Protein AF-A0A4Q2Y1B8-F1 (afdb_monomer_lite)

pLDDT: mean 86.44, std 14.99, range [20.39, 98.75]

Secondary structure (DSSP, 8-state):
---------S-----EEEEETHHHHHHHHHHHHHHTTS--PPEEEE-TTS-EEEEEEEE-TTSSEEEEEEEESS-EEEEEEE-TTT--EEEEEEEETTSS-EEEEEE-GGG-EEEEE--GGGTBSS-TTS--SPPPTT-----PPPPS----TTS---GGGTTPPP-BSSTT-SEEEEEE-S-BPSPBTTTBS-PBPP----HHHHHHHHHHHHHHTTTBSEEEE--HHHHHH-SEEEEEEEES--TTTTTSSEE-BTTGGGGTTSS-EEEE---HHHHHHHHHHHHHHHTTPPP--BTTBSS---B--GGG-EEETTTT-TT-SEEE---S-STTBS----HHHHHHTSTT--BPP--S-SSGGGPEEP-B-TTSEEEEEEEE-STT-EEEEEEEEEEEEEEEEEEE-TTT----EEEEEE-TT--EEEEE--TT-SSEEEEEEEEEEEEEEEEEE--B-STT-B-GGG--EEEEEEEEETTB---------TTPPTT-----PPPP-------

Structure (mmCIF, N/CA/C/O backbone):
data_AF-A0A4Q2Y1B8-F1
#
_entry.id   AF-A0A4Q2Y1B8-F1
#
loop_
_atom_site.group_PDB
_atom_site.id
_atom_site.type_symbol
_atom_site.label_atom_id
_atom_site.label_alt_id
_atom_site.label_comp_id
_atom_site.label_asym_id
_atom_site.label_entity_id
_atom_site.label_seq_id
_atom_site.pdbx_PDB_ins_code
_atom_site.Cartn_x
_atom_site.Cartn_y
_atom_site.Cartn_z
_atom_site.occupancy
_atom_site.B_iso_or_equiv
_atom_site.auth_seq_id
_atom_site.auth_comp_id
_atom_site.auth_asym_id
_atom_site.auth_atom_id
_atom_site.pdbx_PDB_model_num
ATOM 1 N N . MET A 1 1 ? -6.929 -30.517 -1.060 1.00 36.41 1 MET A N 1
ATOM 2 C CA . MET A 1 1 ? -6.139 -29.775 -2.056 1.00 36.41 1 MET A CA 1
ATOM 3 C C . MET A 1 1 ? -6.739 -30.016 -3.429 1.00 36.41 1 MET A C 1
ATOM 5 O O . MET A 1 1 ? -6.626 -31.133 -3.927 1.00 36.41 1 MET A O 1
ATOM 9 N N . PRO A 1 2 ? -7.427 -29.035 -4.017 1.00 20.39 2 PRO A N 1
ATOM 10 C CA . PRO A 1 2 ? -7.465 -28.867 -5.457 1.00 20.39 2 PRO A CA 1
ATOM 11 C C . PRO A 1 2 ? -6.342 -27.899 -5.902 1.00 20.39 2 PRO A C 1
ATOM 13 O O . PRO A 1 2 ? -5.746 -27.242 -5.049 1.00 20.39 2 PRO A O 1
ATOM 16 N N . PRO A 1 3 ? -5.999 -27.872 -7.199 1.00 22.11 3 PRO A N 1
ATOM 17 C CA . PRO A 1 3 ? -4.798 -27.231 -7.737 1.00 22.11 3 PRO A CA 1
ATOM 18 C C . PRO A 1 3 ? -4.843 -25.702 -7.631 1.00 22.11 3 PRO A C 1
ATOM 20 O O . PRO A 1 3 ? -5.920 -25.110 -7.598 1.00 22.11 3 PRO A O 1
ATOM 23 N N . SER A 1 4 ? -3.658 -25.087 -7.606 1.00 29.66 4 SER A N 1
ATOM 24 C CA . SER A 1 4 ? -3.417 -23.642 -7.626 1.00 29.66 4 SER A CA 1
ATOM 25 C C . SER A 1 4 ? -4.146 -22.961 -8.788 1.00 29.66 4 SER A C 1
ATOM 27 O O . SER A 1 4 ? -3.746 -23.097 -9.942 1.00 29.66 4 SER A O 1
ATOM 29 N N . ALA A 1 5 ? -5.195 -22.203 -8.480 1.00 24.95 5 ALA A N 1
ATOM 30 C CA . ALA A 1 5 ? -5.928 -21.377 -9.437 1.00 24.95 5 ALA A CA 1
ATOM 31 C C . ALA A 1 5 ? -5.242 -20.013 -9.659 1.00 24.95 5 ALA A C 1
ATOM 33 O O . ALA A 1 5 ? -5.888 -18.971 -9.627 1.00 24.95 5 ALA A O 1
ATOM 34 N N . ALA A 1 6 ? -3.925 -20.023 -9.877 1.00 30.98 6 ALA A N 1
ATOM 35 C CA . ALA A 1 6 ? -3.229 -18.907 -10.502 1.00 30.98 6 ALA A CA 1
ATOM 36 C C . ALA A 1 6 ? -3.147 -19.216 -12.003 1.00 30.98 6 ALA A C 1
ATOM 38 O O . ALA A 1 6 ? -2.579 -20.233 -12.395 1.00 30.98 6 ALA A O 1
ATOM 39 N N . SER A 1 7 ? -3.722 -18.336 -12.823 1.00 33.94 7 SER A N 1
ATOM 40 C CA . SER A 1 7 ? -3.851 -18.410 -14.289 1.00 33.94 7 SER A CA 1
ATOM 41 C C . SER A 1 7 ? -5.067 -19.174 -14.841 1.00 33.94 7 SER A C 1
ATOM 43 O O . SER A 1 7 ? -4.956 -20.267 -15.380 1.00 33.94 7 SER A O 1
ATOM 45 N N . GLU A 1 8 ? -6.242 -18.538 -14.839 1.00 30.58 8 GLU A N 1
ATOM 46 C CA . GLU A 1 8 ? -7.254 -18.811 -15.872 1.00 30.58 8 GLU A CA 1
ATOM 47 C C . GLU A 1 8 ? -7.846 -17.501 -16.436 1.00 30.58 8 GLU A C 1
ATOM 49 O O . GLU A 1 8 ? -8.671 -16.843 -15.819 1.00 30.58 8 GLU A O 1
ATOM 54 N N . PHE A 1 9 ? -7.392 -17.182 -17.657 1.00 29.89 9 PHE A N 1
ATOM 55 C CA . PHE A 1 9 ? -8.009 -16.383 -18.730 1.00 29.89 9 PHE A CA 1
ATOM 56 C C . PHE A 1 9 ? -8.285 -14.869 -18.569 1.00 29.89 9 PHE A C 1
ATOM 58 O O . PHE A 1 9 ? -9.403 -14.440 -18.314 1.00 29.89 9 PHE A O 1
ATOM 65 N N . VAL A 1 10 ? -7.348 -14.072 -19.098 1.00 34.41 10 VAL A N 1
ATOM 66 C CA . VAL A 1 10 ? -7.606 -13.309 -20.341 1.00 34.41 10 VAL A CA 1
ATOM 67 C C . VAL A 1 10 ? -6.996 -14.137 -21.479 1.00 34.41 10 VAL A C 1
ATOM 69 O O . VAL A 1 10 ? -6.061 -14.901 -21.239 1.00 34.41 10 VAL A O 1
ATOM 72 N N . LYS A 1 11 ? -7.498 -14.053 -22.717 1.00 34.28 11 LYS A N 1
ATOM 73 C CA . LYS A 1 11 ? -6.830 -14.649 -23.889 1.00 34.28 11 LYS A CA 1
ATOM 74 C C . LYS A 1 11 ? -5.540 -13.856 -24.168 1.00 34.28 11 LYS A C 1
ATOM 76 O O . LYS A 1 11 ? -5.486 -13.081 -25.113 1.00 34.28 11 LYS A O 1
ATOM 81 N N . ALA A 1 12 ? -4.565 -13.985 -23.273 1.00 42.00 12 ALA A N 1
ATOM 82 C CA . ALA A 1 12 ? -3.311 -13.262 -23.286 1.00 42.00 12 ALA A CA 1
ATOM 83 C C . ALA A 1 12 ? -2.505 -13.722 -24.497 1.00 42.00 12 ALA A C 1
ATOM 85 O O . ALA A 1 12 ? -2.389 -14.931 -24.741 1.00 42.00 12 ALA A O 1
ATOM 86 N N . GLU A 1 13 ? -1.953 -12.768 -25.245 1.00 51.16 13 GLU A N 1
ATOM 87 C CA . GLU A 1 13 ? -0.741 -13.034 -26.011 1.00 51.16 13 GLU A CA 1
ATOM 88 C C . GLU A 1 13 ? 0.208 -13.798 -25.090 1.00 51.16 13 GLU A C 1
ATOM 90 O O . GLU A 1 13 ? 0.523 -13.351 -23.989 1.00 51.16 13 GLU A O 1
ATOM 95 N N . GLN A 1 14 ? 0.536 -15.030 -25.472 1.00 57.66 14 GLN A N 1
ATOM 96 C CA . GLN A 1 14 ? 1.429 -15.838 -24.661 1.00 57.66 14 GLN A CA 1
ATOM 97 C C . GLN A 1 14 ? 2.825 -15.236 -24.820 1.00 57.66 14 GLN A C 1
ATOM 99 O O . GLN A 1 14 ? 3.281 -15.122 -25.964 1.00 57.66 14 GLN A O 1
ATOM 104 N N . PRO A 1 15 ? 3.486 -14.842 -23.721 1.00 66.38 15 PRO A N 1
ATOM 105 C CA . PRO A 1 15 ? 4.816 -14.268 -23.793 1.00 66.38 15 PRO A CA 1
ATOM 106 C C . PRO A 1 15 ? 5.765 -15.221 -24.528 1.00 66.38 15 PRO A C 1
ATOM 108 O O . PRO A 1 15 ? 5.704 -16.444 -24.357 1.00 66.38 15 PRO A O 1
ATOM 111 N N . THR A 1 16 ? 6.644 -14.673 -25.367 1.00 80.19 16 THR A N 1
ATOM 112 C CA . THR A 1 16 ? 7.624 -15.495 -26.091 1.00 80.19 16 THR A CA 1
ATOM 113 C C . THR A 1 16 ? 8.839 -15.707 -25.200 1.00 80.19 16 THR A C 1
ATOM 115 O O . THR A 1 16 ? 9.534 -14.752 -24.865 1.00 80.19 16 THR A O 1
ATOM 118 N N . LEU A 1 17 ? 9.090 -16.957 -24.803 1.00 79.31 17 LEU A N 1
ATOM 119 C CA . LEU A 1 17 ? 10.252 -17.323 -23.993 1.00 79.31 17 LEU A CA 1
ATOM 120 C C . LEU A 1 17 ? 11.552 -17.108 -24.779 1.00 79.31 17 LEU A C 1
ATOM 122 O O . LEU A 1 17 ? 11.705 -17.639 -25.879 1.00 79.31 17 LEU A O 1
ATOM 126 N N . VAL A 1 18 ? 12.490 -16.374 -24.182 1.00 85.25 18 VAL A N 1
ATOM 127 C CA . VAL A 1 18 ? 13.777 -16.021 -24.792 1.00 85.25 18 VAL A CA 1
ATOM 128 C C . VAL A 1 18 ? 14.923 -16.778 -24.124 1.00 85.25 18 VAL A C 1
ATOM 130 O O . VAL A 1 18 ? 15.617 -17.532 -24.795 1.00 85.25 18 VAL A O 1
ATOM 133 N N . PHE A 1 19 ? 15.088 -16.629 -22.806 1.00 85.56 19 PHE A N 1
ATOM 134 C CA . PHE A 1 19 ? 16.089 -17.342 -21.996 1.00 85.56 19 PHE A CA 1
ATOM 135 C C . PHE A 1 19 ? 15.434 -17.984 -20.770 1.00 85.56 19 PHE A C 1
ATOM 137 O O . PHE A 1 19 ? 14.398 -17.499 -20.317 1.00 85.56 19 PHE A O 1
ATOM 144 N N . GLN A 1 20 ? 16.055 -19.017 -20.186 1.00 85.50 20 GLN A N 1
ATOM 145 C CA . GLN A 1 20 ? 15.570 -19.649 -18.952 1.00 85.50 20 GLN A CA 1
ATOM 146 C C . GLN A 1 20 ? 16.710 -20.128 -18.036 1.00 85.50 20 GLN A C 1
ATOM 148 O O . GLN A 1 20 ? 17.601 -20.855 -18.475 1.00 85.50 20 GLN A O 1
ATOM 153 N N . GLY A 1 21 ? 16.623 -19.807 -16.739 1.00 85.12 21 GLY A N 1
ATOM 154 C CA . GLY A 1 21 ? 17.524 -20.316 -15.697 1.00 85.12 21 GLY A CA 1
ATOM 155 C C . GLY A 1 21 ? 18.998 -20.028 -15.995 1.00 85.12 21 GLY A C 1
ATOM 156 O O . GLY A 1 21 ? 19.343 -18.914 -16.377 1.00 85.12 21 GLY A O 1
ATOM 157 N N . GLU A 1 22 ? 19.847 -21.057 -15.897 1.00 84.62 22 GLU A N 1
ATOM 158 C CA . GLU A 1 22 ? 21.305 -20.944 -16.083 1.00 84.62 22 GLU A CA 1
ATOM 159 C C . GLU A 1 22 ? 21.722 -20.319 -17.429 1.00 84.62 22 GLU A C 1
ATOM 161 O O . GLU A 1 22 ? 22.806 -19.744 -17.522 1.00 84.62 22 GLU A O 1
ATOM 166 N N . ASP A 1 23 ? 20.890 -20.419 -18.474 1.00 88.00 23 ASP A N 1
ATOM 167 C CA . ASP A 1 23 ? 21.152 -19.786 -19.774 1.00 88.00 23 ASP A CA 1
ATOM 168 C C . ASP A 1 23 ? 21.064 -18.256 -19.680 1.00 88.00 23 ASP A C 1
ATOM 170 O O . ASP A 1 23 ? 21.952 -17.544 -20.153 1.00 88.00 23 ASP A O 1
ATOM 174 N N . LEU A 1 24 ? 20.046 -17.744 -18.977 1.00 90.81 24 LEU A N 1
ATOM 175 C CA . LEU A 1 24 ? 19.914 -16.312 -18.717 1.00 90.81 24 LEU A CA 1
ATOM 176 C C . LEU A 1 24 ? 21.062 -15.816 -17.832 1.00 90.81 24 LEU A C 1
ATOM 178 O O . LEU A 1 24 ? 21.706 -14.822 -18.167 1.00 90.81 24 LEU A O 1
ATOM 182 N N . ASP A 1 25 ? 21.370 -16.545 -16.757 1.00 91.00 25 ASP A N 1
ATOM 183 C CA . ASP A 1 25 ? 22.469 -16.203 -15.848 1.00 91.00 25 ASP A CA 1
ATOM 184 C C . ASP A 1 25 ? 23.809 -16.152 -16.596 1.00 91.00 25 ASP A C 1
ATOM 186 O O . ASP A 1 25 ? 24.576 -15.194 -16.485 1.00 91.00 25 ASP A O 1
ATOM 190 N N . SER A 1 26 ? 24.085 -17.162 -17.426 1.00 90.50 26 SER A N 1
ATOM 191 C CA . SER A 1 26 ? 25.302 -17.230 -18.241 1.00 90.50 26 SER A CA 1
ATOM 192 C C . SER A 1 26 ? 25.368 -16.102 -19.267 1.00 90.50 26 SER A C 1
ATOM 194 O O . SER A 1 26 ? 26.444 -15.542 -19.504 1.00 90.50 26 SER A O 1
ATOM 196 N N . TRP A 1 27 ? 24.235 -15.745 -19.875 1.00 90.75 27 TRP A N 1
ATOM 197 C CA . TRP A 1 27 ? 24.156 -14.644 -20.829 1.00 90.75 27 TRP A CA 1
ATOM 198 C C . TRP A 1 27 ? 24.446 -13.292 -20.163 1.00 90.75 27 TRP A C 1
ATOM 200 O O . TRP A 1 27 ? 25.281 -12.536 -20.677 1.00 90.75 27 TRP A O 1
ATOM 210 N N . VAL A 1 28 ? 23.843 -13.018 -18.999 1.00 90.88 28 VAL A N 1
ATOM 211 C CA . VAL A 1 28 ? 24.066 -11.787 -18.220 1.00 90.88 28 VAL A CA 1
ATOM 212 C C . VAL A 1 28 ? 25.516 -11.697 -17.742 1.00 90.88 28 VAL A C 1
ATOM 214 O O . VAL A 1 28 ? 26.189 -10.699 -18.014 1.00 90.88 28 VAL A O 1
ATOM 217 N N . HIS A 1 29 ? 26.054 -12.756 -17.129 1.00 89.31 29 HIS A N 1
ATOM 218 C CA . HIS A 1 29 ? 27.457 -12.797 -16.700 1.00 89.31 29 HIS A CA 1
ATOM 219 C C . HIS A 1 29 ? 28.431 -12.627 -17.869 1.00 89.31 29 HIS A C 1
ATOM 221 O O . HIS A 1 29 ? 29.425 -11.900 -17.773 1.00 89.31 29 HIS A O 1
ATOM 227 N N . GLY A 1 30 ? 28.136 -13.259 -19.007 1.00 88.69 30 GLY A N 1
ATOM 228 C CA . GLY A 1 30 ? 28.921 -13.114 -20.224 1.00 88.69 30 GLY A CA 1
ATOM 229 C C . GLY A 1 30 ? 28.906 -11.685 -20.769 1.00 88.69 30 GLY A C 1
ATOM 230 O O . GLY A 1 30 ? 29.915 -11.234 -21.312 1.00 88.69 30 GLY A O 1
ATOM 231 N N . LEU A 1 31 ? 27.788 -10.963 -20.636 1.00 87.38 31 LEU A N 1
ATOM 232 C CA . LEU A 1 31 ? 27.677 -9.558 -21.026 1.00 87.38 31 LEU A CA 1
ATOM 233 C C . LEU A 1 31 ? 28.466 -8.647 -20.073 1.00 87.38 31 LEU A C 1
ATOM 235 O O . LEU A 1 31 ? 29.212 -7.796 -20.555 1.00 87.38 31 LEU A O 1
ATOM 239 N N . ALA A 1 32 ? 28.396 -8.891 -18.762 1.00 84.69 32 ALA A N 1
ATOM 240 C CA . ALA A 1 32 ? 29.168 -8.169 -17.748 1.00 84.69 32 ALA A CA 1
ATOM 241 C C . ALA A 1 32 ? 30.690 -8.339 -17.922 1.00 84.69 32 ALA A C 1
ATOM 243 O O . ALA A 1 32 ? 31.449 -7.375 -17.857 1.00 84.69 32 ALA A O 1
ATOM 244 N N . ALA A 1 33 ? 31.168 -9.553 -18.214 1.00 83.06 33 ALA A N 1
ATOM 245 C CA . ALA A 1 33 ? 32.599 -9.811 -18.406 1.00 83.06 33 ALA A CA 1
ATOM 246 C C . ALA A 1 33 ? 33.195 -9.061 -19.613 1.00 83.06 33 ALA A C 1
ATOM 248 O O . ALA A 1 33 ? 34.376 -8.712 -19.611 1.00 83.06 33 ALA A O 1
ATOM 249 N N . ARG A 1 34 ? 32.388 -8.784 -20.649 1.00 76.25 34 ARG A N 1
ATOM 250 C CA . ARG A 1 34 ? 32.833 -8.042 -21.842 1.00 76.25 34 ARG A CA 1
ATOM 251 C C . ARG A 1 34 ? 33.082 -6.557 -21.568 1.00 76.25 34 ARG A C 1
ATOM 253 O O . ARG A 1 34 ? 33.793 -5.931 -22.350 1.00 76.25 34 ARG A O 1
ATOM 260 N N . THR A 1 35 ? 32.534 -6.001 -20.487 1.00 67.50 35 THR A N 1
ATOM 261 C CA . THR A 1 35 ? 32.578 -4.559 -20.195 1.00 67.50 35 THR A CA 1
ATOM 262 C C . THR A 1 35 ? 33.583 -4.159 -19.113 1.00 67.50 35 THR A C 1
ATOM 264 O O . THR A 1 35 ? 33.938 -2.985 -19.026 1.00 67.50 35 THR A O 1
ATOM 267 N N . GLN A 1 36 ? 34.160 -5.113 -18.368 1.00 58.72 36 GLN A N 1
ATOM 268 C CA . GLN A 1 36 ? 35.167 -4.863 -17.315 1.00 58.72 36 GLN A CA 1
ATOM 269 C C . GLN A 1 36 ? 36.506 -4.257 -17.815 1.00 58.72 36 GLN A C 1
ATOM 271 O O . GLN A 1 36 ? 37.400 -3.987 -17.016 1.00 58.72 36 GLN A O 1
ATOM 276 N N . GLY A 1 37 ? 36.660 -4.011 -19.123 1.00 52.19 37 GLY A N 1
ATOM 277 C CA . GLY A 1 37 ? 37.841 -3.393 -19.745 1.00 52.19 37 GLY A CA 1
ATOM 278 C C . GLY A 1 37 ? 37.814 -1.862 -19.879 1.00 52.19 37 GLY A C 1
ATOM 279 O O . GLY A 1 37 ? 38.758 -1.305 -20.434 1.00 52.19 37 GLY A O 1
ATOM 280 N N . GLY A 1 38 ? 36.767 -1.179 -19.395 1.00 53.03 38 GLY A N 1
ATOM 281 C CA . GLY A 1 38 ? 36.737 0.287 -19.302 1.00 53.03 38 GLY A CA 1
ATOM 282 C C . GLY A 1 38 ? 36.435 1.042 -20.600 1.00 53.03 38 GLY A C 1
ATOM 283 O O . GLY A 1 38 ? 37.014 2.101 -20.827 1.00 53.03 38 GLY A O 1
ATOM 284 N N . ALA A 1 39 ? 35.535 0.553 -21.453 1.00 48.12 39 ALA A N 1
ATOM 285 C CA . ALA A 1 39 ? 35.045 1.364 -22.565 1.00 48.12 39 ALA A CA 1
ATOM 286 C C . ALA A 1 39 ? 33.531 1.257 -22.719 1.00 48.12 39 ALA A C 1
ATOM 288 O O . ALA A 1 39 ? 32.997 0.155 -22.828 1.00 48.12 39 ALA A O 1
ATOM 289 N N . ASP A 1 40 ? 32.903 2.423 -22.872 1.00 55.53 40 ASP A N 1
ATOM 290 C CA . ASP A 1 40 ? 31.562 2.697 -23.407 1.00 55.53 40 ASP A CA 1
ATOM 291 C C . ASP A 1 40 ? 31.332 2.133 -24.831 1.00 55.53 40 ASP A C 1
ATOM 293 O O . ASP A 1 40 ? 30.526 2.654 -25.602 1.00 55.53 40 ASP A O 1
ATOM 297 N N . ALA A 1 41 ? 32.083 1.110 -25.251 1.00 70.12 41 ALA A N 1
ATOM 298 C CA . ALA A 1 41 ? 31.972 0.512 -26.567 1.00 70.12 41 ALA A CA 1
ATOM 299 C C . ALA A 1 41 ? 30.694 -0.337 -26.616 1.00 70.12 41 ALA A C 1
ATOM 301 O O . ALA A 1 41 ? 30.599 -1.334 -25.896 1.00 70.12 41 ALA A O 1
ATOM 302 N N . PRO A 1 42 ? 29.715 0.016 -27.468 1.00 86.00 42 PRO A N 1
ATOM 303 C CA . PRO A 1 42 ? 28.470 -0.726 -27.517 1.00 86.00 42 PRO A CA 1
ATOM 304 C C . PRO A 1 42 ? 28.694 -2.174 -27.952 1.00 86.00 42 PRO A C 1
ATOM 306 O O . PRO A 1 42 ? 29.467 -2.442 -28.877 1.00 86.00 42 PRO A O 1
ATOM 309 N N . VAL A 1 43 ? 27.985 -3.097 -27.310 1.00 89.19 43 VAL A N 1
ATOM 310 C CA . VAL A 1 43 ? 28.039 -4.533 -27.577 1.00 89.19 43 VAL A CA 1
ATOM 311 C C . VAL A 1 43 ? 26.861 -4.920 -28.460 1.00 89.19 43 VAL A C 1
ATOM 313 O O . VAL A 1 43 ? 25.709 -4.685 -28.103 1.00 89.19 43 VAL A O 1
ATOM 316 N N . ASP A 1 44 ? 27.141 -5.546 -29.599 1.00 90.62 44 ASP A N 1
ATOM 317 C CA . ASP A 1 44 ? 26.102 -6.160 -30.421 1.00 90.62 44 ASP A CA 1
ATOM 318 C C . ASP A 1 44 ? 25.753 -7.545 -29.842 1.00 90.62 44 ASP A C 1
ATOM 320 O O . ASP A 1 44 ? 26.620 -8.411 -29.697 1.00 90.62 44 ASP A O 1
ATOM 324 N N . VAL A 1 45 ? 24.481 -7.763 -29.506 1.00 90.19 45 VAL A N 1
ATOM 325 C CA . VAL A 1 45 ? 23.945 -9.036 -29.007 1.00 90.19 45 VAL A CA 1
ATOM 326 C C . VAL A 1 45 ? 22.851 -9.545 -29.936 1.00 90.19 45 VAL A C 1
ATOM 328 O O . VAL A 1 45 ? 22.109 -8.773 -30.538 1.00 90.19 45 VAL A O 1
ATOM 331 N N . THR A 1 46 ? 22.760 -10.864 -30.078 1.00 88.69 46 THR A N 1
ATOM 332 C CA . THR A 1 46 ? 21.629 -11.527 -30.735 1.00 88.69 46 THR A CA 1
ATOM 333 C C . THR A 1 46 ? 20.920 -12.365 -29.686 1.00 88.69 46 THR A C 1
ATOM 335 O O . THR A 1 46 ? 21.559 -13.205 -29.053 1.00 88.69 46 THR A O 1
ATOM 338 N N . MET A 1 47 ? 19.636 -12.098 -29.481 1.00 87.69 47 MET A N 1
ATOM 339 C CA . MET A 1 47 ? 18.786 -12.864 -28.580 1.00 87.69 47 MET A CA 1
ATOM 340 C C . MET A 1 47 ? 18.392 -14.205 -29.235 1.00 87.69 47 MET A C 1
ATOM 342 O O . MET A 1 47 ? 18.412 -14.316 -30.465 1.00 87.69 47 MET A O 1
ATOM 346 N N . PRO A 1 48 ? 18.031 -15.232 -28.448 1.00 83.56 48 PRO A N 1
ATOM 347 C CA . PRO A 1 48 ? 17.538 -16.524 -28.932 1.00 83.56 48 PRO A CA 1
ATOM 348 C C . PRO A 1 48 ? 16.340 -16.450 -29.889 1.00 83.56 48 PRO A C 1
ATOM 350 O O . PRO A 1 48 ? 16.218 -17.294 -30.774 1.00 83.56 48 PRO A O 1
ATOM 353 N N . ASP A 1 49 ? 15.503 -15.417 -29.772 1.00 81.69 49 ASP A N 1
ATOM 354 C CA . ASP A 1 49 ? 14.398 -15.118 -30.698 1.00 81.69 49 ASP A CA 1
ATOM 355 C C . ASP A 1 49 ? 14.876 -14.597 -32.081 1.00 81.69 49 ASP A C 1
ATOM 357 O O . ASP A 1 49 ? 14.079 -14.393 -32.998 1.00 81.69 49 ASP A O 1
ATOM 361 N N . GLY A 1 50 ? 16.187 -14.396 -32.254 1.00 85.62 50 GLY A N 1
ATOM 362 C CA . GLY A 1 50 ? 16.830 -13.897 -33.467 1.00 85.62 50 GLY A CA 1
ATOM 363 C C . GLY A 1 50 ? 16.937 -12.372 -33.554 1.00 85.62 50 GLY A C 1
ATOM 364 O O . GLY A 1 50 ? 17.560 -11.868 -34.500 1.00 85.62 50 GLY A O 1
ATOM 365 N N . LYS A 1 51 ? 16.378 -11.621 -32.596 1.00 89.50 51 LYS A N 1
ATOM 366 C CA . LYS A 1 51 ? 16.473 -10.159 -32.580 1.00 89.50 51 LYS A CA 1
ATOM 367 C C . LYS A 1 51 ? 17.863 -9.699 -32.184 1.00 89.50 51 LYS A C 1
ATOM 369 O O . LYS A 1 51 ? 18.576 -10.335 -31.412 1.00 89.50 51 LYS A O 1
ATOM 374 N N . LYS A 1 52 ? 18.264 -8.568 -32.755 1.00 93.19 52 LYS A N 1
ATOM 375 C CA . LYS A 1 52 ? 19.601 -8.004 -32.591 1.00 93.19 52 LYS A CA 1
ATOM 376 C C . LYS A 1 52 ? 19.507 -6.681 -31.871 1.00 93.19 52 LYS A C 1
ATOM 378 O O . LYS A 1 52 ? 18.751 -5.818 -32.307 1.00 93.19 52 LYS A O 1
ATOM 383 N N . PHE A 1 53 ? 20.324 -6.524 -30.843 1.00 94.19 53 PHE A N 1
ATOM 384 C CA . PHE A 1 53 ? 20.411 -5.299 -30.070 1.00 94.19 53 PHE A CA 1
ATOM 385 C C . PHE A 1 53 ? 21.841 -4.796 -30.049 1.00 94.19 53 PHE A C 1
ATOM 387 O O . PHE A 1 53 ? 22.785 -5.585 -30.016 1.00 94.19 53 PHE A O 1
ATOM 394 N N . ARG A 1 54 ? 21.993 -3.477 -30.027 1.00 93.56 54 ARG A N 1
ATOM 395 C CA . ARG A 1 54 ? 23.264 -2.822 -29.735 1.00 93.56 54 ARG A CA 1
ATOM 396 C C . ARG A 1 54 ? 23.143 -2.148 -28.378 1.00 93.56 54 ARG A C 1
ATOM 398 O O . ARG A 1 54 ? 22.350 -1.225 -28.239 1.00 93.56 54 ARG A O 1
ATOM 405 N N . LEU A 1 55 ? 23.899 -2.617 -27.392 1.00 92.44 55 LEU A N 1
ATOM 406 C CA . LEU A 1 55 ? 23.747 -2.227 -25.990 1.00 92.44 55 LEU A CA 1
ATOM 407 C C . LEU A 1 55 ? 24.953 -1.425 -25.504 1.00 92.44 55 LEU A C 1
ATOM 409 O O . LEU A 1 55 ? 26.090 -1.874 -25.648 1.00 92.44 55 LEU A O 1
ATOM 413 N N . ALA A 1 56 ? 24.715 -0.271 -24.889 1.00 90.94 56 ALA A N 1
ATOM 414 C CA . ALA A 1 56 ? 25.711 0.430 -24.088 1.00 90.94 56 ALA A CA 1
ATOM 415 C C . ALA A 1 56 ? 25.611 -0.085 -22.646 1.00 90.94 56 ALA A C 1
ATOM 417 O O . ALA A 1 56 ? 24.750 0.355 -21.892 1.00 90.94 56 ALA A O 1
ATOM 418 N N . VAL A 1 57 ? 26.444 -1.068 -22.294 1.00 88.81 57 VAL A N 1
ATOM 419 C CA . VAL A 1 57 ? 26.342 -1.805 -21.025 1.00 88.81 57 VAL A CA 1
ATOM 420 C C . VAL A 1 57 ? 27.298 -1.248 -19.980 1.00 88.81 57 VAL A C 1
ATOM 422 O O . VAL A 1 57 ? 28.485 -1.068 -20.253 1.00 88.81 57 VAL A O 1
ATOM 425 N N . LYS A 1 58 ? 26.797 -1.072 -18.761 1.00 86.50 58 LYS A N 1
ATOM 426 C CA . LYS A 1 58 ? 27.561 -0.701 -17.571 1.00 86.50 58 LYS A CA 1
ATOM 427 C C . LYS A 1 58 ? 27.233 -1.674 -16.424 1.00 86.50 58 LYS A C 1
ATOM 429 O O . LYS A 1 58 ? 26.128 -2.223 -16.401 1.00 86.50 58 LYS A O 1
ATOM 434 N N . PRO A 1 59 ? 28.164 -1.925 -15.489 1.00 86.00 59 PRO A N 1
ATOM 435 C CA . PRO A 1 59 ? 27.812 -2.524 -14.202 1.00 86.00 59 PRO A CA 1
ATOM 436 C C . PRO A 1 59 ? 26.780 -1.650 -13.483 1.00 86.00 59 PRO A C 1
ATOM 438 O O . PRO A 1 59 ? 26.810 -0.427 -13.644 1.00 86.00 59 PRO A O 1
ATOM 441 N N . ASP A 1 60 ? 25.888 -2.254 -12.699 1.00 82.56 60 ASP A N 1
ATOM 442 C CA . ASP A 1 60 ? 25.070 -1.463 -11.775 1.00 82.56 60 ASP A CA 1
ATOM 443 C C . ASP A 1 60 ? 25.917 -0.869 -10.632 1.00 82.56 60 ASP A C 1
ATOM 445 O O . ASP A 1 60 ? 27.058 -1.284 -10.397 1.00 82.56 60 ASP A O 1
ATOM 449 N N . ALA A 1 61 ? 25.363 0.115 -9.920 1.00 78.44 61 ALA A N 1
ATOM 450 C CA . ALA A 1 61 ? 26.073 0.830 -8.857 1.00 78.44 61 ALA A CA 1
ATOM 451 C C . ALA A 1 61 ? 26.474 -0.070 -7.672 1.00 78.44 61 ALA A C 1
ATOM 453 O O . ALA A 1 61 ? 27.456 0.209 -6.985 1.00 78.44 61 ALA A O 1
ATOM 454 N N . SER A 1 62 ? 25.740 -1.162 -7.448 1.00 79.19 62 SER A N 1
ATOM 455 C CA . SER A 1 62 ? 26.001 -2.115 -6.363 1.00 79.19 62 SER A CA 1
ATOM 456 C C . SER A 1 62 ? 27.001 -3.210 -6.753 1.00 79.19 62 SER A C 1
ATOM 458 O O . SER A 1 62 ? 27.431 -3.981 -5.897 1.00 79.19 62 SER A O 1
ATOM 460 N N . GLY A 1 63 ? 27.369 -3.301 -8.034 1.00 81.81 63 GLY A N 1
ATOM 461 C CA . GLY A 1 63 ? 28.148 -4.399 -8.600 1.00 81.81 63 GLY A CA 1
ATOM 462 C C . GLY A 1 63 ? 27.383 -5.724 -8.705 1.00 81.81 63 GLY A C 1
ATOM 463 O O . GLY A 1 63 ? 28.005 -6.745 -8.991 1.00 81.81 63 GLY A O 1
ATOM 464 N N . ASN A 1 64 ? 26.063 -5.718 -8.496 1.00 86.19 64 ASN A N 1
ATOM 465 C CA . ASN A 1 64 ? 25.211 -6.908 -8.411 1.00 86.19 64 ASN A CA 1
ATOM 466 C C . ASN A 1 64 ? 24.304 -7.038 -9.638 1.00 86.19 64 ASN A C 1
ATOM 468 O O . ASN A 1 64 ? 23.150 -7.451 -9.535 1.00 86.19 64 ASN A O 1
ATOM 472 N N . GLY A 1 65 ? 24.831 -6.714 -10.815 1.00 90.38 65 GLY A N 1
ATOM 473 C CA . GLY A 1 65 ? 24.054 -6.717 -12.042 1.00 90.38 65 GLY A CA 1
ATOM 474 C C . GLY A 1 65 ? 24.634 -5.812 -13.115 1.00 90.38 65 GLY A C 1
ATOM 475 O O . GLY A 1 65 ? 25.759 -5.307 -13.026 1.00 90.38 65 GLY A O 1
ATOM 476 N N . ILE A 1 66 ? 23.845 -5.627 -14.165 1.00 91.69 66 ILE A N 1
ATOM 477 C CA . ILE A 1 66 ? 24.162 -4.756 -15.295 1.00 91.69 66 ILE A CA 1
ATOM 478 C C . ILE A 1 66 ? 22.982 -3.856 -15.628 1.00 91.69 66 ILE A C 1
ATOM 480 O O . ILE A 1 66 ? 21.818 -4.188 -15.403 1.00 91.69 66 ILE A O 1
ATOM 484 N N . MET A 1 67 ? 23.282 -2.721 -16.238 1.00 92.38 67 MET A N 1
ATOM 485 C CA . MET A 1 67 ? 22.289 -1.796 -16.758 1.00 92.38 67 MET A CA 1
ATOM 486 C C . MET A 1 67 ? 22.824 -1.045 -17.972 1.00 92.38 67 MET A C 1
ATOM 488 O O . MET A 1 67 ? 24.012 -1.120 -18.296 1.00 92.38 67 MET A O 1
ATOM 492 N N . GLY A 1 68 ? 21.954 -0.294 -18.635 1.00 91.06 68 GLY A N 1
ATOM 493 C CA . GLY A 1 68 ? 22.380 0.690 -19.615 1.00 91.06 68 GLY A CA 1
ATOM 494 C C . GLY A 1 68 ? 21.335 0.991 -20.672 1.00 91.06 68 GLY A C 1
ATOM 495 O O . GLY A 1 68 ? 20.139 0.772 -20.477 1.00 91.06 68 GLY A O 1
ATOM 496 N N . GLU A 1 69 ? 21.813 1.501 -21.803 1.00 91.81 69 GLU A N 1
ATOM 497 C CA . GLU A 1 69 ? 20.967 1.946 -22.907 1.00 91.81 69 GLU A CA 1
ATOM 498 C C . GLU A 1 69 ? 20.955 0.930 -24.048 1.00 91.81 69 GLU A C 1
ATOM 500 O O . GLU A 1 69 ? 21.967 0.307 -24.392 1.00 91.81 69 GLU A O 1
ATOM 505 N N . VAL A 1 70 ? 19.803 0.816 -24.695 1.00 92.94 70 VAL A N 1
ATOM 506 C CA . VAL A 1 70 ? 19.667 0.168 -25.995 1.00 92.94 70 VAL A CA 1
ATOM 507 C C . VAL A 1 70 ? 19.826 1.240 -27.070 1.00 92.94 70 VAL A C 1
ATOM 509 O O . VAL A 1 70 ? 19.099 2.229 -27.073 1.00 92.94 70 VAL A O 1
ATOM 512 N N . LEU A 1 71 ? 20.778 1.054 -27.985 1.00 93.06 71 LEU A N 1
ATOM 513 C CA . LEU A 1 71 ? 21.070 1.984 -29.083 1.00 93.06 71 LEU A CA 1
ATOM 514 C C . LEU A 1 71 ? 20.356 1.603 -30.388 1.00 93.06 71 LEU A C 1
ATOM 516 O O . LEU A 1 71 ? 20.108 2.458 -31.235 1.00 93.06 71 LEU A O 1
ATOM 520 N N . SER A 1 72 ? 20.073 0.314 -30.581 1.00 92.44 72 SER A N 1
ATOM 521 C CA . SER A 1 72 ? 19.294 -0.220 -31.703 1.00 92.44 72 SER A CA 1
ATOM 522 C C . SER A 1 72 ? 18.637 -1.551 -31.297 1.00 92.44 72 SER A C 1
ATOM 524 O O . SER A 1 72 ? 19.197 -2.240 -30.438 1.00 92.44 72 SER A O 1
ATOM 526 N N . PRO A 1 73 ? 17.477 -1.937 -31.874 1.00 92.81 73 PRO A N 1
ATOM 527 C CA . PRO A 1 73 ? 16.824 -1.367 -33.063 1.00 92.81 73 PRO A CA 1
ATOM 528 C C . PRO A 1 73 ? 16.086 -0.042 -32.821 1.00 92.81 73 PRO A C 1
ATOM 530 O O . PRO A 1 73 ? 16.057 0.783 -33.730 1.00 92.81 73 PRO A O 1
ATOM 533 N N . SER A 1 74 ? 15.598 0.186 -31.602 1.00 92.06 74 SER A N 1
ATOM 534 C CA . SER A 1 74 ? 15.036 1.459 -31.134 1.00 92.06 74 SER A CA 1
ATOM 535 C C . SER A 1 74 ? 15.708 1.867 -29.818 1.00 92.06 74 SER A C 1
ATOM 537 O O . SER A 1 74 ? 16.169 0.987 -29.090 1.00 92.06 74 SER A O 1
ATOM 539 N N . PRO A 1 75 ? 15.800 3.172 -29.501 1.00 91.56 75 PRO A N 1
ATOM 540 C CA . PRO A 1 75 ? 16.338 3.631 -28.227 1.00 91.56 75 PRO A CA 1
ATOM 541 C C . PRO A 1 75 ? 15.527 3.129 -27.031 1.00 91.56 75 PRO A C 1
ATOM 543 O O . PRO A 1 75 ? 14.297 3.195 -27.026 1.00 91.56 75 PRO A O 1
ATOM 546 N N . GLY A 1 76 ? 16.219 2.696 -25.984 1.00 91.38 76 GLY A N 1
ATOM 547 C CA . GLY A 1 76 ? 15.595 2.105 -24.806 1.00 91.38 76 GLY A CA 1
ATOM 548 C C . GLY A 1 76 ? 16.537 2.012 -23.620 1.00 91.38 76 GLY A C 1
ATOM 549 O O . GLY A 1 76 ? 17.692 2.425 -23.709 1.00 91.38 76 GLY A O 1
ATOM 550 N N . ASN A 1 77 ? 16.048 1.429 -22.534 1.00 92.38 77 ASN A N 1
ATOM 551 C CA . ASN A 1 77 ? 16.836 1.132 -21.345 1.00 92.38 77 ASN A CA 1
ATOM 552 C C . ASN A 1 77 ? 16.746 -0.361 -21.030 1.00 92.38 77 ASN A C 1
ATOM 554 O O . ASN A 1 77 ? 15.788 -1.040 -21.410 1.00 92.38 77 ASN A O 1
ATOM 558 N N . PHE A 1 78 ? 17.745 -0.874 -20.323 1.00 93.69 78 PHE A N 1
ATOM 559 C CA . PHE A 1 78 ? 17.698 -2.221 -19.778 1.00 93.69 78 PHE A CA 1
ATOM 560 C C . PHE A 1 78 ? 18.398 -2.291 -18.421 1.00 93.69 78 PHE A C 1
ATOM 562 O O . PHE A 1 78 ? 19.275 -1.482 -18.098 1.00 93.69 78 PHE A O 1
ATOM 569 N N . THR A 1 79 ? 18.027 -3.291 -17.635 1.00 95.00 79 THR A N 1
ATOM 570 C CA . THR A 1 79 ? 18.765 -3.710 -16.444 1.00 95.00 79 THR A CA 1
ATOM 571 C C . THR A 1 79 ? 18.548 -5.193 -16.193 1.00 95.00 79 THR A C 1
ATOM 573 O O . THR A 1 79 ? 17.504 -5.728 -16.548 1.00 95.00 79 THR A O 1
ATOM 576 N N . PHE A 1 80 ? 19.545 -5.850 -15.613 1.00 94.38 80 PHE A N 1
ATOM 577 C CA . PHE A 1 80 ? 19.458 -7.196 -15.065 1.00 94.38 80 PHE A CA 1
ATOM 578 C C . PHE A 1 80 ? 20.139 -7.175 -13.699 1.00 94.38 80 PHE A C 1
ATOM 580 O O . PHE A 1 80 ? 21.365 -7.076 -13.625 1.00 94.38 80 PHE A O 1
ATOM 587 N N . ALA A 1 81 ? 19.338 -7.230 -12.640 1.00 92.81 81 ALA A N 1
ATOM 588 C CA . ALA A 1 81 ? 19.794 -7.370 -11.268 1.00 92.81 81 ALA A CA 1
ATOM 589 C C . ALA A 1 81 ? 20.014 -8.853 -10.945 1.00 92.81 81 ALA A C 1
ATOM 591 O O . ALA A 1 81 ? 19.263 -9.729 -11.385 1.00 92.81 81 ALA A O 1
ATOM 592 N N . THR A 1 82 ? 21.052 -9.124 -10.168 1.00 91.00 82 THR A N 1
ATOM 593 C CA . THR A 1 82 ? 21.439 -10.461 -9.717 1.00 91.00 82 THR A CA 1
ATOM 594 C C . THR A 1 82 ? 21.462 -10.514 -8.199 1.00 91.00 82 THR A C 1
ATOM 596 O O . THR A 1 82 ? 21.774 -9.524 -7.532 1.00 91.00 82 THR A O 1
ATOM 599 N N . ARG A 1 83 ? 21.144 -11.676 -7.627 1.00 87.75 83 ARG A N 1
ATOM 600 C CA . ARG A 1 83 ? 21.215 -11.852 -6.177 1.00 87.75 83 ARG A CA 1
ATOM 601 C C . ARG A 1 83 ? 22.686 -11.905 -5.737 1.00 87.75 83 ARG A C 1
ATOM 603 O O . ARG A 1 83 ? 23.436 -12.710 -6.293 1.00 87.75 83 ARG A O 1
ATOM 610 N N . PRO A 1 84 ? 23.113 -11.133 -4.723 1.00 84.69 84 PRO A N 1
ATOM 611 C CA . PRO A 1 84 ? 24.519 -11.093 -4.305 1.00 84.69 84 PRO A CA 1
ATOM 612 C C . PRO A 1 84 ? 25.086 -12.439 -3.821 1.00 84.69 84 PRO A C 1
ATOM 614 O O . PRO A 1 84 ? 26.289 -12.676 -3.892 1.00 84.69 84 PRO A O 1
ATOM 617 N N . ASP A 1 85 ? 24.233 -13.317 -3.295 1.00 84.38 85 ASP A N 1
ATOM 618 C CA . ASP A 1 85 ? 24.601 -14.601 -2.692 1.00 84.38 85 ASP A CA 1
ATOM 619 C C . ASP A 1 85 ? 24.790 -15.731 -3.717 1.00 84.38 85 ASP A C 1
ATOM 621 O O . ASP A 1 85 ? 25.628 -16.613 -3.521 1.00 84.38 85 ASP A O 1
ATOM 625 N N . THR A 1 86 ? 24.027 -15.705 -4.810 1.00 86.81 86 THR A N 1
ATOM 626 C CA . THR A 1 86 ? 24.010 -16.766 -5.831 1.00 86.81 86 THR A CA 1
ATOM 627 C C . THR A 1 86 ? 24.542 -16.314 -7.188 1.00 86.81 86 THR A C 1
ATOM 629 O O . THR A 1 86 ? 24.962 -17.155 -7.981 1.00 86.81 86 THR A O 1
ATOM 632 N N . GLY A 1 87 ? 24.524 -15.010 -7.475 1.00 86.75 87 GLY A N 1
ATOM 633 C CA . GLY A 1 87 ? 24.772 -14.451 -8.806 1.00 86.75 87 GLY A CA 1
ATOM 634 C C . GLY A 1 87 ? 23.654 -14.738 -9.816 1.00 86.75 87 GLY A C 1
ATOM 635 O O . GLY A 1 87 ? 23.780 -14.368 -10.978 1.00 86.75 87 GLY A O 1
ATOM 636 N N . ALA A 1 88 ? 22.565 -15.397 -9.410 1.00 90.19 88 ALA A N 1
ATOM 637 C CA . ALA A 1 88 ? 21.436 -15.665 -10.293 1.00 90.19 88 ALA A CA 1
ATOM 638 C C . ALA A 1 88 ? 20.670 -14.370 -10.586 1.00 90.19 88 ALA A C 1
ATOM 640 O O . ALA A 1 88 ? 20.511 -13.528 -9.695 1.00 90.19 88 ALA A O 1
ATOM 641 N N . VAL A 1 89 ? 20.173 -14.215 -11.812 1.00 91.81 89 VAL A N 1
ATOM 642 C CA . VAL A 1 89 ? 19.314 -13.085 -12.180 1.00 91.81 89 VAL A CA 1
ATOM 643 C C . VAL A 1 89 ? 18.034 -13.154 -11.350 1.00 91.81 89 VAL A C 1
ATOM 645 O O . VAL A 1 89 ? 17.365 -14.183 -11.312 1.00 91.81 89 VAL A O 1
ATOM 648 N N . SER A 1 90 ? 17.688 -12.066 -10.667 1.00 90.06 90 SER A N 1
ATOM 649 C CA . SER A 1 90 ? 16.442 -11.967 -9.896 1.00 90.06 90 SER A CA 1
ATOM 650 C C . SER A 1 90 ? 15.404 -11.106 -10.593 1.00 90.06 90 SER A C 1
ATOM 652 O O . SER A 1 90 ? 14.217 -11.399 -10.524 1.00 90.06 90 SER A O 1
ATOM 654 N N . PHE A 1 91 ? 15.857 -10.077 -11.302 1.00 93.00 91 PHE A N 1
ATOM 655 C CA . PHE A 1 91 ? 15.005 -9.149 -12.021 1.00 93.00 91 PHE A CA 1
ATOM 656 C C . PHE A 1 91 ? 15.715 -8.674 -13.282 1.00 93.00 91 PHE A C 1
ATOM 658 O O . PHE A 1 91 ? 16.921 -8.433 -13.272 1.00 93.00 91 PHE A O 1
ATOM 665 N N . GLY A 1 92 ? 14.977 -8.482 -14.367 1.00 93.88 92 GLY A N 1
ATOM 666 C CA . GLY A 1 92 ? 15.519 -7.844 -15.548 1.00 93.88 92 GLY A CA 1
ATOM 667 C C . GLY A 1 92 ? 14.458 -7.351 -16.508 1.00 93.88 92 GLY A C 1
ATOM 668 O O . GLY A 1 92 ? 13.404 -7.960 -16.666 1.00 93.88 92 GLY A O 1
ATOM 669 N N . VAL A 1 93 ? 14.770 -6.245 -17.170 1.00 94.81 93 VAL A N 1
ATOM 670 C CA . VAL A 1 93 ? 13.928 -5.606 -18.177 1.00 94.81 93 VAL A CA 1
ATOM 671 C C . VAL A 1 93 ? 14.783 -5.113 -19.332 1.00 94.81 93 VAL A C 1
ATOM 673 O O . VAL A 1 93 ? 15.933 -4.712 -19.145 1.00 94.81 93 VAL A O 1
ATOM 676 N N . LEU A 1 94 ? 14.215 -5.123 -20.533 1.00 94.19 94 LEU A N 1
ATOM 677 C CA . LEU A 1 94 ? 14.787 -4.497 -21.723 1.00 94.19 94 LEU A CA 1
ATOM 678 C C . LEU A 1 94 ? 13.631 -3.893 -22.519 1.00 94.19 94 LEU A C 1
ATOM 680 O O . LEU A 1 94 ? 12.804 -4.618 -23.068 1.00 94.19 94 LEU A O 1
ATOM 684 N N . VAL A 1 95 ? 13.537 -2.564 -22.537 1.00 91.81 95 VAL A N 1
ATOM 685 C CA . VAL A 1 95 ? 12.328 -1.858 -22.990 1.00 91.81 95 VAL A CA 1
ATOM 686 C C . VAL A 1 95 ? 12.683 -0.704 -23.913 1.00 91.81 95 VAL A C 1
ATOM 688 O O . VAL A 1 95 ? 13.639 0.036 -23.670 1.00 91.81 95 VAL A O 1
ATOM 691 N N . ALA A 1 96 ? 11.922 -0.564 -24.995 1.00 89.25 96 ALA A N 1
ATOM 692 C CA . ALA A 1 96 ? 12.038 0.544 -25.930 1.00 89.25 96 ALA A CA 1
ATOM 693 C C . ALA A 1 96 ? 11.231 1.750 -25.444 1.00 89.25 96 ALA A C 1
ATOM 695 O O . ALA A 1 96 ? 10.095 1.599 -25.000 1.00 89.25 96 ALA A O 1
ATOM 696 N N . LYS A 1 97 ? 11.763 2.964 -25.618 1.00 80.75 97 LYS A N 1
ATOM 697 C CA . LYS A 1 97 ? 11.030 4.203 -25.290 1.00 80.75 97 LYS A CA 1
ATOM 698 C C . LYS A 1 97 ? 9.788 4.409 -26.166 1.00 80.75 97 LYS A C 1
ATOM 700 O O . LYS A 1 97 ? 8.883 5.130 -25.773 1.00 80.75 97 LYS A O 1
ATOM 705 N N . ASP A 1 98 ? 9.769 3.810 -27.355 1.00 80.88 98 ASP A N 1
ATOM 706 C CA . ASP A 1 98 ? 8.667 3.871 -28.320 1.00 80.88 98 ASP A CA 1
ATOM 707 C C . ASP A 1 98 ? 7.715 2.661 -28.238 1.00 80.88 98 ASP A C 1
ATOM 709 O O . ASP A 1 98 ? 6.841 2.523 -29.090 1.00 80.88 98 ASP A O 1
ATOM 713 N N . GLY A 1 99 ? 7.909 1.759 -27.266 1.00 81.94 99 GLY A N 1
ATOM 714 C CA . GLY A 1 99 ? 7.111 0.538 -27.114 1.00 81.94 99 GLY A CA 1
ATOM 715 C C . GLY A 1 99 ? 7.352 -0.538 -28.182 1.00 81.94 99 GLY A C 1
ATOM 716 O O . GLY A 1 99 ? 6.677 -1.562 -28.171 1.00 81.94 99 GLY A O 1
ATOM 717 N N . SER A 1 100 ? 8.316 -0.361 -29.095 1.00 85.25 100 SER A N 1
ATOM 718 C CA . SER A 1 100 ? 8.577 -1.314 -30.192 1.00 85.25 100 SER A CA 1
ATOM 719 C C . SER A 1 100 ? 9.067 -2.694 -29.739 1.00 85.25 100 SER A C 1
ATOM 721 O O . SER A 1 100 ? 8.989 -3.660 -30.502 1.00 85.25 100 SER A O 1
ATOM 723 N N . TYR A 1 101 ? 9.586 -2.794 -28.516 1.00 88.31 101 TYR A N 1
ATOM 724 C CA . TYR A 1 101 ? 9.885 -4.049 -27.843 1.00 88.31 101 TYR A CA 1
ATOM 725 C C . TYR A 1 101 ? 9.791 -3.869 -26.324 1.00 88.31 101 TYR A C 1
ATOM 727 O O . TYR A 1 101 ? 10.155 -2.817 -25.787 1.00 88.31 101 TYR A O 1
ATOM 735 N N . ALA A 1 102 ? 9.359 -4.919 -25.630 1.00 91.31 102 ALA A N 1
ATOM 736 C CA . ALA A 1 102 ? 9.354 -4.975 -24.178 1.00 91.31 102 ALA A CA 1
ATOM 737 C C . ALA A 1 102 ? 9.659 -6.403 -23.716 1.00 91.31 102 ALA A C 1
ATOM 739 O O . ALA A 1 102 ? 8.988 -7.363 -24.100 1.00 91.31 102 ALA A O 1
ATOM 740 N N . TYR A 1 103 ? 10.700 -6.535 -22.901 1.00 92.94 103 TYR A N 1
ATOM 741 C CA . TYR A 1 103 ? 11.094 -7.789 -22.281 1.00 92.94 103 TYR A CA 1
ATOM 742 C C . TYR A 1 103 ? 11.133 -7.626 -20.772 1.00 92.94 103 TYR A C 1
ATOM 744 O O . TYR A 1 103 ? 11.584 -6.589 -20.280 1.00 92.94 103 TYR A O 1
ATOM 752 N N . HIS A 1 104 ? 10.732 -8.670 -20.055 1.00 92.38 104 HIS A N 1
ATOM 753 C CA . HIS A 1 104 ? 10.871 -8.732 -18.606 1.00 92.38 104 HIS A CA 1
ATOM 754 C C . HIS A 1 104 ? 11.185 -10.147 -18.130 1.00 92.38 104 HIS A C 1
ATOM 756 O O . HIS A 1 104 ? 10.977 -11.129 -18.849 1.00 92.38 104 HIS A O 1
ATOM 762 N N . THR A 1 105 ? 11.717 -10.249 -16.918 1.00 91.38 105 THR A N 1
ATOM 763 C CA . THR A 1 105 ? 11.906 -11.526 -16.242 1.00 91.38 105 THR A CA 1
ATOM 764 C C . THR A 1 105 ? 10.611 -12.001 -15.596 1.00 91.38 105 THR A C 1
ATOM 766 O O . THR A 1 105 ? 10.025 -11.284 -14.790 1.00 91.38 105 THR A O 1
ATOM 769 N N . GLU A 1 106 ? 10.221 -13.239 -15.873 1.00 87.31 106 GLU A N 1
ATOM 770 C CA . GLU A 1 106 ? 9.152 -13.948 -15.170 1.00 87.31 106 GLU A CA 1
ATOM 771 C C . GLU A 1 106 ? 9.742 -15.045 -14.289 1.00 87.31 106 GLU A C 1
ATOM 773 O O . GLU A 1 106 ? 10.583 -15.836 -14.736 1.00 87.31 106 GLU A O 1
ATOM 778 N N . ARG A 1 107 ? 9.258 -15.141 -13.049 1.00 80.75 107 ARG A N 1
ATOM 779 C CA . ARG A 1 107 ? 9.607 -16.248 -12.158 1.00 80.75 107 ARG A CA 1
ATOM 780 C C . ARG A 1 107 ? 9.050 -17.564 -12.707 1.00 80.75 107 ARG A C 1
ATOM 782 O O . ARG A 1 107 ? 7.903 -17.647 -13.141 1.00 80.75 107 ARG A O 1
ATOM 789 N N . ARG A 1 108 ? 9.881 -18.601 -12.686 1.00 79.69 108 ARG A N 1
ATOM 790 C CA . ARG A 1 108 ? 9.560 -19.989 -13.037 1.00 79.69 108 ARG A CA 1
ATOM 791 C C . ARG A 1 108 ? 9.844 -20.889 -11.829 1.00 79.69 108 ARG A C 1
ATOM 793 O O . ARG A 1 108 ? 10.281 -20.417 -10.780 1.00 79.69 108 ARG A O 1
ATOM 800 N N . ASP A 1 109 ? 9.568 -22.180 -11.975 1.00 69.81 109 ASP A N 1
ATOM 801 C CA . ASP A 1 109 ? 9.807 -23.169 -10.922 1.00 69.81 109 ASP A CA 1
ATOM 802 C C . ASP A 1 109 ? 11.279 -23.180 -10.458 1.00 69.81 109 ASP A C 1
ATOM 804 O O . ASP A 1 109 ? 12.197 -22.881 -11.230 1.00 69.81 109 ASP A O 1
ATOM 808 N N . ASP A 1 110 ? 11.496 -23.567 -9.197 1.00 62.34 110 ASP A N 1
ATOM 809 C CA . ASP A 1 110 ? 12.817 -23.745 -8.576 1.00 62.34 110 ASP A CA 1
ATOM 810 C C . ASP A 1 110 ? 13.721 -22.497 -8.616 1.00 62.34 110 ASP A C 1
ATOM 812 O O . ASP A 1 110 ? 14.918 -22.597 -8.890 1.00 62.34 110 ASP A O 1
ATOM 816 N N . ASP A 1 111 ? 13.153 -21.316 -8.339 1.00 63.19 111 ASP A N 1
ATOM 817 C CA . ASP A 1 111 ? 13.873 -20.030 -8.240 1.00 63.19 111 ASP A CA 1
ATOM 818 C C . ASP A 1 111 ? 14.529 -19.553 -9.553 1.00 63.19 111 ASP A C 1
ATOM 820 O O . ASP A 1 111 ? 15.270 -18.570 -9.574 1.00 63.19 111 ASP A O 1
ATOM 824 N N . LYS A 1 112 ? 14.231 -20.219 -10.675 1.00 74.69 112 LYS A N 1
ATOM 825 C CA . LYS A 1 112 ? 14.708 -19.827 -12.002 1.00 74.69 112 LYS A CA 1
ATOM 826 C C . LYS A 1 112 ? 13.858 -18.697 -12.554 1.00 74.69 112 LYS A C 1
ATOM 828 O O . LYS A 1 112 ? 12.636 -18.708 -12.433 1.00 74.69 112 LYS A O 1
ATOM 833 N N . VAL A 1 113 ? 14.492 -17.777 -13.265 1.00 84.38 113 VAL A N 1
ATOM 834 C CA . VAL A 1 113 ? 13.800 -16.740 -14.033 1.00 84.38 113 VAL A CA 1
ATOM 835 C C . VAL A 1 113 ? 13.918 -17.003 -15.528 1.00 84.38 113 VAL A C 1
ATOM 837 O O . VAL A 1 113 ? 14.883 -17.598 -16.018 1.00 84.38 113 VAL A O 1
ATOM 840 N N . ALA A 1 114 ? 12.895 -16.584 -16.256 1.00 88.00 114 ALA A N 1
ATOM 841 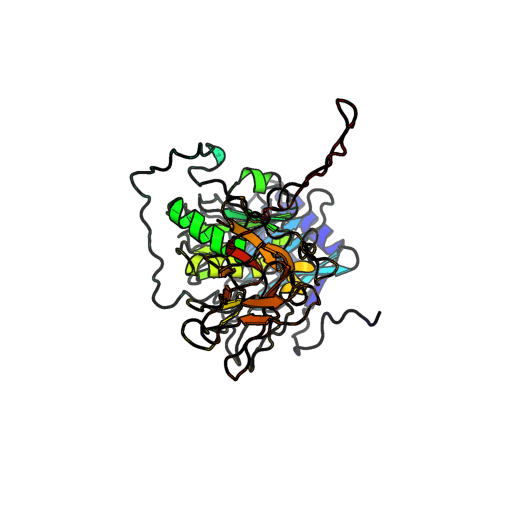C CA . ALA A 1 114 ? 12.851 -16.599 -17.704 1.00 88.00 114 ALA A CA 1
ATOM 842 C C . ALA A 1 114 ? 12.803 -15.169 -18.226 1.00 88.00 114 ALA A C 1
ATOM 844 O O . ALA A 1 114 ? 12.015 -14.383 -17.718 1.00 88.00 114 ALA A O 1
ATOM 845 N N . LEU A 1 115 ? 13.577 -14.842 -19.260 1.00 90.94 115 LEU A N 1
ATOM 846 C CA . LEU A 1 115 ? 13.363 -13.597 -19.999 1.00 90.94 115 LEU A CA 1
ATOM 847 C C . LEU A 1 115 ? 12.285 -13.851 -21.045 1.00 90.94 115 LEU A C 1
ATOM 849 O O . LEU A 1 115 ? 12.425 -14.777 -21.850 1.00 90.94 115 LEU A O 1
ATOM 853 N N . VAL A 1 116 ? 11.242 -13.031 -21.049 1.00 90.44 116 VAL A N 1
ATOM 854 C CA . VAL A 1 116 ? 10.138 -13.150 -21.996 1.00 90.44 116 VAL A CA 1
ATOM 855 C C . VAL A 1 116 ? 9.876 -11.844 -22.730 1.00 90.44 116 VAL A C 1
ATOM 857 O O . VAL A 1 116 ? 10.063 -10.769 -22.168 1.00 90.44 116 VAL A O 1
ATOM 860 N N . GLU A 1 117 ? 9.423 -11.940 -23.977 1.00 90.25 117 GLU A N 1
ATOM 861 C CA . GLU A 1 117 ? 8.875 -10.810 -24.733 1.00 90.25 117 GLU A CA 1
ATOM 862 C C . GLU A 1 117 ? 7.363 -10.680 -24.507 1.00 90.25 117 GLU A C 1
ATOM 864 O O . GLU A 1 117 ? 6.649 -11.687 -24.558 1.00 90.25 117 GLU A O 1
ATOM 869 N N . THR A 1 118 ? 6.877 -9.452 -24.301 1.00 89.12 118 THR A N 1
ATOM 870 C CA . THR A 1 118 ? 5.456 -9.136 -24.075 1.00 89.12 118 THR A CA 1
ATOM 871 C C . THR A 1 118 ? 5.121 -7.687 -24.485 1.00 89.12 118 THR A C 1
ATOM 873 O O . THR A 1 118 ? 5.936 -7.016 -25.121 1.00 89.12 118 THR A O 1
ATOM 876 N N . THR A 1 119 ? 3.926 -7.198 -24.144 1.00 86.06 119 THR A N 1
ATOM 877 C CA . THR A 1 119 ? 3.504 -5.803 -24.348 1.00 86.06 119 THR A CA 1
ATOM 878 C C . THR A 1 119 ? 4.082 -4.863 -23.287 1.00 86.06 119 THR A C 1
ATOM 880 O O . THR A 1 119 ? 4.437 -5.277 -22.182 1.00 86.06 119 THR A O 1
ATOM 883 N N . LEU A 1 120 ? 4.169 -3.568 -23.606 1.00 84.75 120 LEU A N 1
ATOM 884 C CA . LEU A 1 120 ? 4.758 -2.562 -22.718 1.00 84.75 120 LEU A CA 1
ATOM 885 C C . LEU A 1 120 ? 4.048 -2.497 -21.355 1.00 84.75 120 LEU A C 1
ATOM 887 O O . LEU A 1 120 ? 4.721 -2.505 -20.325 1.00 84.75 120 LEU A O 1
ATOM 891 N N . SER A 1 121 ? 2.712 -2.538 -21.351 1.00 83.12 121 SER A N 1
ATOM 892 C CA . SER A 1 121 ? 1.878 -2.506 -20.137 1.00 83.12 121 SER A CA 1
ATOM 893 C C . SER A 1 121 ? 2.059 -3.701 -19.196 1.00 83.12 121 SER A C 1
ATOM 895 O O . SER A 1 121 ? 1.610 -3.676 -18.051 1.00 83.12 121 SER A O 1
ATOM 897 N N . LYS A 1 122 ? 2.717 -4.771 -19.660 1.00 85.00 122 LYS A N 1
ATOM 898 C CA . LYS A 1 122 ? 3.085 -5.936 -18.842 1.00 85.00 122 LYS A CA 1
ATOM 899 C C . LYS A 1 122 ? 4.499 -5.856 -18.275 1.00 85.00 122 LYS A C 1
ATOM 901 O O . LYS A 1 122 ? 4.875 -6.727 -17.499 1.00 85.00 122 LYS A O 1
ATOM 906 N N . VAL A 1 123 ? 5.270 -4.832 -18.641 1.00 88.44 123 VAL A N 1
ATOM 907 C CA . VAL A 1 123 ? 6.647 -4.633 -18.167 1.00 88.44 123 VAL A CA 1
ATOM 908 C C . VAL A 1 123 ? 6.774 -3.394 -17.292 1.00 88.44 123 VAL A C 1
ATOM 910 O O . VAL A 1 123 ? 7.487 -3.422 -16.291 1.00 88.44 123 VAL A O 1
ATOM 913 N N . VAL A 1 124 ? 6.096 -2.308 -17.650 1.00 89.69 124 VAL A N 1
ATOM 914 C CA . VAL A 1 124 ? 6.165 -1.017 -16.958 1.00 89.69 124 VAL A CA 1
ATOM 915 C C . VAL A 1 124 ? 4.754 -0.494 -16.693 1.00 89.69 124 VAL A C 1
ATOM 917 O O . VAL A 1 124 ? 3.835 -0.824 -17.440 1.00 89.69 124 VAL A O 1
ATOM 920 N N . CYS A 1 125 ? 4.596 0.315 -15.642 1.00 85.25 125 CYS A N 1
ATOM 921 C CA . CYS A 1 125 ? 3.413 1.117 -15.319 1.00 85.25 125 CYS A CA 1
ATOM 922 C C . CYS A 1 125 ? 3.128 2.104 -16.460 1.00 85.25 125 CYS A C 1
ATOM 924 O O . CYS A 1 125 ? 3.492 3.280 -16.416 1.00 85.25 125 CYS A O 1
ATOM 926 N N . ALA A 1 126 ? 2.573 1.592 -17.550 1.00 79.62 126 ALA A N 1
ATOM 927 C CA . ALA A 1 126 ? 2.141 2.356 -18.698 1.00 79.62 126 ALA A CA 1
ATOM 928 C C . ALA A 1 126 ? 1.014 1.620 -19.422 1.00 79.62 126 ALA A C 1
ATOM 930 O O . ALA A 1 126 ? 0.917 0.396 -19.374 1.00 79.62 126 ALA A O 1
ATOM 931 N N . THR A 1 127 ? 0.178 2.364 -20.131 1.00 75.38 127 THR A N 1
ATOM 932 C CA . THR A 1 127 ? -0.681 1.813 -21.181 1.00 75.38 127 THR A CA 1
ATOM 933 C C . THR A 1 127 ? 0.180 1.296 -22.339 1.00 75.38 127 THR A C 1
ATOM 935 O O . THR A 1 127 ? 1.365 1.628 -22.455 1.00 75.38 127 THR A O 1
ATOM 938 N N . ASP A 1 128 ? -0.408 0.533 -23.262 1.00 69.06 128 ASP A N 1
ATOM 939 C CA . ASP A 1 128 ? 0.303 0.111 -24.480 1.00 69.06 128 ASP A CA 1
ATOM 940 C C . ASP A 1 128 ? 0.678 1.294 -25.398 1.00 69.06 128 ASP A C 1
ATOM 942 O O . ASP A 1 128 ? 1.546 1.164 -26.260 1.00 69.06 128 ASP A O 1
ATOM 946 N N . GLU A 1 129 ? 0.082 2.471 -25.183 1.00 62.22 129 GLU A N 1
ATOM 947 C CA . GLU A 1 129 ? 0.469 3.727 -25.838 1.00 62.22 129 GLU A CA 1
ATOM 948 C C . GLU A 1 129 ? 1.647 4.434 -25.133 1.00 62.22 129 GLU A C 1
ATOM 950 O O . GLU A 1 129 ? 2.081 5.503 -25.566 1.00 62.22 129 GLU A O 1
ATOM 955 N N . GLY A 1 130 ? 2.183 3.849 -24.055 1.00 61.91 130 GLY A N 1
ATOM 956 C CA . GLY A 1 130 ? 3.324 4.370 -23.300 1.00 61.91 130 GLY A CA 1
ATOM 957 C C . GLY A 1 130 ? 2.969 5.462 -22.291 1.00 61.91 130 GLY A C 1
ATOM 958 O O . GLY A 1 130 ? 3.855 6.192 -21.845 1.00 61.91 130 GLY A O 1
ATOM 959 N N . THR A 1 131 ? 1.692 5.606 -21.928 1.00 69.44 131 THR A N 1
ATOM 960 C CA . THR A 1 131 ? 1.259 6.585 -20.921 1.00 69.44 131 THR A CA 1
ATOM 961 C C . THR A 1 131 ? 1.235 5.955 -19.531 1.00 69.44 131 THR A C 1
ATOM 963 O O . THR A 1 131 ? 0.504 5.000 -19.316 1.00 69.44 131 THR A O 1
ATOM 966 N N . GLY A 1 132 ? 2.031 6.471 -18.589 1.00 74.25 132 GLY A N 1
ATOM 967 C CA . GLY A 1 132 ? 1.981 6.040 -17.182 1.00 74.25 132 GLY A CA 1
ATOM 968 C C . GLY A 1 132 ? 0.742 6.539 -16.434 1.00 74.25 132 GLY A C 1
ATOM 969 O O . GLY A 1 132 ? -0.156 7.133 -17.043 1.00 74.25 132 GLY A O 1
ATOM 970 N N . LEU A 1 133 ? 0.718 6.349 -15.109 1.00 82.19 133 LEU A N 1
ATOM 971 C CA . LEU A 1 133 ? -0.412 6.730 -14.256 1.00 82.19 133 LEU A CA 1
ATOM 972 C C . LEU A 1 133 ? -0.856 8.182 -14.534 1.00 82.19 133 LEU A C 1
ATOM 974 O O . LEU A 1 133 ? -0.036 9.100 -14.433 1.00 82.19 133 LEU A O 1
ATOM 978 N N . PRO A 1 134 ? -2.131 8.444 -14.878 1.00 79.31 134 PRO A N 1
ATOM 979 C CA . PRO A 1 134 ? -2.591 9.798 -15.149 1.00 79.31 134 PRO A CA 1
ATOM 980 C C . PRO A 1 134 ? -2.420 10.737 -13.949 1.00 79.31 134 PRO A C 1
ATOM 982 O O . PRO A 1 134 ? -2.611 10.347 -12.794 1.00 79.31 134 PRO A O 1
ATOM 985 N N . LEU A 1 135 ? -2.117 12.009 -14.238 1.00 82.69 135 LEU A N 1
ATOM 986 C CA . LEU A 1 135 ? -2.047 13.058 -13.218 1.00 82.69 135 LEU A CA 1
ATOM 987 C C . LEU A 1 135 ? -3.409 13.189 -12.496 1.00 82.69 135 LEU A C 1
ATOM 989 O O . LEU A 1 135 ? -4.454 13.125 -13.156 1.00 82.69 135 LEU A O 1
ATOM 993 N N . PRO A 1 136 ? -3.431 13.454 -11.179 1.00 77.81 136 PRO A N 1
ATOM 994 C CA . PRO A 1 136 ? -4.672 13.714 -10.457 1.00 77.81 136 PRO A CA 1
ATOM 995 C C . PRO A 1 136 ? -5.444 14.916 -11.051 1.00 77.81 136 PRO A C 1
ATOM 997 O O . PRO A 1 136 ? -4.825 15.912 -11.452 1.00 77.81 136 PRO A O 1
ATOM 1000 N N . PRO A 1 137 ? -6.794 14.900 -11.085 1.00 74.69 137 PRO A N 1
ATOM 1001 C CA . PRO A 1 137 ? -7.581 16.011 -11.619 1.00 74.69 137 PRO A CA 1
ATOM 1002 C C . PRO A 1 137 ? -7.282 17.347 -10.923 1.00 74.69 137 PRO A C 1
ATOM 1004 O O . PRO A 1 137 ? -7.366 17.463 -9.703 1.00 74.69 137 PRO A O 1
ATOM 1007 N N . GLY A 1 138 ? -6.980 18.385 -11.708 1.00 61.56 138 GLY A N 1
ATOM 1008 C CA . GLY A 1 138 ? -6.801 19.752 -11.198 1.00 61.56 138 GLY A CA 1
ATOM 1009 C C . GLY A 1 138 ? -5.513 19.994 -10.403 1.00 61.56 138 GLY A C 1
ATOM 1010 O O . GLY A 1 138 ? -5.332 21.096 -9.889 1.00 61.56 138 GLY A O 1
ATOM 1011 N N . GLN A 1 139 ? -4.612 19.012 -10.331 1.00 57.31 139 GLN A N 1
ATOM 1012 C CA . GLN A 1 139 ? -3.288 19.164 -9.735 1.00 57.31 139 GLN A CA 1
ATOM 1013 C C . GLN A 1 139 ? -2.262 19.373 -10.853 1.00 57.31 139 GLN A C 1
ATOM 1015 O O . GLN A 1 139 ? -1.884 18.448 -11.568 1.00 57.31 139 GLN A O 1
ATOM 1020 N N . THR A 1 140 ? -1.798 20.607 -11.032 1.00 55.22 140 THR A N 1
ATOM 1021 C CA . THR A 1 140 ? -0.509 20.823 -11.703 1.00 55.22 140 THR A CA 1
ATOM 1022 C C . THR A 1 140 ? 0.594 20.394 -10.741 1.00 55.22 140 THR A C 1
ATOM 1024 O O . THR A 1 140 ? 0.490 20.788 -9.576 1.00 55.22 140 THR A O 1
ATOM 1027 N N . PRO A 1 141 ? 1.638 19.658 -11.183 1.00 54.88 141 PRO A N 1
ATOM 1028 C CA . PRO A 1 141 ? 2.823 19.429 -10.363 1.00 54.88 141 PRO A CA 1
ATOM 1029 C C . PRO A 1 141 ? 3.271 20.773 -9.800 1.00 54.88 141 PRO A C 1
ATOM 1031 O O . PRO A 1 141 ? 3.562 21.698 -10.565 1.00 54.88 141 PRO A O 1
ATOM 1034 N N . GLN A 1 142 ? 3.182 20.929 -8.483 1.00 51.88 142 GLN A N 1
ATOM 1035 C CA . GLN A 1 142 ? 3.621 22.157 -7.853 1.00 51.88 142 GLN A CA 1
ATOM 1036 C C . GLN A 1 142 ? 5.128 22.040 -7.688 1.00 51.88 142 GLN A C 1
ATOM 1038 O O . GLN A 1 142 ? 5.624 21.108 -7.064 1.00 51.88 142 GLN A O 1
ATOM 1043 N N . GLU A 1 143 ? 5.861 22.988 -8.263 1.00 47.28 143 GLU A N 1
ATOM 1044 C CA . GLU A 1 143 ? 7.216 23.261 -7.807 1.00 47.28 143 GLU A CA 1
ATOM 1045 C C . GLU A 1 143 ? 7.063 23.845 -6.400 1.00 47.28 143 GLU A C 1
ATOM 1047 O O . GLU A 1 143 ? 6.654 24.996 -6.225 1.00 47.28 143 GLU A O 1
ATOM 1052 N N . ILE A 1 144 ? 7.234 22.993 -5.392 1.00 47.84 144 ILE A N 1
ATOM 1053 C CA . ILE A 1 144 ? 7.120 23.392 -3.995 1.00 47.84 144 ILE A CA 1
ATOM 1054 C C . ILE A 1 144 ? 8.496 23.931 -3.590 1.00 47.84 144 ILE A C 1
ATOM 1056 O O . ILE A 1 144 ? 9.472 23.182 -3.645 1.00 47.84 144 ILE A O 1
ATOM 1060 N N . PRO A 1 145 ? 8.615 25.223 -3.234 1.00 48.84 145 PRO A N 1
ATOM 1061 C CA . PRO A 1 145 ? 9.894 25.787 -2.837 1.00 48.84 145 PRO A CA 1
ATOM 1062 C C . PRO A 1 145 ? 10.386 25.123 -1.550 1.00 48.84 145 PRO A C 1
ATOM 1064 O O . PRO A 1 145 ? 9.611 24.933 -0.611 1.00 48.84 145 PRO A O 1
ATOM 1067 N N . ILE A 1 146 ? 11.689 24.836 -1.511 1.00 45.53 146 ILE A N 1
ATOM 1068 C CA . ILE A 1 146 ? 12.417 24.433 -0.303 1.00 45.53 146 ILE A CA 1
ATOM 1069 C C . ILE A 1 146 ? 12.099 25.470 0.788 1.00 45.53 146 ILE A C 1
ATOM 1071 O O . ILE A 1 146 ? 12.383 26.655 0.578 1.00 45.53 146 ILE A O 1
ATOM 1075 N N . PRO A 1 147 ? 11.480 25.095 1.922 1.00 46.91 147 PRO A N 1
ATOM 1076 C CA . PRO A 1 147 ? 11.215 26.052 2.987 1.00 46.91 147 PRO A CA 1
ATOM 1077 C C . PRO A 1 147 ? 12.527 26.662 3.491 1.00 46.91 147 PRO A C 1
ATOM 1079 O O . PRO A 1 147 ? 13.430 25.945 3.909 1.00 46.91 147 PRO A O 1
ATOM 1082 N N . GLU A 1 148 ? 12.621 27.994 3.472 1.00 44.09 148 GLU A N 1
ATOM 1083 C CA . GLU A 1 148 ? 13.812 28.745 3.907 1.00 44.09 148 GLU A CA 1
ATOM 1084 C C . GLU A 1 148 ? 14.024 28.714 5.434 1.00 44.09 148 GLU A C 1
ATOM 1086 O O . GLU A 1 148 ? 15.050 29.166 5.928 1.00 44.09 148 GLU A O 1
ATOM 1091 N N . ASP A 1 149 ? 13.101 28.100 6.176 1.00 43.91 149 ASP A N 1
ATOM 1092 C CA . ASP A 1 149 ? 13.216 27.817 7.598 1.00 43.91 149 ASP A CA 1
ATOM 1093 C C . ASP A 1 149 ? 12.737 26.377 7.849 1.00 43.91 149 ASP A C 1
ATOM 1095 O O . ASP A 1 149 ? 11.563 26.059 7.647 1.00 43.91 149 ASP A O 1
ATOM 1099 N N . HIS A 1 150 ? 13.637 25.506 8.316 1.00 41.75 150 HIS A N 1
ATOM 1100 C CA . HIS A 1 150 ? 13.308 24.196 8.885 1.00 41.75 150 HIS A CA 1
ATOM 1101 C C . HIS A 1 150 ? 13.183 24.319 10.414 1.00 41.75 150 HIS A C 1
ATOM 1103 O O . HIS A 1 150 ? 14.208 24.312 11.100 1.00 41.75 150 HIS A O 1
ATOM 1109 N N . PRO A 1 151 ? 11.975 24.384 11.004 1.00 48.12 151 PRO A N 1
ATOM 1110 C CA . PRO A 1 151 ? 11.815 24.176 12.428 1.00 48.12 151 PRO A CA 1
ATOM 1111 C C . PRO A 1 151 ? 11.000 22.905 12.657 1.00 48.12 151 PRO A C 1
ATOM 1113 O O . PRO A 1 151 ? 9.796 22.956 12.885 1.00 48.12 151 PRO A O 1
ATOM 1116 N N . ASP A 1 152 ? 11.674 21.760 12.661 1.00 45.53 152 ASP A N 1
ATOM 1117 C CA . ASP A 1 152 ? 11.299 20.728 13.623 1.00 45.53 152 ASP A CA 1
ATOM 1118 C C . ASP A 1 152 ? 12.546 20.074 14.220 1.00 45.53 152 ASP A C 1
ATOM 1120 O O . ASP A 1 152 ? 12.909 18.938 13.938 1.00 45.53 152 ASP A O 1
ATOM 1124 N N . THR A 1 153 ? 13.235 20.837 15.065 1.00 45.03 153 THR A N 1
ATOM 1125 C CA . THR A 1 153 ? 14.299 20.324 15.933 1.00 45.03 153 THR A CA 1
ATOM 1126 C C . THR A 1 153 ? 13.736 19.591 17.161 1.00 45.03 153 THR A C 1
ATOM 1128 O O . THR A 1 153 ? 14.439 19.485 18.166 1.00 45.03 153 THR A O 1
ATOM 1131 N N . SER A 1 154 ? 12.467 19.146 17.161 1.00 50.56 154 SER A N 1
ATOM 1132 C CA . SER A 1 154 ? 11.925 18.346 18.273 1.00 50.56 154 SER A CA 1
ATOM 1133 C C . SER A 1 154 ? 12.296 16.860 18.178 1.00 50.56 154 SER A C 1
ATOM 1135 O O . SER A 1 154 ? 12.237 16.152 19.184 1.00 50.56 154 SER A O 1
ATOM 1137 N N . ILE A 1 155 ? 12.789 16.415 17.016 1.00 54.59 155 ILE A N 1
ATOM 1138 C CA . ILE A 1 155 ? 13.399 15.102 16.794 1.00 54.59 155 ILE A CA 1
ATOM 1139 C C . ILE A 1 155 ? 14.854 15.335 16.370 1.00 54.59 155 ILE A C 1
ATOM 1141 O O . ILE A 1 155 ? 15.125 16.115 15.461 1.00 54.59 155 ILE A O 1
ATOM 1145 N N . ASN A 1 156 ? 15.812 14.677 17.028 1.00 71.00 156 ASN A N 1
ATOM 1146 C CA . ASN A 1 156 ? 17.186 14.623 16.523 1.00 71.00 156 ASN A CA 1
ATOM 1147 C C . ASN A 1 156 ? 17.176 13.809 15.220 1.00 71.00 156 ASN A C 1
ATOM 1149 O O . ASN A 1 156 ? 17.231 12.582 15.273 1.00 71.00 156 ASN A O 1
ATOM 1153 N N . ILE A 1 157 ? 17.063 14.481 14.074 1.00 79.56 157 ILE A N 1
ATOM 1154 C CA . ILE A 1 157 ? 17.164 13.855 12.753 1.00 79.56 157 ILE A CA 1
ATOM 1155 C C . ILE A 1 157 ? 18.644 13.523 12.503 1.00 79.56 157 ILE A C 1
ATOM 1157 O O . ILE A 1 157 ? 19.471 14.436 12.557 1.00 79.56 157 ILE A O 1
ATOM 1161 N N . PRO A 1 158 ? 19.016 12.248 12.280 1.00 82.69 158 PRO A N 1
ATOM 1162 C CA . PRO A 1 158 ? 20.392 11.889 11.949 1.00 82.69 158 PRO A CA 1
ATOM 1163 C C . PRO A 1 158 ? 20.854 12.555 10.648 1.00 82.69 158 PRO A C 1
ATOM 1165 O O . PRO A 1 158 ? 20.077 12.631 9.699 1.00 82.69 158 PRO A O 1
ATOM 1168 N N . ASP A 1 159 ? 22.132 12.944 10.562 1.00 81.38 159 ASP A N 1
ATOM 1169 C CA . ASP A 1 159 ? 22.715 13.534 9.342 1.00 81.38 159 ASP A CA 1
ATOM 1170 C C . ASP A 1 159 ? 22.499 12.651 8.100 1.00 81.38 159 ASP A C 1
ATOM 1172 O O . ASP A 1 159 ? 22.314 13.166 7.003 1.00 81.38 159 ASP A O 1
ATOM 1176 N N . SER A 1 160 ? 22.460 11.324 8.275 1.00 82.06 160 SER A N 1
ATOM 1177 C CA . SER A 1 160 ? 22.204 10.363 7.195 1.00 82.06 160 SER A CA 1
ATOM 1178 C C . SER A 1 160 ? 20.822 10.496 6.556 1.00 82.06 160 SER A C 1
ATOM 1180 O O . SER A 1 160 ? 20.629 9.967 5.475 1.00 82.06 160 SER A O 1
ATOM 1182 N N . GLN A 1 161 ? 19.864 11.149 7.219 1.00 85.19 161 GLN A N 1
ATOM 1183 C CA . GLN A 1 161 ? 18.522 11.367 6.675 1.00 85.19 161 GLN A CA 1
ATOM 1184 C C . GLN A 1 161 ? 18.413 12.657 5.859 1.00 85.19 161 GLN A C 1
ATOM 1186 O O . GLN A 1 161 ? 17.321 12.994 5.421 1.00 85.19 161 GLN A O 1
ATOM 1191 N N . ASN A 1 162 ? 19.485 13.451 5.742 1.00 86.31 162 ASN A N 1
ATOM 1192 C CA . ASN A 1 162 ? 19.482 14.705 4.981 1.00 86.31 162 ASN A CA 1
ATOM 1193 C C . ASN A 1 162 ? 18.325 15.670 5.343 1.00 86.31 162 ASN A C 1
ATOM 1195 O O . ASN A 1 162 ? 17.841 16.429 4.510 1.00 86.31 162 ASN A O 1
ATOM 1199 N N . GLY A 1 163 ? 17.883 15.668 6.609 1.00 82.88 163 GLY A N 1
ATOM 1200 C CA . GLY A 1 163 ? 16.783 16.513 7.097 1.00 82.88 163 GLY A CA 1
ATOM 1201 C C . GLY A 1 163 ? 15.378 15.900 7.000 1.00 82.88 163 GLY A C 1
ATOM 1202 O O . GLY A 1 163 ? 14.427 16.527 7.478 1.00 82.88 163 GLY A O 1
ATOM 1203 N N . ILE A 1 164 ? 15.243 14.683 6.466 1.00 87.94 164 ILE A N 1
ATOM 1204 C CA . ILE A 1 164 ? 13.990 13.920 6.418 1.00 87.94 164 ILE A CA 1
ATOM 1205 C C . ILE A 1 164 ? 13.715 13.257 7.777 1.00 87.94 164 ILE A C 1
ATOM 1207 O O . ILE A 1 164 ? 14.596 12.659 8.394 1.00 87.94 164 ILE A O 1
ATOM 1211 N N . ILE A 1 165 ? 12.485 13.358 8.284 1.00 87.56 165 ILE A N 1
ATOM 1212 C CA . ILE A 1 165 ? 12.097 12.657 9.521 1.00 87.56 165 ILE A CA 1
ATOM 1213 C C . ILE A 1 165 ? 12.161 11.130 9.340 1.00 87.56 165 ILE A C 1
ATOM 1215 O O . ILE A 1 165 ? 11.589 10.626 8.376 1.00 87.56 165 ILE A O 1
ATOM 1219 N N . PRO A 1 166 ? 12.776 10.369 10.268 1.00 90.19 166 PRO A N 1
ATOM 1220 C CA . PRO A 1 166 ? 12.788 8.909 10.205 1.00 90.19 166 PRO A CA 1
ATOM 1221 C C . PRO A 1 166 ? 11.476 8.323 10.752 1.00 90.19 166 PRO A C 1
ATOM 1223 O O . PRO A 1 166 ? 11.152 8.483 11.931 1.00 90.19 166 PRO A O 1
ATOM 1226 N N . LEU A 1 167 ? 10.725 7.629 9.899 1.00 93.31 167 LEU A N 1
ATOM 1227 C CA . LEU A 1 167 ? 9.441 6.990 10.202 1.00 93.31 167 LEU A CA 1
ATOM 1228 C C . LEU A 1 167 ? 9.488 5.511 9.812 1.00 93.31 167 LEU A C 1
ATOM 1230 O O . LEU A 1 167 ? 10.159 5.164 8.848 1.00 93.31 167 LEU A O 1
ATOM 1234 N N . GLN A 1 168 ? 8.763 4.652 10.532 1.00 93.88 168 GLN A N 1
ATOM 1235 C CA . GLN A 1 168 ? 8.636 3.215 10.252 1.00 93.88 168 GLN A CA 1
ATOM 1236 C C . GLN A 1 168 ? 7.234 2.735 10.627 1.00 93.88 168 GLN A C 1
ATOM 1238 O O . GLN A 1 168 ? 6.793 2.980 11.750 1.00 93.88 168 GLN A O 1
ATOM 1243 N N . SER A 1 169 ? 6.535 2.056 9.714 1.00 93.94 169 SER A N 1
ATOM 1244 C CA . SER A 1 169 ? 5.175 1.547 9.966 1.00 93.94 169 SER A CA 1
ATOM 1245 C C . SER A 1 169 ? 5.164 0.178 10.642 1.00 93.94 169 SER A C 1
ATOM 1247 O O . SER A 1 169 ? 4.190 -0.190 11.297 1.00 93.94 169 SER A O 1
ATOM 1249 N N . LEU A 1 170 ? 6.247 -0.590 10.490 1.00 92.31 170 LEU A N 1
ATOM 1250 C CA . LEU A 1 170 ? 6.405 -1.899 11.119 1.00 92.31 170 LEU A CA 1
ATOM 1251 C C . LEU A 1 170 ? 7.891 -2.211 11.367 1.00 92.31 170 LEU A C 1
ATOM 1253 O O . LEU A 1 170 ? 8.492 -2.996 10.629 1.00 92.31 170 LEU A O 1
ATOM 1257 N N . PRO A 1 171 ? 8.521 -1.604 12.391 1.00 92.12 171 PRO A N 1
ATOM 1258 C CA . PRO A 1 171 ? 9.922 -1.863 12.701 1.00 92.12 171 PRO A CA 1
ATOM 1259 C C . PRO A 1 171 ? 10.226 -3.357 12.862 1.00 92.12 171 PRO A C 1
ATOM 1261 O O . PRO A 1 171 ? 9.564 -4.063 13.620 1.00 92.12 171 PRO A O 1
ATOM 1264 N N . GLY A 1 172 ? 11.261 -3.832 12.166 1.00 89.81 172 GLY A N 1
ATOM 1265 C CA . GLY A 1 172 ? 11.675 -5.238 12.187 1.00 89.81 172 GLY A CA 1
ATOM 1266 C C . GLY A 1 172 ? 10.949 -6.148 11.193 1.00 89.81 172 GLY A C 1
ATOM 1267 O O . GLY A 1 172 ? 11.268 -7.337 11.152 1.00 89.81 172 GLY A O 1
ATOM 1268 N N . ALA A 1 173 ? 10.025 -5.626 10.376 1.00 92.31 173 ALA A N 1
ATOM 1269 C CA . ALA A 1 173 ? 9.485 -6.393 9.257 1.00 92.31 173 ALA A CA 1
ATOM 1270 C C . ALA A 1 173 ? 10.603 -6.764 8.262 1.00 92.31 173 ALA A C 1
ATOM 1272 O O . ALA A 1 173 ? 11.507 -5.957 8.026 1.00 92.31 173 ALA A O 1
ATOM 1273 N N . PRO A 1 174 ? 10.559 -7.966 7.667 1.00 89.44 174 PRO A N 1
ATOM 1274 C CA . PRO A 1 174 ? 11.620 -8.436 6.779 1.00 89.44 174 PRO A CA 1
ATOM 1275 C C . PRO A 1 174 ? 11.597 -7.762 5.397 1.00 89.44 174 PRO A C 1
ATOM 1277 O O . PRO A 1 174 ? 12.649 -7.662 4.764 1.00 89.44 174 PRO A O 1
ATOM 1280 N N . ALA A 1 175 ? 10.428 -7.292 4.947 1.00 95.69 175 ALA A N 1
ATOM 1281 C CA . ALA A 1 175 ? 10.250 -6.538 3.713 1.00 95.69 175 ALA A CA 1
ATOM 1282 C C . ALA A 1 175 ? 10.149 -5.031 4.000 1.00 95.69 175 ALA A C 1
ATOM 1284 O O . ALA A 1 175 ? 9.412 -4.613 4.896 1.00 95.69 175 ALA A O 1
ATOM 1285 N N . VAL A 1 176 ? 10.871 -4.212 3.231 1.00 97.69 176 VAL A N 1
ATOM 1286 C CA . VAL A 1 176 ? 10.961 -2.758 3.433 1.00 97.69 176 VAL A CA 1
ATOM 1287 C C . VAL A 1 176 ? 10.603 -1.992 2.162 1.00 97.69 176 VAL A C 1
ATOM 1289 O O . VAL A 1 176 ? 11.164 -2.230 1.097 1.00 97.69 176 VAL A O 1
ATOM 1292 N N . VAL A 1 177 ? 9.712 -1.013 2.284 1.00 98.50 177 VAL A N 1
ATOM 1293 C CA . VAL A 1 177 ? 9.452 -0.010 1.245 1.00 98.50 177 VAL A CA 1
ATOM 1294 C C . VAL A 1 177 ? 9.992 1.320 1.744 1.00 98.50 177 VAL A C 1
ATOM 1296 O O . VAL A 1 177 ? 9.519 1.844 2.749 1.00 98.50 177 VAL A O 1
ATOM 1299 N N . TYR A 1 178 ? 10.994 1.854 1.056 1.00 98.44 178 TYR A N 1
ATOM 1300 C CA . TYR A 1 178 ? 11.610 3.133 1.376 1.00 98.44 178 TYR A CA 1
ATOM 1301 C C . TYR A 1 178 ? 11.019 4.247 0.521 1.00 98.44 178 TYR A C 1
ATOM 1303 O O . TYR A 1 178 ? 11.003 4.148 -0.708 1.00 98.44 178 TYR A O 1
ATOM 1311 N N . LEU A 1 179 ? 10.533 5.292 1.188 1.00 98.69 179 LEU A N 1
ATOM 1312 C CA . LEU A 1 179 ? 10.063 6.519 0.563 1.00 98.69 179 LEU A CA 1
ATOM 1313 C C . LEU A 1 179 ? 11.203 7.538 0.580 1.00 98.69 179 LEU A C 1
ATOM 1315 O O . LEU A 1 179 ? 11.492 8.140 1.614 1.00 98.69 179 LEU A O 1
ATOM 1319 N N . ASP A 1 180 ? 11.853 7.682 -0.568 1.00 97.62 180 ASP A N 1
ATOM 1320 C CA . ASP A 1 180 ? 13.001 8.554 -0.787 1.00 97.62 180 ASP A CA 1
ATOM 1321 C C . ASP A 1 180 ? 12.505 9.945 -1.195 1.00 97.62 180 ASP A C 1
ATOM 1323 O O . ASP A 1 180 ? 11.924 10.135 -2.267 1.00 97.62 180 ASP A O 1
ATOM 1327 N N . PHE A 1 181 ? 12.678 10.904 -0.287 1.00 95.38 181 PHE A N 1
ATOM 1328 C CA . PHE A 1 181 ? 12.284 12.300 -0.474 1.00 95.38 181 PHE A CA 1
ATOM 1329 C C . PHE A 1 181 ? 13.484 13.232 -0.636 1.00 95.38 181 PHE A C 1
ATOM 1331 O O . PHE A 1 181 ? 13.276 14.405 -0.976 1.00 95.38 181 PHE A O 1
ATOM 1338 N N . ASP A 1 182 ? 14.698 12.753 -0.356 1.00 90.12 182 ASP A N 1
ATOM 1339 C CA . ASP A 1 182 ? 15.917 13.552 -0.358 1.00 90.12 182 ASP A CA 1
ATOM 1340 C C . ASP A 1 182 ? 16.605 13.612 -1.724 1.00 90.12 182 ASP A C 1
ATOM 1342 O O . ASP A 1 182 ? 17.392 14.533 -1.963 1.00 90.12 182 ASP A O 1
ATOM 1346 N N . GLY A 1 183 ? 16.201 12.741 -2.650 1.00 89.69 183 GLY A N 1
ATOM 1347 C CA . GLY A 1 183 ? 16.751 12.666 -3.995 1.00 89.69 183 GLY A CA 1
ATOM 1348 C C . GLY A 1 183 ? 17.878 11.643 -4.068 1.00 89.69 183 GLY A C 1
ATOM 1349 O O . GLY A 1 183 ? 18.432 11.214 -3.065 1.00 89.69 183 GLY A O 1
ATOM 1350 N N . GLU A 1 184 ? 18.246 11.263 -5.286 1.00 92.50 184 GLU A N 1
ATOM 1351 C CA . GLU A 1 184 ? 19.169 10.154 -5.513 1.00 92.50 184 GLU A CA 1
ATOM 1352 C C . GLU A 1 184 ? 20.032 10.441 -6.743 1.00 92.50 184 GLU A C 1
ATOM 1354 O O . GLU A 1 184 ? 19.531 10.844 -7.798 1.00 92.50 184 GLU A O 1
ATOM 1359 N N . SER A 1 185 ? 21.336 10.204 -6.622 1.00 92.94 185 SER A N 1
ATOM 1360 C CA . SER A 1 185 ? 22.260 10.328 -7.747 1.00 92.94 185 SER A CA 1
ATOM 1361 C C . SER A 1 185 ? 22.159 9.148 -8.709 1.00 92.94 185 SER A C 1
ATOM 1363 O O . SER A 1 185 ? 21.875 8.013 -8.321 1.00 92.94 185 SER A O 1
ATOM 1365 N N . GLY A 1 186 ? 22.440 9.416 -9.981 1.00 88.31 186 GLY A N 1
ATOM 1366 C CA . GLY A 1 186 ? 22.494 8.384 -11.008 1.00 88.31 186 GLY A CA 1
ATOM 1367 C C . GLY A 1 186 ? 23.744 7.495 -10.897 1.00 88.31 186 GLY A C 1
ATOM 1368 O O . GLY A 1 186 ? 24.703 7.819 -10.189 1.00 88.31 186 GLY A O 1
ATOM 1369 N N . PRO A 1 187 ? 23.783 6.374 -1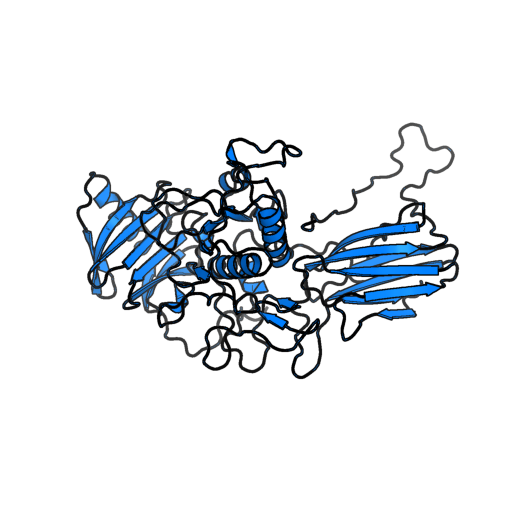1.636 1.00 90.31 187 PRO A N 1
ATOM 1370 C CA . PRO A 1 187 ? 22.767 5.917 -12.579 1.00 90.31 187 PRO A CA 1
ATOM 1371 C C . PRO A 1 187 ? 21.625 5.136 -11.903 1.00 90.31 187 PRO A C 1
ATOM 1373 O O . PRO A 1 187 ? 21.819 4.460 -10.897 1.00 90.31 187 PRO A O 1
ATOM 1376 N N . HIS A 1 188 ? 20.437 5.165 -12.509 1.00 92.44 188 HIS A N 1
ATOM 1377 C CA . HIS A 1 188 ? 19.249 4.460 -12.030 1.00 92.44 188 HIS A CA 1
ATOM 1378 C C . HIS A 1 1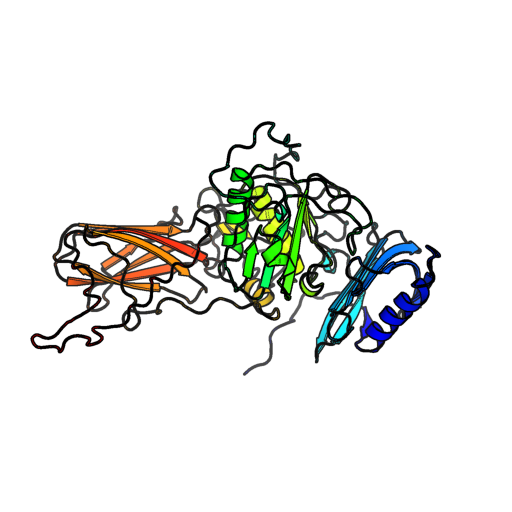88 ? 18.930 3.251 -12.916 1.00 92.44 188 HIS A C 1
ATOM 1380 O O . HIS A 1 188 ? 18.608 3.399 -14.105 1.00 92.44 188 HIS A O 1
ATOM 1386 N N . ASN A 1 189 ? 18.998 2.045 -12.343 1.00 92.12 189 ASN A N 1
ATOM 1387 C CA . ASN A 1 189 ? 18.786 0.791 -13.068 1.00 92.12 189 ASN A CA 1
ATOM 1388 C C . ASN A 1 189 ? 17.469 0.815 -13.856 1.00 92.12 189 ASN A C 1
ATOM 1390 O O . ASN A 1 189 ? 16.402 1.058 -13.303 1.00 92.12 189 ASN A O 1
ATOM 1394 N N . GLY A 1 190 ? 17.552 0.584 -15.169 1.00 90.38 190 GLY A N 1
ATOM 1395 C CA . GLY A 1 190 ? 16.393 0.559 -16.066 1.00 90.38 190 GLY A CA 1
ATOM 1396 C C . GLY A 1 190 ? 15.822 1.931 -16.453 1.00 90.38 190 GLY A C 1
ATOM 1397 O O . GLY A 1 190 ? 14.987 1.987 -17.354 1.00 90.38 190 GLY A O 1
ATOM 1398 N N . TRP A 1 191 ? 16.275 3.038 -15.859 1.00 91.62 191 TRP A N 1
ATOM 1399 C CA . TRP A 1 191 ? 15.704 4.374 -16.095 1.00 91.62 191 TRP A CA 1
ATOM 1400 C C . TRP A 1 191 ? 16.660 5.337 -16.802 1.00 91.62 191 TRP A C 1
ATOM 1402 O O . TRP A 1 191 ? 16.214 6.176 -17.586 1.00 91.62 191 TRP A O 1
ATOM 1412 N N . GLY A 1 192 ? 17.968 5.176 -16.598 1.00 88.81 192 GLY A N 1
ATOM 1413 C CA . GLY A 1 192 ? 19.004 5.985 -17.239 1.00 88.81 192 GLY A CA 1
ATOM 1414 C C . GLY A 1 192 ? 19.964 6.608 -16.230 1.00 88.81 192 GLY A C 1
ATOM 1415 O O . GLY A 1 192 ? 19.984 6.231 -15.064 1.00 88.81 192 GLY A O 1
ATOM 1416 N N . ASP A 1 193 ? 20.781 7.546 -16.698 1.00 89.44 193 ASP A N 1
ATOM 1417 C CA . ASP A 1 193 ? 21.839 8.194 -15.916 1.00 89.44 193 ASP A CA 1
ATOM 1418 C C . ASP A 1 193 ? 21.533 9.695 -15.797 1.00 89.44 193 ASP A C 1
ATOM 1420 O O . ASP A 1 193 ? 21.716 10.457 -16.750 1.00 89.44 193 ASP A O 1
ATOM 1424 N N . PHE A 1 194 ? 20.937 10.091 -14.674 1.00 92.25 194 PHE A N 1
ATOM 1425 C CA . PHE A 1 194 ? 20.539 11.462 -14.358 1.00 92.25 194 PHE A CA 1
ATOM 1426 C C . PHE A 1 194 ? 20.495 11.645 -12.837 1.00 92.25 194 PHE A C 1
ATOM 1428 O O . PHE A 1 194 ? 20.460 10.661 -12.113 1.00 92.25 194 PHE A O 1
ATOM 1435 N N . GLU A 1 195 ? 20.482 12.890 -12.365 1.00 94.69 195 GLU A N 1
ATOM 1436 C CA . GLU A 1 195 ? 20.297 13.204 -10.943 1.00 94.69 195 GLU A CA 1
ATOM 1437 C C . GLU A 1 195 ? 18.809 13.393 -10.641 1.00 94.69 195 GLU A C 1
ATOM 1439 O O . GLU A 1 195 ? 18.138 14.162 -11.336 1.00 94.69 195 GLU A O 1
ATOM 1444 N N . ALA A 1 196 ? 18.300 12.718 -9.612 1.00 94.69 196 ALA A N 1
ATOM 1445 C CA . ALA A 1 196 ? 16.971 12.964 -9.077 1.00 94.69 196 ALA A CA 1
ATOM 1446 C C . ALA A 1 196 ? 17.043 14.030 -7.978 1.00 94.69 196 ALA A C 1
ATOM 1448 O O . ALA A 1 196 ? 17.677 13.845 -6.943 1.00 94.69 196 ALA A O 1
ATOM 1449 N N . GLU A 1 197 ? 16.382 15.161 -8.206 1.00 91.31 197 GLU A N 1
ATOM 1450 C CA . GLU A 1 197 ? 16.303 16.260 -7.245 1.00 91.31 197 GLU A CA 1
ATOM 1451 C C . GLU A 1 197 ? 15.485 15.882 -5.997 1.00 91.31 197 GLU A C 1
ATOM 1453 O O . GLU A 1 197 ? 14.502 15.140 -6.091 1.00 91.31 197 GLU A O 1
ATOM 1458 N N . HIS A 1 198 ? 15.847 16.475 -4.854 1.00 90.44 198 HIS A N 1
ATOM 1459 C CA . HIS A 1 198 ? 15.073 16.452 -3.609 1.00 90.44 198 HIS A CA 1
ATOM 1460 C C . HIS A 1 198 ? 13.599 16.827 -3.858 1.00 90.44 198 HIS A C 1
ATOM 1462 O O . HIS A 1 198 ? 13.298 17.756 -4.610 1.00 90.44 198 HIS A O 1
ATOM 1468 N N . SER A 1 199 ? 12.667 16.158 -3.176 1.00 90.81 199 SER A N 1
ATOM 1469 C CA . SER A 1 199 ? 11.213 16.315 -3.376 1.00 90.81 199 SER A CA 1
ATOM 1470 C C . SER A 1 199 ? 10.687 17.749 -3.190 1.00 90.81 199 SER A C 1
ATOM 1472 O O . SER A 1 199 ? 9.695 18.146 -3.802 1.00 90.81 199 SER A O 1
ATOM 1474 N N . GLY A 1 200 ? 11.333 18.517 -2.310 1.00 85.38 200 GLY A N 1
ATOM 1475 C CA . GLY A 1 200 ? 10.944 19.875 -1.903 1.00 85.38 200 GLY A CA 1
ATOM 1476 C C . GLY A 1 200 ? 9.880 19.905 -0.799 1.00 85.38 200 GLY A C 1
ATOM 1477 O O . GLY A 1 200 ? 9.434 20.978 -0.396 1.00 85.38 200 GLY A O 1
ATOM 1478 N N . LEU A 1 201 ? 9.475 18.736 -0.296 1.00 86.19 201 LEU A N 1
ATOM 1479 C CA . LEU A 1 201 ? 8.447 18.588 0.730 1.00 86.19 201 LEU A CA 1
ATOM 1480 C C . LEU A 1 201 ? 9.013 18.808 2.136 1.00 86.19 201 LEU A C 1
ATOM 1482 O O . LEU A 1 201 ? 10.163 18.481 2.420 1.00 86.19 201 LEU A O 1
ATOM 1486 N N . ASN A 1 202 ? 8.190 19.350 3.037 1.00 84.81 202 ASN A N 1
ATOM 1487 C CA . ASN A 1 202 ? 8.548 19.476 4.452 1.00 84.81 202 ASN A CA 1
ATOM 1488 C C . ASN A 1 202 ? 8.136 18.236 5.264 1.00 84.81 202 ASN A C 1
ATOM 1490 O O . ASN A 1 202 ? 7.282 17.456 4.849 1.00 84.81 202 ASN A O 1
ATOM 1494 N N . ASN A 1 203 ? 8.691 18.089 6.470 1.00 85.69 203 ASN A N 1
ATOM 1495 C CA . ASN A 1 203 ? 8.470 16.908 7.311 1.00 85.69 203 ASN A CA 1
ATOM 1496 C C . ASN A 1 203 ? 7.003 16.683 7.724 1.00 85.69 203 ASN A C 1
ATOM 1498 O O . ASN A 1 203 ? 6.591 15.538 7.885 1.00 85.69 203 ASN A O 1
ATOM 1502 N N . THR A 1 204 ? 6.179 17.730 7.823 1.00 85.62 204 THR A N 1
ATOM 1503 C CA . THR A 1 204 ? 4.734 17.565 8.060 1.00 85.62 204 THR A CA 1
ATOM 1504 C C . THR A 1 204 ? 4.052 16.908 6.861 1.00 85.62 204 THR A C 1
ATOM 1506 O O . THR A 1 204 ? 3.268 15.978 7.033 1.00 85.62 204 THR A O 1
ATOM 1509 N N . GLN A 1 205 ? 4.377 17.358 5.646 1.00 90.31 205 GLN A N 1
ATOM 1510 C CA . GLN A 1 205 ? 3.855 16.770 4.409 1.00 90.31 205 GLN A CA 1
ATOM 1511 C C . GLN A 1 205 ? 4.368 15.340 4.222 1.00 90.31 205 GLN A C 1
ATOM 1513 O O . GLN A 1 205 ? 3.588 14.455 3.892 1.00 90.31 205 GLN A O 1
ATOM 1518 N N . ILE A 1 206 ? 5.654 15.099 4.485 1.00 92.19 206 ILE A N 1
ATOM 1519 C CA . ILE A 1 206 ? 6.257 13.763 4.411 1.00 92.19 206 ILE A CA 1
ATOM 1520 C C . ILE A 1 206 ? 5.573 12.805 5.383 1.00 92.19 206 ILE A C 1
ATOM 1522 O O . ILE A 1 206 ? 5.217 11.701 4.975 1.00 92.19 206 ILE A O 1
ATOM 1526 N N . LYS A 1 207 ? 5.319 13.225 6.634 1.00 91.44 207 LYS A N 1
ATOM 1527 C CA . LYS A 1 207 ? 4.576 12.402 7.597 1.00 91.44 207 LYS A CA 1
ATOM 1528 C C . LYS A 1 207 ? 3.192 12.046 7.060 1.00 91.44 207 LYS A C 1
ATOM 1530 O O . LYS A 1 207 ? 2.831 10.877 7.089 1.00 91.44 207 LYS A O 1
ATOM 1535 N N . GLU A 1 208 ? 2.437 13.019 6.553 1.00 92.50 208 GLU A N 1
ATOM 1536 C CA . GLU A 1 208 ? 1.092 12.773 6.016 1.00 92.50 208 GLU A CA 1
ATOM 1537 C C . GLU A 1 208 ? 1.112 11.778 4.843 1.00 92.50 208 GLU A C 1
ATOM 1539 O O . GLU A 1 208 ? 0.305 10.850 4.799 1.00 92.50 208 GLU A O 1
ATOM 1544 N N . ILE A 1 209 ? 2.049 11.936 3.903 1.00 96.38 209 ILE A N 1
ATOM 1545 C CA . ILE A 1 209 ? 2.204 11.025 2.760 1.00 96.38 209 ILE A CA 1
ATOM 1546 C C . ILE A 1 209 ? 2.582 9.624 3.241 1.00 96.38 209 ILE A C 1
ATOM 1548 O O . ILE A 1 209 ? 1.974 8.643 2.814 1.00 96.38 209 ILE A O 1
ATOM 1552 N N . TRP A 1 210 ? 3.543 9.529 4.163 1.00 97.12 210 TRP A N 1
ATOM 1553 C CA . TRP A 1 210 ? 3.925 8.267 4.783 1.00 97.12 210 TRP A CA 1
ATOM 1554 C C . TRP A 1 210 ? 2.728 7.590 5.461 1.00 97.12 210 TRP A C 1
ATOM 1556 O O . TRP A 1 210 ? 2.576 6.387 5.299 1.00 97.12 210 TRP A O 1
ATOM 1566 N N . GLN A 1 211 ? 1.835 8.331 6.130 1.00 95.12 211 GLN A N 1
ATOM 1567 C CA . GLN A 1 211 ? 0.624 7.762 6.739 1.00 95.12 211 GLN A CA 1
ATOM 1568 C C . GLN A 1 211 ? -0.318 7.137 5.704 1.00 95.12 211 GLN A C 1
ATOM 1570 O O . GLN A 1 211 ? -0.799 6.028 5.924 1.00 95.12 211 GLN A O 1
ATOM 1575 N N . TRP A 1 212 ? -0.545 7.797 4.561 1.00 96.50 212 TRP A N 1
ATOM 1576 C CA . TRP A 1 212 ? -1.357 7.229 3.475 1.00 96.50 212 TRP A CA 1
ATOM 1577 C C . TRP A 1 212 ? -0.785 5.906 2.955 1.00 96.50 212 TRP A C 1
ATOM 1579 O O . TRP A 1 212 ? -1.528 4.940 2.789 1.00 96.50 212 TRP A O 1
ATOM 1589 N N . VAL A 1 213 ? 0.526 5.860 2.705 1.00 98.12 213 VAL A N 1
ATOM 1590 C CA . VAL A 1 213 ? 1.192 4.663 2.167 1.00 98.12 213 VAL A CA 1
ATOM 1591 C C . VAL A 1 213 ? 1.274 3.564 3.229 1.00 98.12 213 VAL A C 1
ATOM 1593 O O . VAL A 1 213 ? 1.002 2.402 2.943 1.00 98.12 213 VAL A O 1
ATOM 1596 N N . ALA A 1 214 ? 1.608 3.918 4.471 1.00 96.44 214 ALA A N 1
ATOM 1597 C CA . ALA A 1 214 ? 1.671 2.986 5.589 1.00 96.44 214 ALA A CA 1
ATOM 1598 C C . ALA A 1 214 ? 0.324 2.296 5.832 1.00 96.44 214 ALA A C 1
ATOM 1600 O O . ALA A 1 214 ? 0.308 1.086 6.040 1.00 96.44 214 ALA A O 1
ATOM 1601 N N . GLU A 1 215 ? -0.786 3.038 5.757 1.00 95.19 215 GLU A N 1
ATOM 1602 C CA . GLU A 1 215 ? -2.130 2.475 5.904 1.00 95.19 215 GLU A CA 1
ATOM 1603 C C . GLU A 1 215 ? -2.477 1.510 4.760 1.00 95.19 215 GLU A C 1
ATOM 1605 O O . GLU A 1 215 ? -3.002 0.430 5.014 1.00 95.19 215 GLU A O 1
ATOM 1610 N N . ALA A 1 216 ? -2.114 1.822 3.511 1.00 96.81 216 ALA A N 1
ATOM 1611 C CA . ALA A 1 216 ? -2.367 0.927 2.376 1.00 96.81 216 ALA A CA 1
ATOM 1612 C C . ALA A 1 216 ? -1.653 -0.435 2.499 1.00 96.81 216 ALA A C 1
ATOM 1614 O O . ALA A 1 216 ? -2.150 -1.446 1.999 1.00 96.81 216 ALA A O 1
ATOM 1615 N N . PHE A 1 217 ? -0.507 -0.476 3.187 1.00 96.81 217 PHE A N 1
ATOM 1616 C CA . PHE A 1 217 ? 0.271 -1.696 3.419 1.00 96.81 217 PHE A CA 1
ATOM 1617 C C . PHE A 1 217 ? 0.132 -2.267 4.840 1.00 96.81 217 PHE A C 1
ATOM 1619 O O . PHE A 1 217 ? 0.832 -3.222 5.183 1.00 96.81 217 PHE A O 1
ATOM 1626 N N . VAL A 1 218 ? -0.764 -1.724 5.673 1.00 93.19 218 VAL A N 1
ATOM 1627 C CA . VAL A 1 218 ? -0.828 -2.040 7.111 1.00 93.19 218 VAL A CA 1
ATOM 1628 C C . VAL A 1 218 ? -1.185 -3.499 7.401 1.00 93.19 218 VAL A C 1
ATOM 1630 O O . VAL A 1 218 ? -0.777 -4.034 8.425 1.00 93.19 218 VAL A O 1
ATOM 1633 N N . THR A 1 219 ? -1.882 -4.170 6.486 1.00 92.88 219 THR A N 1
ATOM 1634 C CA . THR A 1 219 ? -2.203 -5.601 6.578 1.00 92.88 219 THR A CA 1
ATOM 1635 C C . THR A 1 219 ? -0.986 -6.503 6.361 1.00 92.88 219 THR A C 1
ATOM 1637 O O . THR A 1 219 ? -0.957 -7.635 6.840 1.00 92.88 219 THR A O 1
ATOM 1640 N N . PHE A 1 220 ? 0.030 -6.034 5.642 1.00 95.56 220 PHE A N 1
ATOM 1641 C CA . PHE A 1 220 ? 1.160 -6.864 5.243 1.00 95.56 220 PHE A CA 1
ATOM 1642 C C . PHE A 1 220 ? 2.328 -6.740 6.223 1.00 95.56 220 PHE A C 1
ATOM 1644 O O . PHE A 1 220 ? 2.496 -5.737 6.928 1.00 95.56 220 PHE A O 1
ATOM 1651 N N . SER A 1 221 ? 3.198 -7.747 6.241 1.00 94.81 221 SER A N 1
ATOM 1652 C CA . SER A 1 221 ? 4.484 -7.736 6.943 1.00 94.81 221 SER A CA 1
ATOM 1653 C C . SER A 1 221 ? 5.528 -6.868 6.219 1.00 94.81 221 SER A C 1
ATOM 1655 O O . SER A 1 221 ? 6.661 -7.295 5.987 1.00 94.81 221 SER A O 1
ATOM 1657 N N . ILE A 1 222 ? 5.132 -5.651 5.843 1.00 96.56 222 ILE A N 1
ATOM 1658 C CA . ILE A 1 222 ? 5.945 -4.655 5.148 1.00 96.56 222 ILE A CA 1
ATOM 1659 C C . ILE A 1 222 ? 6.157 -3.465 6.081 1.00 96.56 222 ILE A C 1
ATOM 1661 O O . ILE A 1 222 ? 5.212 -2.938 6.671 1.00 96.56 222 ILE A O 1
ATOM 1665 N N . ASN A 1 223 ? 7.407 -3.023 6.185 1.00 97.00 223 ASN A N 1
ATOM 1666 C CA . ASN A 1 223 ? 7.768 -1.776 6.837 1.00 97.00 223 ASN A CA 1
ATOM 1667 C C . ASN A 1 223 ? 7.876 -0.665 5.790 1.00 97.00 223 ASN A C 1
ATOM 1669 O O . ASN A 1 223 ? 8.827 -0.632 5.009 1.00 97.00 223 ASN A O 1
ATOM 1673 N N . VAL A 1 224 ? 6.911 0.249 5.785 1.00 98.31 224 VAL A N 1
ATOM 1674 C CA . VAL A 1 224 ? 6.997 1.493 5.019 1.00 98.31 224 VAL A CA 1
ATOM 1675 C C . VAL A 1 224 ? 7.813 2.475 5.848 1.00 98.31 224 VAL A C 1
ATOM 1677 O O . VAL A 1 224 ? 7.435 2.809 6.976 1.00 98.31 224 VAL A O 1
ATOM 1680 N N . THR A 1 225 ? 8.943 2.919 5.309 1.00 97.81 225 THR A N 1
ATOM 1681 C CA . THR A 1 225 ? 9.941 3.699 6.042 1.00 97.81 225 THR A CA 1
ATOM 1682 C C . THR A 1 225 ? 10.411 4.916 5.256 1.00 97.81 225 THR A C 1
ATOM 1684 O O . THR A 1 225 ? 10.494 4.883 4.032 1.00 97.81 225 THR A O 1
ATOM 1687 N N . THR A 1 226 ? 10.756 5.980 5.972 1.00 97.00 226 THR A N 1
ATOM 1688 C CA . THR A 1 226 ? 11.563 7.106 5.463 1.00 97.00 226 THR A CA 1
ATOM 1689 C C . THR A 1 226 ? 12.978 7.083 6.043 1.00 97.00 226 THR A C 1
ATOM 1691 O O . THR A 1 226 ? 13.765 7.983 5.788 1.00 97.00 226 THR A O 1
ATOM 1694 N N . ASP A 1 227 ? 13.316 6.063 6.836 1.00 94.81 227 ASP A N 1
ATOM 1695 C CA . ASP A 1 227 ? 14.647 5.881 7.404 1.00 94.81 227 ASP A CA 1
ATOM 1696 C C . ASP A 1 227 ? 15.549 5.094 6.439 1.00 94.81 227 ASP A C 1
ATOM 1698 O O . ASP A 1 227 ? 15.387 3.878 6.276 1.00 94.81 227 ASP A O 1
ATOM 1702 N N . VAL A 1 228 ? 16.533 5.776 5.842 1.00 94.12 228 VAL A N 1
ATOM 1703 C CA . VAL A 1 228 ? 17.487 5.154 4.904 1.00 94.12 228 VAL A CA 1
ATOM 1704 C C . VAL A 1 228 ? 18.318 4.038 5.545 1.00 94.12 228 VAL A C 1
ATOM 1706 O O . VAL A 1 228 ? 18.617 3.039 4.900 1.00 94.12 228 VAL A O 1
ATOM 1709 N N . SER A 1 229 ? 18.628 4.124 6.844 1.00 94.75 229 SER A N 1
ATOM 1710 C CA . SER A 1 229 ? 19.423 3.092 7.521 1.00 94.75 229 SER A CA 1
ATOM 1711 C C . SER A 1 229 ? 18.666 1.766 7.637 1.00 94.75 229 SER A C 1
ATOM 1713 O O . SER A 1 229 ? 19.265 0.690 7.578 1.00 94.75 229 SER A O 1
ATOM 1715 N N . VAL A 1 230 ? 17.336 1.838 7.744 1.00 95.38 230 VAL A N 1
ATOM 1716 C CA . VAL A 1 230 ? 16.443 0.674 7.731 1.00 95.38 230 VAL A CA 1
ATOM 1717 C C . VAL A 1 230 ? 16.394 0.060 6.335 1.00 95.38 230 VAL A C 1
ATOM 1719 O O . VAL A 1 230 ? 16.462 -1.161 6.205 1.00 95.38 230 VAL A O 1
ATOM 1722 N N . PHE A 1 231 ? 16.326 0.893 5.293 1.00 95.50 231 PHE A N 1
ATOM 1723 C CA . PHE A 1 231 ? 16.394 0.442 3.903 1.00 95.50 231 PHE A CA 1
ATOM 1724 C C . PHE A 1 231 ? 17.732 -0.229 3.574 1.00 95.50 231 PHE A C 1
ATOM 1726 O O . PHE A 1 231 ? 17.760 -1.326 3.015 1.00 95.50 231 PHE A O 1
ATOM 1733 N N . ASP A 1 232 ? 18.851 0.382 3.953 1.00 93.31 232 ASP A N 1
ATOM 1734 C CA . ASP A 1 232 ? 20.187 -0.143 3.676 1.00 93.31 232 ASP A CA 1
ATOM 1735 C C . ASP A 1 232 ? 20.425 -1.495 4.352 1.00 93.31 232 ASP A C 1
ATOM 1737 O O . ASP A 1 232 ? 20.994 -2.399 3.736 1.00 93.31 232 ASP A O 1
ATOM 1741 N N . ALA A 1 233 ? 19.930 -1.661 5.583 1.00 93.44 233 ALA A N 1
ATOM 1742 C CA . ALA A 1 233 ? 20.026 -2.909 6.335 1.00 93.44 233 ALA A CA 1
ATOM 1743 C C . ALA A 1 233 ? 19.103 -4.027 5.813 1.00 93.44 233 ALA A C 1
ATOM 1745 O O . ALA A 1 233 ? 19.329 -5.200 6.123 1.00 93.44 233 ALA A O 1
ATOM 1746 N N . ALA A 1 234 ? 18.064 -3.691 5.046 1.00 92.94 234 ALA A N 1
ATOM 1747 C CA . ALA A 1 234 ? 17.095 -4.660 4.554 1.00 92.94 234 ALA A CA 1
ATOM 1748 C C . ALA A 1 234 ? 17.630 -5.475 3.367 1.00 92.94 234 ALA A C 1
ATOM 1750 O O . ALA A 1 234 ? 18.395 -4.991 2.530 1.00 92.94 234 ALA A O 1
ATOM 1751 N N . THR A 1 235 ? 17.190 -6.733 3.279 1.00 88.25 235 THR A N 1
ATOM 1752 C CA . THR A 1 235 ? 17.476 -7.619 2.135 1.00 88.25 235 THR A CA 1
ATOM 1753 C C . THR A 1 235 ? 16.348 -7.587 1.104 1.00 88.25 235 THR A C 1
ATOM 1755 O O . THR A 1 235 ? 16.608 -7.482 -0.089 1.00 88.25 235 THR A O 1
ATOM 1758 N N . PHE A 1 236 ? 15.096 -7.644 1.564 1.00 91.88 236 PHE A N 1
ATOM 1759 C CA . PHE A 1 236 ? 13.904 -7.588 0.719 1.00 91.88 236 PHE A CA 1
ATOM 1760 C C . PHE A 1 236 ? 13.383 -6.160 0.738 1.00 91.88 236 PHE A C 1
ATOM 1762 O O . PHE A 1 236 ? 12.804 -5.724 1.734 1.00 91.88 236 PHE A O 1
ATOM 1769 N N . LYS A 1 237 ? 13.672 -5.397 -0.315 1.00 94.88 237 LYS A N 1
ATOM 1770 C CA . LYS A 1 237 ? 13.446 -3.956 -0.287 1.00 94.88 237 LYS A CA 1
ATOM 1771 C C . LYS A 1 237 ? 13.101 -3.354 -1.637 1.00 94.88 237 LYS A C 1
ATOM 1773 O O . LYS A 1 237 ? 13.585 -3.805 -2.669 1.00 94.88 237 LYS A O 1
ATOM 1778 N N . GLN A 1 238 ? 12.334 -2.273 -1.591 1.00 97.00 238 GLN A N 1
ATOM 1779 C CA . GLN A 1 238 ? 12.016 -1.422 -2.730 1.00 97.00 238 GLN A CA 1
ATOM 1780 C C . GLN A 1 238 ? 12.200 0.041 -2.341 1.00 97.00 238 GLN A C 1
ATOM 1782 O O . GLN A 1 238 ? 11.779 0.456 -1.264 1.00 97.00 238 GLN A O 1
ATOM 1787 N N . ARG A 1 239 ? 12.802 0.825 -3.236 1.00 97.56 239 ARG A N 1
ATOM 1788 C CA . ARG A 1 239 ? 12.862 2.286 -3.138 1.00 97.56 239 ARG A CA 1
ATOM 1789 C C . ARG A 1 239 ? 11.811 2.894 -4.063 1.00 97.56 239 ARG A C 1
ATOM 1791 O O . ARG A 1 239 ? 11.746 2.516 -5.235 1.00 97.56 239 ARG A O 1
ATOM 1798 N N . CYS A 1 240 ? 11.026 3.832 -3.553 1.00 98.50 240 CYS A N 1
ATOM 1799 C CA . CYS A 1 240 ? 10.229 4.751 -4.355 1.00 98.50 240 CYS A CA 1
ATOM 1800 C C . CYS A 1 240 ? 10.856 6.139 -4.233 1.00 98.50 240 CYS A C 1
ATOM 1802 O O . CYS A 1 240 ? 10.934 6.650 -3.121 1.00 98.50 240 CYS A O 1
ATOM 1804 N N . ILE A 1 241 ? 11.292 6.731 -5.346 1.00 98.19 241 ILE A N 1
ATOM 1805 C CA . ILE A 1 241 ? 11.877 8.078 -5.379 1.00 98.19 241 ILE A CA 1
ATOM 1806 C C . ILE A 1 241 ? 10.771 9.093 -5.660 1.00 98.19 241 ILE A C 1
ATOM 1808 O O . ILE A 1 241 ? 10.110 9.030 -6.700 1.00 98.19 241 ILE A O 1
ATOM 1812 N N . ILE A 1 242 ? 10.573 10.029 -4.733 1.00 97.19 242 ILE A N 1
ATOM 1813 C CA . ILE A 1 242 ? 9.611 11.122 -4.833 1.00 97.19 242 ILE A CA 1
ATOM 1814 C C . ILE A 1 242 ? 10.363 12.386 -5.249 1.00 97.19 242 ILE A C 1
ATOM 1816 O O . ILE A 1 242 ? 11.116 12.961 -4.468 1.00 97.19 242 ILE A O 1
ATOM 1820 N N . THR A 1 243 ? 10.153 12.852 -6.480 1.00 94.38 243 THR A N 1
ATOM 1821 C CA . THR A 1 243 ? 10.982 13.922 -7.062 1.00 94.38 243 THR A CA 1
ATOM 1822 C C . THR A 1 243 ? 10.201 14.799 -8.050 1.00 94.38 243 THR A C 1
ATOM 1824 O O . THR A 1 243 ? 9.272 14.317 -8.703 1.00 94.38 243 THR A O 1
ATOM 1827 N N . PRO A 1 244 ? 10.553 16.091 -8.215 1.00 91.19 244 PRO A N 1
ATOM 1828 C CA . PRO A 1 244 ? 10.079 16.890 -9.349 1.00 91.19 244 PRO A CA 1
ATOM 1829 C C . PRO A 1 244 ? 10.723 16.476 -10.687 1.00 91.19 244 PRO A C 1
ATOM 1831 O O . PRO A 1 244 ? 10.256 16.893 -11.753 1.00 91.19 244 PRO A O 1
ATOM 1834 N N . THR A 1 245 ? 11.788 15.668 -10.651 1.00 91.62 245 THR A N 1
ATOM 1835 C CA . THR A 1 245 ? 12.561 15.234 -11.823 1.00 91.62 245 THR A CA 1
ATOM 1836 C C . THR A 1 245 ? 11.730 14.344 -12.744 1.00 91.62 245 THR A C 1
ATOM 1838 O O . THR A 1 245 ? 11.189 13.321 -12.335 1.00 91.62 245 THR A O 1
ATOM 1841 N N . LYS A 1 246 ? 11.660 14.693 -14.034 1.00 90.62 246 LYS A N 1
ATOM 1842 C CA . LYS A 1 246 ? 10.772 14.022 -15.007 1.00 90.62 246 LYS A CA 1
ATOM 1843 C C . LYS A 1 246 ? 11.470 13.034 -15.935 1.00 90.62 246 LYS A C 1
ATOM 1845 O O . LYS A 1 246 ? 10.832 12.506 -16.839 1.00 90.62 246 LYS A O 1
ATOM 1850 N N . ASN A 1 247 ? 12.765 12.788 -15.752 1.00 90.88 247 ASN A N 1
ATOM 1851 C CA . ASN A 1 247 ? 13.553 11.956 -16.663 1.00 90.88 247 ASN A CA 1
ATOM 1852 C C . ASN A 1 247 ? 13.029 10.513 -16.754 1.00 90.88 247 ASN A C 1
ATOM 1854 O O . ASN A 1 247 ? 12.945 9.987 -17.862 1.00 90.88 247 ASN A O 1
ATOM 1858 N N . ALA A 1 248 ? 12.640 9.908 -15.624 1.00 88.75 248 ALA A N 1
ATOM 1859 C CA . ALA A 1 248 ? 11.960 8.610 -15.600 1.00 88.75 248 ALA A CA 1
ATOM 1860 C C . ALA A 1 248 ? 10.449 8.734 -15.861 1.00 88.75 248 ALA A C 1
ATOM 1862 O O . ALA A 1 248 ? 9.906 8.012 -16.690 1.00 88.75 248 ALA A O 1
ATOM 1863 N N . ILE A 1 249 ? 9.779 9.668 -15.176 1.00 86.44 249 ILE A N 1
ATOM 1864 C CA . ILE A 1 249 ? 8.308 9.737 -15.103 1.00 86.44 249 ILE A CA 1
ATOM 1865 C C . ILE A 1 249 ? 7.656 10.291 -16.388 1.00 86.44 249 ILE A C 1
ATOM 1867 O O . ILE A 1 249 ? 6.513 9.972 -16.723 1.00 86.44 249 ILE A O 1
ATOM 1871 N N . GLY A 1 250 ? 8.351 11.162 -17.123 1.00 86.56 250 GLY A N 1
ATOM 1872 C CA . GLY A 1 250 ? 7.792 11.855 -18.280 1.00 86.56 250 GLY A CA 1
ATOM 1873 C C . GLY A 1 250 ? 6.610 12.756 -17.901 1.00 86.56 250 GLY A C 1
ATOM 1874 O O . GLY A 1 250 ? 6.778 13.770 -17.221 1.00 86.56 250 GLY A O 1
ATOM 1875 N N . THR A 1 251 ? 5.414 12.420 -18.389 1.00 83.19 251 THR A N 1
ATOM 1876 C CA . THR A 1 251 ? 4.165 13.167 -18.135 1.00 83.19 251 THR A CA 1
ATOM 1877 C C . THR A 1 251 ? 3.197 12.449 -17.195 1.00 83.19 251 THR A C 1
ATOM 1879 O O . THR A 1 251 ? 2.085 12.941 -17.005 1.00 83.19 251 THR A O 1
ATOM 1882 N N . ALA A 1 252 ? 3.582 11.292 -16.655 1.00 87.31 252 ALA A N 1
ATOM 1883 C CA . ALA A 1 252 ? 2.775 10.529 -15.710 1.00 87.31 252 ALA A CA 1
ATOM 1884 C C . ALA A 1 252 ? 2.852 11.116 -14.289 1.00 87.31 252 ALA A C 1
ATOM 1886 O O . ALA A 1 252 ? 3.664 11.997 -14.009 1.00 87.31 252 ALA A O 1
ATOM 1887 N N . GLY A 1 253 ? 1.984 10.645 -13.395 1.00 88.88 253 GLY A N 1
ATOM 1888 C CA . GLY A 1 253 ? 2.057 10.905 -11.959 1.00 88.88 253 GLY A CA 1
ATOM 1889 C C . GLY A 1 253 ? 3.134 10.064 -11.278 1.00 88.88 253 GLY A C 1
ATOM 1890 O O . GLY A 1 253 ? 3.795 10.553 -10.367 1.00 88.88 253 GLY A O 1
ATOM 1891 N N . GLY A 1 254 ? 3.350 8.844 -11.762 1.00 93.88 254 GLY A N 1
ATOM 1892 C CA . GLY A 1 254 ? 4.382 7.918 -11.317 1.00 93.88 254 GLY A CA 1
ATOM 1893 C C . GLY A 1 254 ? 4.715 6.905 -12.409 1.00 93.88 254 GLY A C 1
ATOM 1894 O O . GLY A 1 254 ? 4.071 6.890 -13.465 1.00 93.88 254 GLY A O 1
ATOM 1895 N N . ILE A 1 255 ? 5.782 6.136 -12.188 1.00 94.25 255 ILE A N 1
ATOM 1896 C CA . ILE A 1 255 ? 6.155 5.018 -13.053 1.00 94.25 255 ILE A CA 1
ATOM 1897 C C . ILE A 1 255 ? 6.978 3.964 -12.293 1.00 94.25 255 ILE A C 1
ATOM 1899 O O . ILE A 1 255 ? 7.886 4.283 -11.518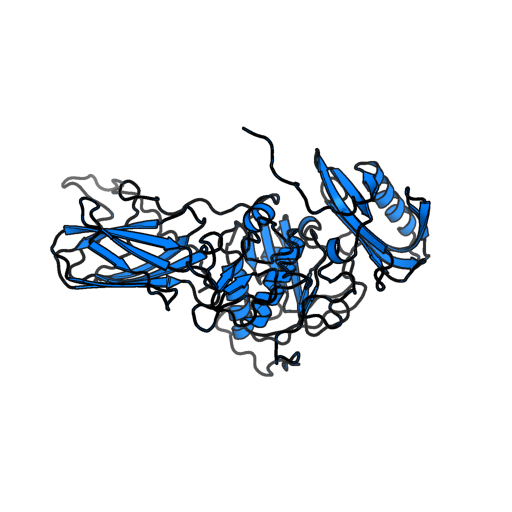 1.00 94.25 255 ILE A O 1
ATOM 1903 N N . ALA A 1 256 ? 6.706 2.692 -12.560 1.00 95.88 256 ALA A N 1
ATOM 1904 C CA . ALA A 1 256 ? 7.373 1.544 -11.962 1.00 95.88 256 ALA A CA 1
ATOM 1905 C C . ALA A 1 256 ? 7.568 0.428 -12.987 1.00 95.88 256 ALA A C 1
ATOM 1907 O O . ALA A 1 256 ? 6.748 0.255 -13.886 1.00 95.88 256 ALA A O 1
ATOM 1908 N N . TYR A 1 257 ? 8.621 -0.372 -12.831 1.00 95.12 257 TYR A N 1
ATOM 1909 C CA . TYR A 1 257 ? 8.687 -1.659 -13.518 1.00 95.12 257 TYR A CA 1
ATOM 1910 C C . TYR A 1 257 ? 7.925 -2.710 -12.716 1.00 95.12 257 TYR A C 1
ATOM 1912 O O . TYR A 1 257 ? 8.067 -2.800 -11.495 1.00 95.12 257 TYR A O 1
ATOM 1920 N N . ILE A 1 258 ? 7.141 -3.526 -13.414 1.00 93.69 258 ILE A N 1
ATOM 1921 C CA . ILE A 1 258 ? 6.374 -4.592 -12.778 1.00 93.69 258 ILE A CA 1
ATOM 1922 C C . ILE A 1 258 ? 7.348 -5.654 -12.252 1.00 93.69 258 ILE A C 1
ATOM 1924 O O . ILE A 1 258 ? 8.296 -6.024 -12.946 1.00 93.69 258 ILE A O 1
ATOM 1928 N N . ASN A 1 259 ? 7.124 -6.136 -11.026 1.00 93.00 259 ASN A N 1
ATOM 1929 C CA . ASN A 1 259 ? 7.988 -7.089 -10.309 1.00 93.00 259 ASN A CA 1
ATOM 1930 C C . ASN A 1 259 ? 9.383 -6.560 -9.911 1.00 93.00 259 ASN A C 1
ATOM 1932 O O . ASN A 1 259 ? 10.262 -7.351 -9.562 1.00 93.00 259 ASN A O 1
ATOM 1936 N N . SER A 1 260 ? 9.632 -5.244 -9.929 1.00 94.00 260 SER A N 1
ATOM 1937 C CA . SER A 1 260 ? 10.959 -4.706 -9.586 1.00 94.00 260 SER A CA 1
ATOM 1938 C C . SER A 1 260 ? 11.365 -4.886 -8.122 1.00 94.00 260 SER A C 1
ATOM 1940 O O . SER A 1 260 ? 12.536 -4.670 -7.805 1.00 94.00 260 SER A O 1
ATOM 1942 N N . PHE A 1 261 ? 10.461 -5.326 -7.240 1.00 92.94 261 PHE A N 1
ATOM 1943 C CA . PHE A 1 261 ? 10.801 -5.652 -5.851 1.00 92.94 261 PHE A CA 1
ATOM 1944 C C . PHE A 1 261 ? 11.871 -6.764 -5.781 1.00 92.94 261 PHE A C 1
ATOM 1946 O O . PHE A 1 261 ? 12.739 -6.749 -4.907 1.00 92.94 261 PHE A O 1
ATOM 1953 N N . ASP A 1 262 ? 11.910 -7.660 -6.779 1.00 87.19 262 ASP A N 1
ATOM 1954 C CA . ASP A 1 262 ? 12.941 -8.703 -6.925 1.00 87.19 262 ASP A CA 1
ATOM 1955 C C . ASP A 1 262 ? 14.343 -8.152 -7.256 1.00 87.19 262 ASP A C 1
ATOM 1957 O O . ASP A 1 262 ? 15.335 -8.884 -7.200 1.00 87.19 262 ASP A O 1
ATOM 1961 N N . SER A 1 263 ? 14.473 -6.858 -7.566 1.00 88.19 263 SER A N 1
ATOM 1962 C CA . SER A 1 263 ? 15.772 -6.209 -7.781 1.00 88.19 263 SER A CA 1
ATOM 1963 C C . SER A 1 263 ? 16.551 -5.940 -6.487 1.00 88.19 263 SER A C 1
ATOM 1965 O O . SER A 1 263 ? 17.677 -5.449 -6.553 1.00 88.19 263 SER A O 1
ATOM 1967 N N . GLY A 1 264 ? 15.968 -6.207 -5.309 1.00 86.50 264 GLY A N 1
ATOM 1968 C CA . GLY A 1 264 ? 16.622 -5.947 -4.021 1.00 86.50 264 GLY A CA 1
ATOM 1969 C C . GLY A 1 264 ? 16.866 -4.455 -3.758 1.00 86.50 264 GLY A C 1
ATOM 1970 O O . GLY A 1 264 ? 17.838 -4.088 -3.098 1.00 86.50 264 GLY A O 1
ATOM 1971 N N . GLY A 1 265 ? 16.012 -3.593 -4.313 1.00 88.19 265 GLY A N 1
ATOM 1972 C CA . GLY A 1 265 ? 16.094 -2.135 -4.214 1.00 88.19 265 GLY A CA 1
ATOM 1973 C C . GLY A 1 265 ? 16.957 -1.465 -5.281 1.00 88.19 265 GLY A C 1
ATOM 1974 O O . GLY A 1 265 ? 17.008 -0.240 -5.311 1.00 88.19 265 GLY A O 1
ATOM 1975 N N . ALA A 1 266 ? 17.602 -2.228 -6.171 1.00 88.62 266 ALA A N 1
ATOM 1976 C CA . ALA A 1 266 ? 18.456 -1.665 -7.217 1.00 88.62 266 ALA A CA 1
ATOM 1977 C C . ALA A 1 266 ? 17.660 -0.915 -8.299 1.00 88.62 266 ALA A C 1
ATOM 1979 O O . ALA A 1 266 ? 18.157 0.051 -8.871 1.00 88.62 266 ALA A O 1
ATOM 1980 N N . THR A 1 267 ? 16.430 -1.354 -8.590 1.00 94.44 267 THR A N 1
ATOM 1981 C CA . THR A 1 267 ? 15.530 -0.711 -9.561 1.00 94.44 267 THR A CA 1
ATOM 1982 C C . THR A 1 267 ? 14.435 0.057 -8.815 1.00 94.44 267 THR A C 1
ATOM 1984 O O . THR A 1 267 ? 13.486 -0.568 -8.331 1.00 94.44 267 THR A O 1
ATOM 1987 N N . PRO A 1 268 ? 14.539 1.393 -8.688 1.00 95.94 268 PRO A N 1
ATOM 1988 C CA . PRO A 1 268 ? 13.517 2.183 -8.014 1.00 95.94 268 PRO A CA 1
ATOM 1989 C C . PRO A 1 268 ? 12.235 2.269 -8.853 1.00 95.94 268 PRO A C 1
ATOM 1991 O O . PRO A 1 268 ? 12.269 2.137 -10.080 1.00 95.94 268 PRO A O 1
ATOM 1994 N N . CYS A 1 269 ? 11.118 2.540 -8.184 1.00 97.69 269 CYS A N 1
ATOM 1995 C CA . CYS A 1 269 ? 9.947 3.154 -8.803 1.00 97.69 269 CYS A CA 1
ATOM 1996 C C . CYS A 1 269 ? 9.924 4.655 -8.487 1.00 97.69 269 CYS A C 1
ATOM 1998 O O . CYS A 1 269 ? 10.701 5.137 -7.658 1.00 97.69 269 CYS A O 1
ATOM 2000 N N . TRP A 1 270 ? 9.069 5.403 -9.177 1.00 97.38 270 TRP A N 1
ATOM 2001 C CA . TRP A 1 270 ? 9.110 6.860 -9.182 1.00 97.38 270 TRP A CA 1
ATOM 2002 C C . TRP A 1 270 ? 7.731 7.461 -8.989 1.00 97.38 270 TRP A C 1
ATOM 2004 O O . TRP A 1 270 ? 6.779 7.036 -9.635 1.00 97.38 270 TRP A O 1
ATOM 2014 N N . ALA A 1 271 ? 7.651 8.520 -8.194 1.00 95.75 271 ALA A N 1
ATOM 2015 C CA . ALA A 1 271 ? 6.457 9.338 -8.048 1.00 95.75 271 ALA A CA 1
ATOM 2016 C C . ALA A 1 271 ? 6.813 10.820 -8.204 1.00 95.75 271 ALA A C 1
ATOM 2018 O O . ALA A 1 271 ? 7.847 11.281 -7.715 1.00 95.75 271 ALA A O 1
ATOM 2019 N N . LEU A 1 272 ? 5.941 11.592 -8.858 1.00 92.25 272 LEU A N 1
ATOM 2020 C CA . LEU A 1 272 ? 6.037 13.048 -8.810 1.00 92.25 272 LEU A CA 1
ATOM 2021 C C . LEU A 1 272 ? 5.789 13.531 -7.379 1.00 92.25 272 LEU A C 1
ATOM 2023 O O . LEU A 1 272 ? 5.014 12.940 -6.624 1.00 92.25 272 LEU A O 1
ATOM 2027 N N . ASN A 1 273 ? 6.424 14.646 -7.031 1.00 87.06 273 ASN A N 1
ATOM 2028 C CA . ASN A 1 273 ? 6.379 15.288 -5.717 1.00 87.06 273 ASN A CA 1
ATOM 2029 C C . ASN A 1 273 ? 5.027 15.963 -5.386 1.00 87.06 273 ASN A C 1
ATOM 2031 O O . ASN A 1 273 ? 4.946 17.153 -5.082 1.00 87.06 273 ASN A O 1
ATOM 2035 N N . TYR A 1 274 ? 3.940 15.197 -5.437 1.00 89.88 274 TYR A N 1
ATOM 2036 C CA . TYR A 1 274 ? 2.629 15.616 -4.950 1.00 89.88 274 TYR A CA 1
ATOM 2037 C C . TYR A 1 274 ? 2.603 15.769 -3.421 1.00 89.88 274 TYR A C 1
ATOM 2039 O O . TYR A 1 274 ? 3.567 15.480 -2.716 1.00 89.88 274 TYR A O 1
ATOM 2047 N N . THR A 1 275 ? 1.450 16.181 -2.890 1.00 89.00 275 THR A N 1
ATOM 2048 C CA . THR A 1 275 ? 1.196 16.270 -1.444 1.00 89.00 275 THR A CA 1
ATOM 2049 C C . THR A 1 275 ? -0.021 15.442 -1.040 1.00 89.00 275 THR A C 1
ATOM 2051 O O . THR A 1 275 ? -0.878 15.136 -1.875 1.00 89.00 275 THR A O 1
ATOM 2054 N N . GLY A 1 276 ? -0.096 15.100 0.250 1.00 90.69 276 GLY A N 1
ATOM 2055 C CA . GLY A 1 276 ? -1.257 14.464 0.871 1.00 90.69 276 GLY A CA 1
ATOM 2056 C C . GLY A 1 276 ? -1.721 13.194 0.155 1.00 90.69 276 GLY A C 1
ATOM 2057 O O . GLY A 1 276 ? -0.919 12.355 -0.256 1.00 90.69 276 GLY A O 1
ATOM 2058 N N . GLU A 1 277 ? -3.038 13.072 -0.009 1.00 92.88 277 GLU A N 1
ATOM 2059 C CA . GLU A 1 277 ? -3.695 11.894 -0.587 1.00 92.88 277 GLU A CA 1
ATOM 2060 C C . GLU A 1 277 ? -3.230 11.558 -2.007 1.00 92.88 277 GLU A C 1
ATOM 2062 O O . GLU A 1 277 ? -3.050 10.383 -2.322 1.00 92.88 277 GLU A O 1
ATOM 2067 N N . ALA A 1 278 ? -2.991 12.565 -2.849 1.00 92.38 278 ALA A N 1
ATOM 2068 C CA . ALA A 1 278 ? -2.570 12.339 -4.226 1.00 92.38 278 ALA A CA 1
ATOM 2069 C C . ALA A 1 278 ? -1.187 11.675 -4.288 1.00 92.38 278 ALA A C 1
ATOM 2071 O O . ALA A 1 278 ? -0.998 10.729 -5.048 1.00 92.38 278 ALA A O 1
ATOM 2072 N N . ALA A 1 279 ? -0.243 12.124 -3.453 1.00 93.81 279 ALA A N 1
ATOM 2073 C CA . ALA A 1 279 ? 1.069 11.489 -3.350 1.00 93.81 279 ALA A CA 1
ATOM 2074 C C . ALA A 1 279 ? 0.962 10.068 -2.796 1.00 93.81 279 ALA A C 1
ATOM 2076 O O . ALA A 1 279 ? 1.533 9.146 -3.370 1.00 93.81 279 ALA A O 1
ATOM 2077 N N . GLY A 1 280 ? 0.187 9.883 -1.721 1.00 96.25 280 GLY A N 1
ATOM 2078 C CA . GLY A 1 280 ? -0.040 8.566 -1.129 1.00 96.25 280 GLY A CA 1
ATOM 2079 C C . GLY A 1 280 ? -0.619 7.560 -2.126 1.00 96.25 280 GLY A C 1
ATOM 2080 O O . GLY A 1 280 ? -0.155 6.422 -2.186 1.00 96.25 280 GLY A O 1
ATOM 2081 N N . MET A 1 281 ? -1.572 7.993 -2.957 1.00 95.50 281 MET A N 1
ATOM 2082 C CA . MET A 1 281 ? -2.155 7.184 -4.031 1.00 95.50 281 MET A CA 1
ATOM 2083 C C . MET A 1 281 ? -1.131 6.785 -5.090 1.00 95.50 281 MET A C 1
ATOM 2085 O O . MET A 1 281 ? -1.025 5.602 -5.397 1.00 95.50 281 MET A O 1
ATOM 2089 N N . VAL A 1 282 ? -0.370 7.746 -5.624 1.00 96.31 282 VAL A N 1
ATOM 2090 C CA . VAL A 1 282 ? 0.649 7.466 -6.648 1.00 96.31 282 VAL A CA 1
ATOM 2091 C C . VAL A 1 282 ? 1.700 6.505 -6.099 1.00 96.31 282 VAL A C 1
ATOM 2093 O O . VAL A 1 282 ? 1.963 5.478 -6.705 1.00 96.31 282 VAL A O 1
ATOM 2096 N N . ILE A 1 283 ? 2.258 6.781 -4.920 1.00 98.38 283 ILE A N 1
ATOM 2097 C CA . ILE A 1 283 ? 3.303 5.937 -4.325 1.00 98.38 283 ILE A CA 1
ATOM 2098 C C . ILE A 1 283 ? 2.783 4.516 -4.082 1.00 98.38 283 ILE A C 1
ATOM 2100 O O . ILE A 1 283 ? 3.460 3.550 -4.422 1.00 98.38 283 ILE A O 1
ATOM 2104 N N . THR A 1 284 ? 1.572 4.375 -3.534 1.00 98.31 284 THR A N 1
ATOM 2105 C CA . THR A 1 284 ? 0.956 3.059 -3.302 1.00 98.31 284 THR A CA 1
ATOM 2106 C C . THR A 1 284 ? 0.763 2.294 -4.611 1.00 98.31 284 THR A C 1
ATOM 2108 O O . THR A 1 284 ? 1.070 1.107 -4.667 1.00 98.31 284 THR A O 1
ATOM 2111 N N . HIS A 1 285 ? 0.310 2.974 -5.668 1.00 98.12 285 HIS A N 1
ATOM 2112 C CA . HIS A 1 285 ? 0.125 2.400 -7.001 1.00 98.12 285 HIS A CA 1
ATOM 2113 C C . HIS A 1 285 ? 1.447 1.899 -7.597 1.00 98.12 285 HIS A C 1
ATOM 2115 O O . HIS A 1 285 ? 1.555 0.750 -8.023 1.00 98.12 285 HIS A O 1
ATOM 2121 N N . GLU A 1 286 ? 2.487 2.732 -7.566 1.00 98.19 286 GLU A N 1
ATOM 2122 C CA . GLU A 1 286 ? 3.789 2.375 -8.129 1.00 98.19 286 GLU A CA 1
ATOM 2123 C C . GLU A 1 286 ? 4.479 1.260 -7.341 1.00 98.19 286 GLU A C 1
ATOM 2125 O O . GLU A 1 286 ? 5.063 0.358 -7.937 1.00 98.19 286 GLU A O 1
ATOM 2130 N N . VAL A 1 287 ? 4.376 1.262 -6.009 1.00 98.56 287 VAL A N 1
ATOM 2131 C CA . VAL A 1 287 ? 4.839 0.139 -5.175 1.00 98.56 287 VAL A CA 1
ATOM 2132 C C . VAL A 1 287 ? 4.005 -1.122 -5.440 1.00 98.56 287 VAL A C 1
ATOM 2134 O O . VAL A 1 287 ? 4.551 -2.221 -5.474 1.00 98.56 287 VAL A O 1
ATOM 2137 N N . GLY A 1 288 ? 2.703 -0.991 -5.706 1.00 98.06 288 GLY A N 1
ATOM 2138 C CA . GLY A 1 288 ? 1.855 -2.105 -6.135 1.00 98.06 288 GLY A CA 1
ATOM 2139 C C . GLY A 1 288 ? 2.373 -2.779 -7.411 1.00 98.06 288 GLY A C 1
ATOM 2140 O O . GLY A 1 288 ? 2.472 -4.006 -7.471 1.00 98.06 288 GLY A O 1
ATOM 2141 N N . HIS A 1 289 ? 2.806 -1.996 -8.403 1.00 97.31 289 HIS A N 1
ATOM 2142 C CA . HIS A 1 289 ? 3.452 -2.535 -9.602 1.00 97.31 289 HIS A CA 1
ATOM 2143 C C . HIS A 1 289 ? 4.750 -3.277 -9.300 1.00 97.31 289 HIS A C 1
ATOM 2145 O O . HIS A 1 289 ? 4.973 -4.361 -9.848 1.00 97.31 289 HIS A O 1
ATOM 2151 N N . THR A 1 290 ? 5.599 -2.758 -8.408 1.00 96.94 290 THR A N 1
ATOM 2152 C CA . THR A 1 290 ? 6.844 -3.462 -8.061 1.00 96.94 290 THR A CA 1
ATOM 2153 C C . THR A 1 290 ? 6.578 -4.827 -7.424 1.00 96.94 290 THR A C 1
ATOM 2155 O O . THR A 1 290 ? 7.408 -5.723 -7.564 1.00 96.94 290 THR A O 1
ATOM 2158 N N . LEU A 1 291 ? 5.401 -5.000 -6.813 1.00 96.00 291 LEU A N 1
ATOM 2159 C CA . LEU A 1 291 ? 4.867 -6.241 -6.248 1.00 96.00 291 LEU A CA 1
ATOM 2160 C C . LEU A 1 291 ? 4.035 -7.070 -7.251 1.00 96.00 291 LEU A C 1
ATOM 2162 O O . LEU A 1 291 ? 3.379 -8.037 -6.869 1.00 96.00 291 LEU A O 1
ATOM 2166 N N . GLY A 1 292 ? 4.055 -6.739 -8.542 1.00 94.12 292 GLY A N 1
ATOM 2167 C CA . GLY A 1 292 ? 3.452 -7.564 -9.596 1.00 94.12 292 GLY A CA 1
ATOM 2168 C C . GLY A 1 292 ? 1.976 -7.290 -9.888 1.00 94.12 292 GLY A C 1
ATOM 2169 O O . GLY A 1 292 ? 1.354 -8.028 -10.661 1.00 94.12 292 GLY A O 1
ATOM 2170 N N . LEU A 1 293 ? 1.401 -6.241 -9.303 1.00 96.00 293 LEU A N 1
ATOM 2171 C CA . LEU A 1 293 ? 0.038 -5.830 -9.620 1.00 96.00 293 LEU A CA 1
ATOM 2172 C C . LEU A 1 293 ? -0.020 -5.151 -10.991 1.00 96.00 293 LEU A C 1
ATOM 2174 O O . LEU A 1 293 ? 0.875 -4.397 -11.371 1.00 96.00 293 LEU A O 1
ATOM 2178 N N . GLY A 1 294 ? -1.069 -5.444 -11.754 1.00 94.44 294 GLY A N 1
ATOM 2179 C CA . GLY A 1 294 ? -1.436 -4.729 -12.972 1.00 94.44 294 GLY A CA 1
ATOM 2180 C C . GLY A 1 294 ? -2.512 -3.687 -12.682 1.00 94.44 294 GLY A C 1
ATOM 2181 O O . GLY A 1 294 ? -3.087 -3.673 -11.598 1.00 94.44 294 GLY A O 1
ATOM 2182 N N . HIS A 1 295 ? -2.808 -2.823 -13.653 1.00 95.31 295 HIS A N 1
ATOM 2183 C CA . HIS A 1 295 ? -3.846 -1.815 -13.458 1.00 95.31 295 HIS A CA 1
ATOM 2184 C C . HIS A 1 295 ? -5.234 -2.443 -13.263 1.00 95.31 295 HIS A C 1
ATOM 2186 O O . HIS A 1 295 ? -5.601 -3.415 -13.928 1.00 95.31 295 HIS A O 1
ATOM 2192 N N . ASP A 1 296 ? -6.025 -1.832 -12.392 1.00 96.31 296 ASP A N 1
ATOM 2193 C CA . ASP A 1 296 ? -7.462 -2.030 -12.289 1.00 96.31 296 ASP A CA 1
ATOM 2194 C C . ASP A 1 296 ? -8.163 -1.100 -13.280 1.00 96.31 296 ASP A C 1
ATOM 2196 O O . ASP A 1 296 ? -8.372 0.081 -12.990 1.00 96.31 296 ASP A O 1
ATOM 2200 N N . GLY A 1 297 ? -8.508 -1.625 -14.456 1.00 94.56 297 GLY A N 1
ATOM 2201 C CA . GLY A 1 297 ? -9.143 -0.873 -15.539 1.00 94.56 297 GLY A CA 1
ATOM 2202 C C . GLY A 1 297 ? -10.653 -1.086 -15.668 1.00 94.56 297 GLY A C 1
ATOM 2203 O O . GLY A 1 297 ? -11.258 -1.940 -15.021 1.00 94.56 297 GLY A O 1
ATOM 2204 N N . PHE A 1 298 ? -11.289 -0.299 -16.537 1.00 94.56 298 PHE A N 1
ATOM 2205 C CA . PHE A 1 298 ? -12.738 -0.299 -16.735 1.00 94.56 298 PHE A CA 1
ATOM 2206 C C . PHE A 1 298 ? -13.116 -0.258 -18.217 1.00 94.56 298 PHE A C 1
ATOM 2208 O O . PHE A 1 298 ? -12.877 0.719 -18.923 1.00 94.56 298 PHE A O 1
ATOM 2215 N N . ASN A 1 299 ? -13.795 -1.305 -18.683 1.00 92.94 299 ASN A N 1
ATOM 2216 C CA . ASN A 1 299 ? -14.167 -1.534 -20.079 1.00 92.94 299 ASN A CA 1
ATOM 2217 C C . ASN A 1 299 ? -12.976 -1.511 -21.051 1.00 92.94 299 ASN A C 1
ATOM 2219 O O . ASN A 1 299 ? -12.400 -2.554 -21.332 1.00 92.94 299 ASN A O 1
ATOM 2223 N N . ALA A 1 300 ? -12.670 -0.349 -21.623 1.00 88.75 300 ALA A N 1
ATOM 2224 C CA . ALA A 1 300 ? -11.562 -0.153 -22.556 1.00 88.75 300 ALA A CA 1
ATOM 2225 C C . ALA A 1 300 ? -10.470 0.756 -21.974 1.00 88.75 300 ALA A C 1
ATOM 2227 O O . ALA A 1 300 ? -9.449 0.947 -22.624 1.00 88.75 300 ALA A O 1
ATOM 2228 N N . ASP A 1 301 ? -10.698 1.317 -20.784 1.00 88.62 301 ASP A N 1
ATOM 2229 C CA . ASP A 1 301 ? -9.747 2.176 -20.095 1.00 88.62 301 ASP A CA 1
ATOM 2230 C C . ASP A 1 301 ? -8.850 1.326 -19.191 1.00 88.62 301 ASP A C 1
ATOM 2232 O O . ASP A 1 301 ? -9.341 0.479 -18.440 1.00 88.62 301 ASP A O 1
ATOM 2236 N N . ASP A 1 302 ? -7.547 1.596 -19.211 1.00 88.31 302 ASP A N 1
ATOM 2237 C CA . ASP A 1 302 ? -6.577 0.894 -18.362 1.00 88.31 302 ASP A CA 1
ATOM 2238 C C . ASP A 1 302 ? -6.714 1.255 -16.878 1.00 88.31 302 ASP A C 1
ATOM 2240 O O . ASP A 1 302 ? -6.290 0.486 -16.027 1.00 88.31 302 ASP A O 1
ATOM 2244 N N . TYR A 1 303 ? -7.357 2.383 -16.555 1.00 92.12 303 TYR A N 1
ATOM 2245 C CA . TYR A 1 303 ? -7.516 2.860 -15.183 1.00 92.12 303 TYR A CA 1
ATOM 2246 C C . TYR A 1 303 ? -8.978 3.099 -14.826 1.00 92.12 303 TYR A C 1
ATOM 2248 O O . TYR A 1 303 ? -9.662 3.923 -15.437 1.00 92.12 303 TYR A O 1
ATOM 2256 N N . TYR A 1 304 ? -9.439 2.471 -13.751 1.00 95.75 304 TYR A N 1
ATOM 2257 C CA . TYR A 1 304 ? -10.749 2.730 -13.189 1.00 95.75 304 TYR A CA 1
ATOM 2258 C C . TYR A 1 304 ? -10.689 3.850 -12.148 1.00 95.75 304 TYR A C 1
ATOM 2260 O O . TYR A 1 304 ? -10.068 3.723 -11.094 1.00 95.75 304 TYR A O 1
ATOM 2268 N N . GLY A 1 305 ? -11.392 4.952 -12.412 1.00 94.62 305 GLY A N 1
ATOM 2269 C CA . GLY A 1 305 ? -11.511 6.079 -11.475 1.00 94.62 305 GLY A CA 1
ATOM 2270 C C . GLY A 1 305 ? -12.457 5.832 -10.292 1.00 94.62 305 GLY A C 1
ATOM 2271 O O . GLY A 1 305 ? -12.735 6.755 -9.517 1.00 94.62 305 GLY A O 1
ATOM 2272 N N . GLY A 1 306 ? -13.009 4.622 -10.175 1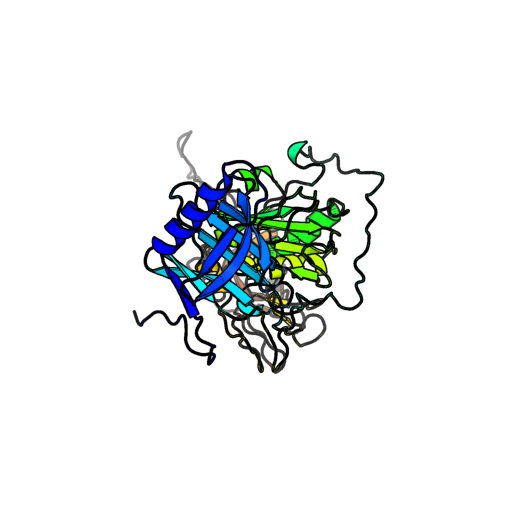.00 95.44 306 GLY A N 1
ATOM 2273 C CA . GLY A 1 306 ? -13.979 4.265 -9.150 1.00 95.44 306 GLY A CA 1
ATOM 2274 C C . GLY A 1 306 ? -15.394 4.795 -9.406 1.00 95.44 306 GLY A C 1
ATOM 2275 O O . GLY A 1 306 ? -15.712 5.353 -10.459 1.00 95.44 306 GLY A O 1
ATOM 2276 N N . HIS A 1 307 ? -16.264 4.627 -8.416 1.00 94.75 307 HIS A N 1
ATOM 2277 C CA . HIS A 1 307 ? -17.677 5.000 -8.469 1.00 94.75 307 HIS A CA 1
ATOM 2278 C C . HIS A 1 307 ? -18.175 5.546 -7.122 1.00 94.75 307 HIS A C 1
ATOM 2280 O O . HIS A 1 307 ? -17.413 5.743 -6.175 1.00 94.75 307 HIS A O 1
ATOM 2286 N N . GLY A 1 308 ? -19.470 5.859 -7.047 1.00 92.19 308 GLY A N 1
ATOM 2287 C CA . GLY A 1 308 ? -20.066 6.495 -5.873 1.00 92.19 308 GLY A CA 1
ATOM 2288 C C . GLY A 1 308 ? -19.636 7.956 -5.682 1.00 92.19 308 GLY A C 1
ATOM 2289 O O . GLY A 1 308 ? -18.924 8.552 -6.498 1.00 92.19 308 GLY A O 1
ATOM 2290 N N . SER A 1 309 ? -20.105 8.560 -4.592 1.00 90.31 309 SER A N 1
ATOM 2291 C CA . SER A 1 309 ? -19.892 9.977 -4.269 1.00 90.31 309 SER A CA 1
ATOM 2292 C C . SER A 1 309 ? -19.807 10.204 -2.762 1.00 90.31 309 SER A C 1
ATOM 2294 O O . SER A 1 309 ? -20.360 9.427 -1.989 1.00 90.31 309 SER A O 1
ATOM 2296 N N . GLY A 1 310 ? -19.159 11.294 -2.341 1.00 88.62 310 GLY A N 1
ATOM 2297 C CA . GLY A 1 310 ? -19.059 11.659 -0.925 1.00 88.62 310 GLY A CA 1
ATOM 2298 C C . GLY A 1 310 ? -18.344 10.591 -0.095 1.00 88.62 310 GLY A C 1
ATOM 2299 O O . GLY A 1 310 ? -17.421 9.937 -0.589 1.00 88.62 310 GLY A O 1
ATOM 2300 N N . ALA A 1 311 ? -18.799 10.398 1.145 1.00 86.69 311 ALA A N 1
ATOM 2301 C CA . ALA A 1 311 ? -18.249 9.418 2.085 1.00 86.69 311 ALA A CA 1
ATOM 2302 C C . ALA A 1 311 ? -18.345 7.963 1.591 1.00 86.69 311 ALA A C 1
ATOM 2304 O O . ALA A 1 311 ? -17.644 7.096 2.100 1.00 86.69 311 ALA A O 1
ATOM 2305 N N . GLU A 1 312 ? -19.169 7.709 0.575 1.00 86.38 312 GLU A N 1
ATOM 2306 C CA . GLU A 1 312 ? -19.429 6.381 0.015 1.00 86.38 312 GLU A CA 1
ATOM 2307 C C . GLU A 1 312 ? -18.646 6.105 -1.268 1.00 86.38 312 GLU A C 1
ATOM 2309 O O . GLU A 1 312 ? -18.758 5.030 -1.849 1.00 86.38 312 GLU A O 1
ATOM 2314 N N . SER A 1 313 ? -17.906 7.095 -1.766 1.00 93.19 313 SER A N 1
ATOM 2315 C CA . SER A 1 313 ? -17.145 6.934 -2.998 1.00 93.19 313 SER A CA 1
ATOM 2316 C C . SER A 1 313 ? -16.020 5.918 -2.820 1.00 93.19 313 SER A C 1
ATOM 2318 O O . SER A 1 313 ? -15.301 5.957 -1.823 1.00 93.19 313 SER A O 1
ATOM 2320 N N . TRP A 1 314 ? -15.857 5.043 -3.806 1.00 95.81 314 TRP A N 1
ATOM 2321 C CA . TRP A 1 314 ? -14.912 3.931 -3.786 1.00 95.81 314 TRP A CA 1
ATOM 2322 C C . TRP A 1 314 ? -14.084 3.909 -5.067 1.00 95.81 314 TRP A C 1
ATOM 2324 O O . TRP A 1 314 ? -14.593 4.265 -6.131 1.00 95.81 314 TRP A O 1
ATOM 2334 N N . GLY A 1 315 ? -12.832 3.471 -4.982 1.00 96.56 315 GLY A N 1
ATOM 2335 C CA . GLY A 1 315 ? -12.032 3.091 -6.142 1.00 96.56 315 GLY A CA 1
ATOM 2336 C C . GLY A 1 315 ? -10.835 2.211 -5.761 1.00 96.56 315 GLY A C 1
ATOM 2337 O O . GLY A 1 315 ? -10.474 2.151 -4.587 1.00 96.56 315 GLY A O 1
ATOM 2338 N N . PRO A 1 316 ? -10.208 1.539 -6.736 1.00 97.62 316 PRO A N 1
ATOM 2339 C CA . PRO A 1 316 ? -9.055 0.681 -6.480 1.00 97.62 316 PRO A CA 1
ATOM 2340 C C . PRO A 1 316 ? -7.720 1.444 -6.414 1.00 97.62 316 PRO A C 1
ATOM 2342 O O . PRO A 1 316 ? -7.536 2.438 -7.125 1.00 97.62 316 PRO A O 1
ATOM 2345 N N . PHE A 1 317 ? -6.761 0.952 -5.617 1.00 97.50 317 PHE A N 1
ATOM 2346 C CA . PHE A 1 317 ? -5.384 1.475 -5.579 1.00 97.50 317 PHE A CA 1
ATOM 2347 C C . PHE A 1 317 ? -4.679 1.340 -6.931 1.00 97.50 317 PHE A C 1
ATOM 2349 O O . PHE A 1 317 ? -4.013 2.281 -7.359 1.00 97.50 317 PHE A O 1
ATOM 2356 N N . MET A 1 318 ? -4.902 0.233 -7.649 1.00 97.38 318 MET A N 1
ATOM 2357 C CA . MET A 1 318 ? -4.340 0.010 -8.986 1.00 97.38 318 MET A CA 1
ATOM 2358 C C . MET A 1 318 ? -5.139 0.690 -10.112 1.00 97.38 318 MET A C 1
ATOM 2360 O O . MET A 1 318 ? -4.857 0.481 -11.288 1.00 97.38 318 MET A O 1
ATOM 2364 N N . GLY A 1 319 ? -6.126 1.528 -9.780 1.00 95.75 319 GLY A N 1
ATOM 2365 C CA . GLY A 1 319 ? -6.822 2.406 -10.723 1.00 95.75 319 GLY A CA 1
ATOM 2366 C C . GLY A 1 319 ? -6.427 3.871 -10.529 1.00 95.75 319 GLY A C 1
ATOM 2367 O O . GLY A 1 319 ? -5.264 4.203 -10.330 1.00 9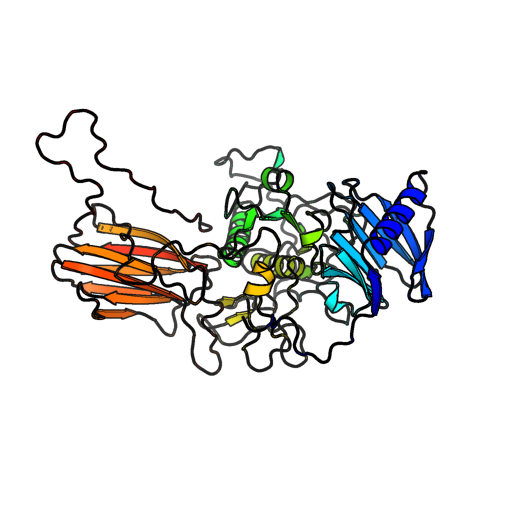5.75 319 GLY A O 1
ATOM 2368 N N . THR A 1 320 ? -7.410 4.772 -10.579 1.00 93.44 320 THR A N 1
ATOM 2369 C CA . THR A 1 320 ? -7.228 6.223 -10.360 1.00 93.44 320 THR A CA 1
ATOM 2370 C C . THR A 1 320 ? -8.215 6.753 -9.317 1.00 93.44 320 THR A C 1
ATOM 2372 O O . THR A 1 320 ? -8.962 7.704 -9.549 1.00 93.44 320 THR A O 1
ATOM 2375 N N . ALA A 1 321 ? -8.238 6.131 -8.134 1.00 94.12 321 ALA A N 1
ATOM 2376 C CA . ALA A 1 321 ? -9.178 6.421 -7.043 1.00 94.12 321 ALA A CA 1
ATOM 2377 C C . ALA A 1 321 ? -8.948 7.763 -6.303 1.00 94.12 321 ALA A C 1
ATOM 2379 O O . ALA A 1 321 ? -9.279 7.897 -5.121 1.00 94.12 321 ALA A O 1
ATOM 2380 N N . TYR A 1 322 ? -8.410 8.774 -6.987 1.00 92.56 322 TYR A N 1
ATOM 2381 C CA . TYR A 1 322 ? -8.173 10.103 -6.430 1.00 92.56 322 TYR A CA 1
ATOM 2382 C C . TYR A 1 322 ? -9.461 10.723 -5.874 1.00 92.56 322 TYR A C 1
ATOM 2384 O O . TYR A 1 322 ? -10.510 10.734 -6.526 1.00 92.56 322 TYR A O 1
ATOM 2392 N N . GLY A 1 323 ? -9.381 11.255 -4.655 1.00 91.62 323 GLY A N 1
ATOM 2393 C CA . GLY A 1 323 ? -10.498 11.901 -3.964 1.00 91.62 323 GLY A CA 1
ATOM 2394 C C . GLY A 1 323 ? -11.617 10.952 -3.519 1.00 91.62 323 GLY A C 1
ATOM 2395 O O . GLY A 1 323 ? -12.652 11.426 -3.045 1.00 91.62 323 GLY A O 1
ATOM 2396 N N . ARG A 1 324 ? -11.444 9.628 -3.654 1.00 93.81 324 ARG A N 1
ATOM 2397 C CA . ARG A 1 324 ? -12.414 8.635 -3.166 1.00 93.81 324 ARG A CA 1
ATOM 2398 C C . ARG A 1 324 ? -12.301 8.449 -1.654 1.00 93.81 324 ARG A C 1
ATOM 2400 O O . ARG A 1 324 ? -11.209 8.530 -1.092 1.00 93.81 324 ARG A O 1
ATOM 2407 N N . SER A 1 325 ? -13.429 8.203 -0.993 1.00 92.44 325 SER A N 1
ATOM 2408 C CA . SER A 1 325 ? -13.492 7.975 0.459 1.00 92.44 325 SER A CA 1
ATOM 2409 C C . SER A 1 325 ? -12.940 6.608 0.858 1.00 92.44 325 SER A C 1
ATOM 2411 O O . SER A 1 325 ? -12.317 6.482 1.913 1.00 92.44 325 SER A O 1
ATOM 2413 N N . PHE A 1 326 ? -13.166 5.604 0.013 1.00 94.25 326 PHE A N 1
ATOM 2414 C CA . PHE A 1 326 ? -12.603 4.267 0.119 1.00 94.25 326 PHE A CA 1
ATOM 2415 C C . PHE A 1 326 ? -11.639 4.027 -1.033 1.00 94.25 326 PHE A C 1
ATOM 2417 O O . PHE A 1 326 ? -11.964 4.284 -2.196 1.00 94.25 326 PHE A O 1
ATOM 2424 N N . LYS A 1 327 ? -10.459 3.529 -0.681 1.00 95.31 327 LYS A N 1
ATOM 2425 C CA . LYS A 1 327 ? -9.427 3.088 -1.610 1.00 95.31 327 LYS A CA 1
ATOM 2426 C C . LYS A 1 327 ? -8.987 1.717 -1.161 1.00 95.31 327 LYS A C 1
ATOM 2428 O O . LYS A 1 327 ? -8.623 1.564 0.003 1.00 95.31 327 LYS A O 1
ATOM 2433 N N . HIS A 1 328 ? -9.083 0.740 -2.046 1.00 96.31 328 HIS A N 1
ATOM 2434 C CA . HIS A 1 328 ? -8.859 -0.656 -1.695 1.00 96.31 328 HIS A CA 1
ATOM 2435 C C . HIS A 1 328 ? -7.918 -1.324 -2.683 1.00 96.31 328 HIS A C 1
ATOM 2437 O O . HIS A 1 328 ? -7.918 -0.996 -3.869 1.00 96.31 328 HIS A O 1
ATOM 2443 N N . TRP A 1 329 ? -7.180 -2.318 -2.198 1.00 97.56 329 TRP A N 1
ATOM 2444 C CA . TRP A 1 329 ? -6.729 -3.411 -3.054 1.00 97.56 329 TRP A CA 1
ATOM 2445 C C . TRP A 1 329 ? -7.969 -4.111 -3.616 1.00 97.56 329 TRP A C 1
ATOM 2447 O O . TRP A 1 329 ? -8.971 -4.240 -2.906 1.00 97.56 329 TRP A O 1
ATOM 2457 N N . SER A 1 330 ? -7.941 -4.544 -4.873 1.00 96.75 330 SER A N 1
ATOM 2458 C CA . SER A 1 330 ? -9.121 -5.084 -5.550 1.00 96.75 330 SER A CA 1
ATOM 2459 C C . SER A 1 330 ? -8.984 -6.572 -5.879 1.00 96.75 330 SER A C 1
ATOM 2461 O O . SER A 1 330 ? -7.877 -7.095 -5.996 1.00 96.75 330 SER A O 1
ATOM 2463 N N . PRO A 1 331 ? -10.110 -7.294 -6.010 1.00 95.62 331 PRO A N 1
ATOM 2464 C CA . PRO A 1 331 ? -10.170 -8.565 -6.713 1.00 95.62 331 PRO A CA 1
ATOM 2465 C C . PRO A 1 331 ? -10.756 -8.411 -8.135 1.00 95.62 331 PRO A C 1
ATOM 2467 O O . PRO A 1 331 ? -11.060 -9.413 -8.785 1.00 95.62 331 PRO A O 1
ATOM 2470 N N . GLY A 1 332 ? -11.014 -7.176 -8.593 1.00 94.81 332 GLY A N 1
ATOM 2471 C CA . GLY A 1 332 ? -11.699 -6.898 -9.859 1.00 94.81 332 GLY A CA 1
ATOM 2472 C C . GLY A 1 332 ? -13.176 -7.305 -9.882 1.00 94.81 332 GLY A C 1
ATOM 2473 O O . GLY A 1 332 ? -13.703 -7.692 -10.923 1.00 94.81 332 GLY A O 1
ATOM 2474 N N . ASP A 1 333 ? -13.868 -7.259 -8.740 1.00 92.94 333 ASP A N 1
ATOM 2475 C CA . ASP A 1 333 ? -15.272 -7.681 -8.605 1.00 92.94 333 ASP A CA 1
ATOM 2476 C C . ASP A 1 333 ? -16.303 -6.591 -8.959 1.00 92.94 333 ASP A C 1
ATOM 2478 O O . ASP A 1 333 ? -17.516 -6.807 -8.858 1.00 92.94 333 ASP A O 1
ATOM 2482 N N . TYR A 1 334 ? -15.842 -5.433 -9.433 1.00 92.56 334 TYR A N 1
ATOM 2483 C CA . TYR A 1 334 ? -16.701 -4.380 -9.959 1.00 92.56 334 TYR A CA 1
ATOM 2484 C C . TYR A 1 334 ? -17.124 -4.672 -11.404 1.00 92.56 334 TYR A C 1
ATOM 2486 O O . TYR A 1 334 ? -16.400 -5.237 -12.224 1.00 92.56 334 TYR A O 1
ATOM 2494 N N . THR A 1 335 ? -18.344 -4.260 -11.748 1.00 91.06 335 THR A N 1
ATOM 2495 C CA . THR A 1 335 ? -18.864 -4.453 -13.108 1.00 91.06 335 THR A CA 1
ATOM 2496 C C . THR A 1 335 ? -18.012 -3.680 -14.111 1.00 91.06 335 THR A C 1
ATOM 2498 O O . THR A 1 335 ? -17.843 -2.474 -13.963 1.00 91.06 335 THR A O 1
ATOM 2501 N N . GLY A 1 336 ? -17.533 -4.357 -15.157 1.00 92.50 336 GLY A N 1
ATOM 2502 C CA . GLY A 1 336 ? -16.702 -3.749 -16.200 1.00 92.50 336 GLY A CA 1
ATOM 2503 C C . GLY A 1 336 ? -15.198 -3.793 -15.925 1.00 92.50 336 GLY A C 1
ATOM 2504 O O . GLY A 1 336 ? -14.458 -3.228 -16.725 1.00 92.50 336 GLY A O 1
ATOM 2505 N N . ALA A 1 337 ? -14.748 -4.452 -14.851 1.00 95.25 337 ALA A N 1
ATOM 2506 C CA . ALA A 1 337 ? -13.329 -4.676 -14.588 1.00 95.25 337 ALA A CA 1
ATOM 2507 C C . ALA A 1 337 ? -12.626 -5.354 -15.774 1.00 95.25 337 ALA A C 1
ATOM 2509 O O . ALA A 1 337 ? -13.128 -6.332 -16.336 1.00 95.25 337 ALA A O 1
ATOM 2510 N N . THR A 1 338 ? -11.463 -4.827 -16.157 1.00 94.31 338 THR A N 1
ATOM 2511 C CA . THR A 1 338 ? -10.592 -5.420 -17.192 1.00 94.31 338 THR A CA 1
ATOM 2512 C C . THR A 1 338 ? -9.488 -6.291 -16.599 1.00 94.31 338 THR A C 1
ATOM 2514 O O . THR A 1 338 ? -8.855 -7.066 -17.319 1.00 94.31 338 THR A O 1
ATOM 2517 N N . ASN A 1 339 ? -9.296 -6.198 -15.284 1.00 92.44 339 ASN A N 1
ATOM 2518 C CA . ASN A 1 339 ? -8.368 -6.985 -14.495 1.00 92.44 339 ASN A CA 1
ATOM 2519 C C . ASN A 1 339 ? -9.110 -7.603 -13.304 1.00 92.44 339 ASN A C 1
ATOM 2521 O O . ASN A 1 339 ? -9.953 -6.955 -12.694 1.00 92.44 339 ASN A O 1
ATOM 2525 N N . THR A 1 340 ? -8.812 -8.864 -13.001 1.00 94.75 340 THR A N 1
ATOM 2526 C CA . THR A 1 340 ? -9.399 -9.627 -11.886 1.00 94.75 340 THR A CA 1
ATOM 2527 C C . THR A 1 340 ? -8.308 -10.308 -11.061 1.00 94.75 340 THR A C 1
ATOM 2529 O O . THR A 1 340 ? -8.470 -11.444 -10.606 1.00 94.75 340 THR A O 1
ATOM 2532 N N . GLN A 1 341 ? -7.141 -9.664 -10.955 1.00 94.56 341 GLN A N 1
ATOM 2533 C CA . GLN A 1 341 ? -6.096 -10.079 -10.026 1.00 94.56 341 GLN A CA 1
ATOM 2534 C C . GLN A 1 341 ? -6.641 -10.032 -8.599 1.00 94.56 341 GLN A C 1
ATOM 2536 O O . GLN A 1 341 ? -7.386 -9.134 -8.236 1.00 94.56 341 GLN A O 1
ATOM 2541 N N . ASN A 1 342 ? -6.283 -11.031 -7.796 1.00 95.50 342 ASN A N 1
ATOM 2542 C CA . ASN A 1 342 ? -6.482 -10.973 -6.355 1.00 95.50 342 ASN A CA 1
ATOM 2543 C C . ASN A 1 342 ? -5.277 -10.238 -5.769 1.00 95.50 342 ASN A C 1
ATOM 2545 O O . ASN A 1 342 ? -4.270 -10.874 -5.459 1.00 95.50 342 ASN A O 1
ATOM 2549 N N . ASP A 1 343 ? -5.364 -8.912 -5.687 1.00 97.81 343 ASP A N 1
ATOM 2550 C CA . ASP A 1 343 ? -4.256 -8.057 -5.260 1.00 97.81 343 ASP A CA 1
ATOM 2551 C C . ASP A 1 343 ? -3.632 -8.482 -3.925 1.00 97.81 343 ASP A C 1
ATOM 2553 O O . ASP A 1 343 ? -2.409 -8.564 -3.814 1.00 97.81 343 ASP A O 1
ATOM 2557 N N . LEU A 1 344 ? -4.458 -8.820 -2.926 1.00 96.25 344 LEU A N 1
ATOM 2558 C CA . LEU A 1 344 ? -3.981 -9.248 -1.612 1.00 96.25 344 LEU A CA 1
ATOM 2559 C C . LEU A 1 344 ? -3.152 -10.527 -1.728 1.00 96.25 344 LEU A C 1
ATOM 2561 O O . LEU A 1 344 ? -2.075 -10.608 -1.148 1.00 96.25 344 LEU A O 1
ATOM 2565 N N . ALA A 1 345 ? -3.619 -11.502 -2.513 1.00 95.12 345 ALA A N 1
ATOM 2566 C CA . ALA A 1 345 ? -2.889 -12.745 -2.744 1.00 95.12 345 ALA A CA 1
ATOM 2567 C C . ALA A 1 345 ? -1.621 -12.540 -3.585 1.00 95.12 345 ALA A C 1
ATOM 2569 O O . ALA A 1 345 ? -0.647 -13.258 -3.388 1.00 95.12 345 ALA A O 1
ATOM 2570 N N . VAL A 1 346 ? -1.614 -11.590 -4.526 1.00 95.31 346 VAL A N 1
ATOM 2571 C CA . VAL A 1 346 ? -0.409 -11.273 -5.308 1.00 95.31 346 VAL A CA 1
ATOM 2572 C C . VAL A 1 346 ? 0.666 -10.671 -4.403 1.00 95.31 346 VAL A C 1
ATOM 2574 O O . VAL A 1 346 ? 1.804 -11.132 -4.458 1.00 95.31 346 VAL A O 1
ATOM 2577 N N . ILE A 1 347 ? 0.310 -9.722 -3.529 1.00 96.12 347 ILE A N 1
ATOM 2578 C CA . ILE A 1 347 ? 1.244 -9.135 -2.555 1.00 96.12 347 ILE A CA 1
ATOM 2579 C C . ILE A 1 347 ? 1.726 -10.197 -1.546 1.00 96.12 347 ILE A C 1
ATOM 2581 O O . ILE A 1 347 ? 2.926 -10.307 -1.300 1.00 96.12 347 ILE A O 1
ATOM 2585 N N . ASP A 1 348 ? 0.818 -11.019 -1.009 1.00 93.19 348 ASP A N 1
ATOM 2586 C CA . ASP A 1 348 ? 1.105 -12.095 -0.038 1.00 93.19 348 ASP A CA 1
ATOM 2587 C C . ASP A 1 348 ? 1.971 -13.238 -0.611 1.00 93.19 348 ASP A C 1
ATOM 2589 O O . ASP A 1 348 ? 2.557 -14.018 0.132 1.00 93.19 348 ASP A O 1
ATOM 2593 N N . ASN A 1 349 ? 2.090 -13.351 -1.939 1.00 89.06 349 ASN A N 1
ATOM 2594 C CA . ASN A 1 349 ? 2.872 -14.410 -2.588 1.00 89.06 349 ASN A CA 1
ATOM 2595 C C . ASN A 1 349 ? 4.374 -14.079 -2.725 1.00 89.06 349 ASN A C 1
ATOM 2597 O O . ASN A 1 349 ? 5.149 -14.895 -3.235 1.00 89.06 349 ASN A O 1
ATOM 2601 N N . TRP A 1 350 ? 4.811 -12.895 -2.294 1.00 89.31 350 TRP A N 1
ATOM 2602 C CA . TRP A 1 350 ? 6.222 -12.520 -2.316 1.00 89.31 350 TRP A CA 1
ATOM 2603 C C . TRP A 1 350 ? 7.005 -13.138 -1.163 1.00 89.31 350 TRP A C 1
ATOM 2605 O O . TRP A 1 350 ? 6.530 -13.280 -0.039 1.00 89.31 350 TRP A O 1
ATOM 2615 N N . ALA A 1 351 ? 8.271 -13.468 -1.422 1.00 80.56 351 ALA A N 1
ATOM 2616 C CA . ALA A 1 351 ? 9.156 -13.946 -0.370 1.00 80.56 351 ALA A CA 1
ATOM 2617 C C . ALA A 1 351 ? 9.270 -12.894 0.748 1.00 80.56 351 ALA A C 1
ATOM 2619 O O . ALA A 1 351 ? 9.561 -11.731 0.482 1.00 80.56 351 ALA A O 1
ATOM 2620 N N . GLN A 1 352 ? 9.084 -13.331 1.999 1.00 88.38 352 GLN A N 1
ATOM 2621 C CA . GLN A 1 352 ? 9.103 -12.489 3.206 1.00 88.38 352 GLN A CA 1
ATOM 2622 C C . GLN A 1 352 ? 7.957 -11.474 3.341 1.00 88.38 352 GLN A C 1
ATOM 2624 O O . GLN A 1 352 ? 7.955 -10.700 4.295 1.00 88.38 352 GLN A O 1
ATOM 2629 N N . ILE A 1 353 ? 6.974 -11.482 2.447 1.00 94.19 353 ILE A N 1
ATOM 2630 C CA . ILE A 1 353 ? 5.741 -10.725 2.640 1.00 94.19 353 ILE A CA 1
ATOM 2631 C C . ILE A 1 353 ? 4.655 -11.728 2.998 1.00 94.19 353 ILE A C 1
ATOM 2633 O O . ILE A 1 353 ? 4.506 -12.748 2.337 1.00 94.19 353 ILE A O 1
ATOM 2637 N N . SER A 1 354 ? 3.927 -11.453 4.073 1.00 93.75 354 SER A N 1
ATOM 2638 C CA . SER A 1 354 ? 2.692 -12.149 4.384 1.00 93.75 354 SER A CA 1
ATOM 2639 C C . SER A 1 354 ? 1.638 -11.171 4.878 1.00 93.75 354 SER A C 1
ATOM 2641 O O . SER A 1 354 ? 1.964 -10.117 5.433 1.00 93.75 354 SER A O 1
ATOM 2643 N N . ILE A 1 355 ? 0.371 -11.541 4.761 1.00 93.19 355 ILE A N 1
ATOM 2644 C CA . ILE A 1 355 ? -0.686 -10.987 5.604 1.00 93.19 355 ILE A CA 1
ATOM 2645 C C . ILE A 1 355 ? -0.286 -11.240 7.066 1.00 93.19 355 ILE A C 1
ATOM 2647 O O . ILE A 1 355 ? 0.252 -12.299 7.418 1.00 93.19 355 ILE A O 1
ATOM 2651 N N . ARG A 1 356 ? -0.453 -10.222 7.910 1.00 92.06 356 ARG A N 1
ATOM 2652 C CA . ARG A 1 356 ? -0.156 -10.302 9.343 1.00 92.06 356 ARG A CA 1
ATOM 2653 C C . ARG A 1 356 ? -1.059 -11.348 10.006 1.00 92.06 356 ARG A C 1
ATOM 2655 O O . ARG A 1 356 ? -2.149 -11.652 9.532 1.00 92.06 356 ARG A O 1
ATOM 2662 N N . ALA A 1 357 ? -0.562 -11.957 11.077 1.00 90.19 357 ALA A N 1
ATOM 2663 C CA . ALA A 1 357 ? -1.345 -12.926 11.831 1.00 90.19 357 ALA A CA 1
ATOM 2664 C C . ALA A 1 357 ? -2.389 -12.205 12.693 1.00 90.19 357 ALA A C 1
ATOM 2666 O O . ALA A 1 357 ? -2.029 -11.210 13.316 1.00 90.19 357 ALA A O 1
ATOM 2667 N N . ASP A 1 358 ? -3.591 -12.786 12.761 1.00 91.00 358 ASP A N 1
ATOM 2668 C CA . ASP A 1 358 ? -4.705 -12.377 13.632 1.00 91.00 358 ASP A CA 1
ATOM 2669 C C . ASP A 1 358 ? -4.198 -12.055 15.050 1.00 91.00 358 ASP A C 1
ATOM 2671 O O . ASP A 1 358 ? -3.527 -12.878 15.704 1.00 91.00 358 ASP A O 1
ATOM 2675 N N . ASP A 1 359 ? -4.473 -10.827 15.486 1.00 84.00 359 ASP A N 1
ATOM 2676 C CA . ASP A 1 359 ? -4.091 -10.312 16.786 1.00 84.00 359 ASP A CA 1
ATOM 2677 C C . ASP A 1 359 ? -5.207 -10.440 17.838 1.00 84.00 359 ASP A C 1
ATOM 2679 O O . ASP A 1 359 ? -4.869 -10.582 19.020 1.00 84.00 359 ASP A O 1
ATOM 2683 N N . VAL A 1 360 ? -6.486 -10.491 17.464 1.00 92.69 360 VAL A N 1
ATOM 2684 C CA . VAL A 1 360 ? -7.621 -10.548 18.385 1.00 92.69 360 VAL A CA 1
ATOM 2685 C C . VAL A 1 360 ? -8.661 -11.579 17.964 1.00 92.69 360 VAL A C 1
ATOM 2687 O O . VAL A 1 360 ? -9.264 -11.581 16.904 1.00 92.69 360 VAL A O 1
ATOM 2690 N N . GLY A 1 361 ? -8.986 -12.451 18.917 1.00 93.38 361 GLY A N 1
ATOM 2691 C CA . GLY A 1 361 ? -9.827 -13.600 18.642 1.00 93.38 361 GLY A CA 1
ATOM 2692 C C . GLY A 1 361 ? -11.220 -13.278 18.080 1.00 93.38 361 GLY A C 1
ATOM 2693 O O . GLY A 1 361 ? -12.008 -12.529 18.653 1.00 93.38 361 GLY A O 1
ATOM 2694 N N . ASN A 1 362 ? -11.579 -14.062 17.071 1.00 95.88 362 ASN A N 1
ATOM 2695 C CA . ASN A 1 362 ? -12.760 -13.950 16.217 1.00 95.88 362 ASN A CA 1
ATOM 2696 C C . ASN A 1 362 ? -14.157 -14.212 16.841 1.00 95.88 362 ASN A C 1
ATOM 2698 O O . ASN A 1 362 ? -15.150 -14.402 16.133 1.00 95.88 362 ASN A O 1
ATOM 2702 N N . ASN A 1 363 ? -14.266 -14.329 18.169 1.00 96.00 363 ASN A N 1
ATOM 2703 C CA . ASN A 1 363 ? -15.525 -14.616 18.871 1.00 96.00 363 ASN A CA 1
ATOM 2704 C C . ASN A 1 363 ? -15.428 -14.365 20.387 1.00 96.00 363 ASN A C 1
ATOM 2706 O O . ASN A 1 363 ? -14.350 -14.218 20.951 1.00 96.00 363 ASN A O 1
ATOM 2710 N N . ILE A 1 364 ? -16.574 -14.434 21.073 1.00 94.88 364 ILE A N 1
ATOM 2711 C CA . ILE A 1 364 ? -16.708 -14.266 22.533 1.00 94.88 364 ILE A CA 1
ATOM 2712 C C . ILE A 1 364 ? -15.761 -15.162 23.350 1.00 94.88 364 ILE A C 1
ATOM 2714 O O . ILE A 1 364 ? -15.262 -14.728 24.387 1.00 94.88 364 ILE A O 1
ATOM 2718 N N . ALA A 1 365 ? -15.512 -16.406 22.924 1.00 94.38 365 ALA A N 1
ATOM 2719 C CA . ALA A 1 365 ? -14.671 -17.337 23.682 1.00 94.38 365 ALA A CA 1
ATOM 2720 C C . ALA A 1 365 ? -13.175 -16.998 23.590 1.00 94.38 365 ALA A C 1
ATOM 2722 O O . ALA A 1 365 ? -12.409 -17.396 24.467 1.00 94.38 365 ALA A O 1
ATOM 2723 N N . SER A 1 366 ? -12.775 -16.271 22.548 1.00 93.75 366 SER A N 1
ATOM 2724 C CA . SER A 1 366 ? -11.408 -15.809 22.306 1.00 93.75 366 SER A CA 1
ATOM 2725 C C . SER A 1 366 ? -11.253 -14.291 22.447 1.00 93.75 366 SER A C 1
ATOM 2727 O O . SER A 1 366 ? -10.215 -13.763 22.069 1.00 93.75 366 SER A O 1
ATOM 2729 N N . ALA A 1 367 ? -12.264 -13.598 22.981 1.00 94.06 367 ALA A N 1
ATOM 2730 C CA . ALA A 1 367 ? -12.276 -12.145 23.076 1.00 94.06 367 ALA A CA 1
ATOM 2731 C C . ALA A 1 367 ? -11.152 -11.620 23.983 1.00 94.06 367 ALA A C 1
ATOM 2733 O O . ALA A 1 367 ? -11.033 -12.037 25.142 1.00 94.06 367 ALA A O 1
ATOM 2734 N N . GLU A 1 368 ? -10.384 -10.644 23.506 1.00 92.19 368 GLU A N 1
ATOM 2735 C CA . GLU A 1 368 ? -9.364 -9.970 24.311 1.00 92.19 368 GLU A CA 1
ATOM 2736 C C . GLU A 1 368 ? -9.988 -8.913 25.239 1.00 92.19 368 GLU A C 1
ATOM 2738 O O . GLU A 1 368 ? -11.158 -8.551 25.122 1.00 92.19 368 GLU A O 1
ATOM 2743 N N . ALA A 1 369 ? -9.256 -8.445 26.250 1.00 92.00 369 ALA A N 1
ATOM 2744 C CA . ALA A 1 369 ? -9.776 -7.401 27.135 1.00 92.00 369 ALA A CA 1
ATOM 2745 C C . ALA A 1 369 ? -9.759 -6.051 26.409 1.00 92.00 369 ALA A C 1
ATOM 2747 O O . ALA A 1 369 ? -8.716 -5.659 25.896 1.00 92.00 369 ALA A O 1
ATOM 2748 N N . LEU A 1 370 ? -10.863 -5.299 26.427 1.00 93.81 370 LEU A N 1
ATOM 2749 C CA . LEU A 1 370 ? -10.865 -3.935 25.894 1.00 93.81 370 LEU A CA 1
ATOM 2750 C C . LEU A 1 370 ? -9.912 -3.052 26.716 1.00 93.81 370 LEU A C 1
ATOM 2752 O O . LEU A 1 370 ? -9.942 -3.075 27.956 1.00 93.81 370 LEU A O 1
ATOM 2756 N N . ARG A 1 371 ? -9.092 -2.228 26.055 1.00 91.50 371 ARG A N 1
ATOM 2757 C CA . ARG A 1 371 ? -8.227 -1.257 26.737 1.00 91.50 371 ARG A CA 1
ATOM 2758 C C . ARG A 1 371 ? -9.039 -0.102 27.324 1.00 91.50 371 ARG A C 1
ATOM 2760 O O . ARG A 1 371 ? -9.287 0.915 26.684 1.00 91.50 371 ARG A O 1
ATOM 2767 N N . VAL A 1 372 ? -9.422 -0.265 28.592 1.00 90.38 372 VAL A N 1
ATOM 2768 C CA . VAL A 1 372 ? -10.128 0.750 29.389 1.00 90.38 372 VAL A CA 1
ATOM 2769 C C . VAL A 1 372 ? -9.268 1.213 30.565 1.00 90.38 372 VAL A C 1
ATOM 2771 O O . VAL A 1 372 ? -8.715 0.397 31.312 1.00 90.38 372 VAL A O 1
ATOM 2774 N N . PHE A 1 373 ? -9.163 2.525 30.749 1.00 89.62 373 PHE A N 1
ATOM 2775 C CA . PHE A 1 373 ? -8.466 3.148 31.869 1.00 89.62 373 PHE A CA 1
ATOM 2776 C C . PHE A 1 373 ? -9.367 3.262 33.105 1.00 89.62 373 PHE A C 1
ATOM 2778 O O . PHE A 1 373 ? -10.587 3.117 33.050 1.00 89.62 373 PHE A O 1
ATOM 2785 N N . SER A 1 374 ? -8.761 3.523 34.266 1.00 86.56 374 SER A N 1
ATOM 2786 C CA . SER A 1 374 ? -9.472 3.558 35.554 1.00 86.56 374 SER A CA 1
ATOM 2787 C C . SER A 1 374 ? -10.522 4.666 35.671 1.00 86.56 374 SER A C 1
ATOM 2789 O O . SER A 1 374 ? -11.392 4.588 36.533 1.00 86.56 374 SER A O 1
ATOM 2791 N N . ASP A 1 375 ? -10.425 5.706 34.845 1.00 90.06 375 ASP A N 1
ATOM 2792 C CA . ASP A 1 375 ? -11.406 6.791 34.757 1.00 90.06 375 ASP A CA 1
ATOM 2793 C C . ASP A 1 375 ? -12.563 6.480 33.788 1.00 90.06 375 ASP A C 1
ATOM 2795 O O . ASP A 1 375 ? -13.459 7.304 33.612 1.00 90.06 375 ASP A O 1
ATOM 2799 N N . GLY A 1 376 ? -12.569 5.284 33.190 1.00 92.94 376 GLY A N 1
ATOM 2800 C CA . GLY A 1 376 ? -13.565 4.850 32.217 1.00 92.94 376 GLY A CA 1
ATOM 2801 C C . GLY A 1 376 ? -13.237 5.226 30.778 1.00 92.94 376 GLY A C 1
ATOM 2802 O O . GLY A 1 376 ? -14.011 4.854 29.902 1.00 92.94 376 GLY A O 1
ATOM 2803 N N . THR A 1 377 ? -12.137 5.937 30.508 1.00 95.81 377 THR A N 1
ATOM 2804 C CA . THR A 1 377 ? -11.737 6.265 29.133 1.00 95.81 377 THR A CA 1
ATOM 2805 C C . THR A 1 377 ? -11.255 5.024 28.381 1.00 95.81 377 THR A C 1
ATOM 2807 O O . THR A 1 377 ? -10.670 4.115 28.971 1.00 95.81 377 THR A O 1
ATOM 2810 N N . VAL A 1 378 ? -11.533 4.972 27.080 1.00 95.56 378 VAL A N 1
ATOM 2811 C CA . VAL A 1 378 ? -11.146 3.884 26.170 1.00 95.56 378 VAL A CA 1
ATOM 2812 C C . VAL A 1 378 ? -10.232 4.449 25.088 1.00 95.56 378 VAL A C 1
ATOM 2814 O O . VAL A 1 378 ? -10.521 5.521 24.552 1.00 95.56 378 VAL A O 1
ATOM 2817 N N . ASP A 1 379 ? -9.154 3.726 24.794 1.00 93.06 379 ASP A N 1
ATOM 2818 C CA . ASP A 1 379 ? -8.226 3.960 23.681 1.00 93.06 379 ASP A CA 1
ATOM 2819 C C . ASP A 1 379 ? -7.603 2.611 23.317 1.00 93.06 379 ASP A C 1
ATOM 2821 O O . ASP A 1 379 ? -6.866 2.048 24.126 1.00 93.06 379 ASP A O 1
ATOM 2825 N N . ASN A 1 380 ? -7.965 2.047 22.168 1.00 93.06 380 ASN A N 1
ATOM 2826 C CA . ASN A 1 380 ? -7.660 0.669 21.788 1.00 93.06 380 ASN A CA 1
ATOM 2827 C C . ASN A 1 380 ? -7.339 0.586 20.280 1.00 93.06 380 ASN A C 1
ATOM 2829 O O . ASN A 1 380 ? -8.220 0.207 19.500 1.00 93.06 380 ASN A O 1
ATOM 2833 N N . PRO A 1 381 ? -6.117 0.975 19.867 1.00 91.69 381 PRO A N 1
ATOM 2834 C CA . PRO A 1 381 ? -5.674 0.914 18.474 1.00 91.69 381 PRO A CA 1
ATOM 2835 C C . PRO A 1 381 ? -5.298 -0.515 18.069 1.00 91.69 381 PRO A C 1
ATOM 2837 O O . PRO A 1 381 ? -4.492 -1.143 18.757 1.00 91.69 381 PRO A O 1
ATOM 2840 N N . GLN A 1 382 ? -5.868 -1.024 16.977 1.00 92.31 382 GLN A N 1
ATOM 2841 C CA . GLN A 1 382 ? -5.741 -2.413 16.496 1.00 92.31 382 GLN A CA 1
ATOM 2842 C C . GLN A 1 382 ? -5.898 -2.473 14.963 1.00 92.31 382 GLN A C 1
ATOM 2844 O O . GLN A 1 382 ? -6.049 -1.427 14.319 1.00 92.31 382 GLN A O 1
ATOM 2849 N N . ILE A 1 383 ? -5.804 -3.662 14.362 1.00 93.19 383 ILE A N 1
ATOM 2850 C CA . ILE A 1 383 ? -5.895 -3.877 12.911 1.00 93.19 383 ILE A CA 1
ATOM 2851 C C . ILE A 1 383 ? -6.896 -4.999 12.634 1.00 93.19 383 ILE A C 1
ATOM 2853 O O . ILE A 1 383 ? -6.919 -5.970 13.356 1.00 93.19 383 ILE A O 1
ATOM 2857 N N . ILE A 1 384 ? -7.680 -4.867 11.563 1.00 95.88 384 ILE A N 1
ATOM 2858 C CA . ILE A 1 384 ? -8.360 -6.003 10.930 1.00 95.88 384 ILE A CA 1
ATOM 2859 C C . ILE A 1 384 ? -7.451 -6.491 9.803 1.00 95.88 384 ILE A C 1
ATOM 2861 O O . ILE A 1 384 ? -7.323 -5.809 8.776 1.00 95.88 384 ILE A O 1
ATOM 2865 N N . GLU A 1 385 ? -6.763 -7.622 9.978 1.00 93.19 385 GLU A N 1
ATOM 2866 C CA . GLU A 1 385 ? -5.764 -8.072 8.998 1.00 93.19 385 GLU A CA 1
ATOM 2867 C C . GLU A 1 385 ? -6.393 -8.694 7.753 1.00 93.19 385 GLU A C 1
ATOM 2869 O O . GLU A 1 385 ? -5.808 -8.663 6.672 1.00 93.19 385 GLU A O 1
ATOM 2874 N N . SER A 1 386 ? -7.577 -9.288 7.871 1.00 93.56 386 SER A N 1
ATOM 2875 C CA . SER A 1 386 ? -8.201 -10.003 6.760 1.00 93.56 386 SER A CA 1
ATOM 2876 C C . SER A 1 386 ? -9.705 -9.787 6.716 1.00 93.56 386 SER A C 1
ATOM 2878 O O . SER A 1 386 ? -10.342 -9.507 7.717 1.00 93.56 386 SER A O 1
ATOM 2880 N N . ARG A 1 387 ? -10.320 -10.013 5.557 1.00 92.88 387 ARG A N 1
ATOM 2881 C CA . ARG A 1 387 ? -11.784 -9.911 5.409 1.00 92.88 387 ARG A CA 1
ATOM 2882 C C . ARG A 1 387 ? -12.595 -10.908 6.254 1.00 92.88 387 ARG A C 1
ATOM 2884 O O . ARG A 1 387 ? -13.815 -10.840 6.286 1.00 92.88 387 ARG A O 1
ATOM 2891 N N . THR A 1 388 ? -11.946 -11.931 6.810 1.00 93.00 388 THR A N 1
ATOM 2892 C CA . THR A 1 388 ? -12.589 -12.909 7.706 1.00 93.00 388 THR A CA 1
ATOM 2893 C C . THR A 1 388 ? -12.289 -12.637 9.168 1.00 93.00 388 THR A C 1
ATOM 2895 O O . THR A 1 388 ? -12.708 -13.422 10.015 1.00 93.00 388 THR A O 1
ATOM 2898 N N . ASP A 1 389 ? -11.519 -11.589 9.424 1.00 96.00 389 ASP A N 1
ATOM 2899 C CA . ASP A 1 389 ? -11.075 -11.207 10.739 1.00 96.00 389 ASP A CA 1
ATOM 2900 C C . ASP A 1 389 ? -12.062 -10.234 11.382 1.00 96.00 389 ASP A C 1
ATOM 2902 O O . ASP A 1 389 ? -12.609 -9.335 10.741 1.00 96.00 389 ASP A O 1
ATOM 2906 N N . ARG A 1 390 ? -12.342 -10.486 12.651 1.00 96.94 390 ARG A N 1
ATOM 2907 C CA . ARG A 1 390 ? -13.347 -9.805 13.443 1.00 96.94 390 ARG A CA 1
ATOM 2908 C C . ARG A 1 390 ? -12.887 -9.785 14.882 1.00 96.94 390 ARG A C 1
ATOM 2910 O O . ARG A 1 390 ? -13.065 -10.757 15.616 1.00 96.94 390 ARG A O 1
ATOM 2917 N N . ASP A 1 391 ? -12.484 -8.624 15.342 1.00 97.81 391 ASP A N 1
ATOM 2918 C CA . ASP A 1 391 ? -11.953 -8.520 16.688 1.00 97.81 391 ASP A CA 1
ATOM 2919 C C . ASP A 1 391 ? -13.076 -8.476 17.713 1.00 97.81 391 ASP A C 1
ATOM 2921 O O . ASP A 1 391 ? -13.981 -7.639 17.635 1.00 97.81 391 ASP A O 1
ATOM 2925 N N . PHE A 1 392 ? -13.016 -9.360 18.712 1.00 98.06 392 PHE A N 1
ATOM 2926 C CA . PHE A 1 392 ? -13.881 -9.297 19.886 1.00 98.06 392 PHE A CA 1
ATOM 2927 C C . PHE A 1 392 ? -13.122 -8.804 21.111 1.00 98.06 392 PHE A C 1
ATOM 2929 O O . PHE A 1 392 ? -12.122 -9.388 21.528 1.00 98.06 392 PHE A O 1
ATOM 2936 N N . TYR A 1 393 ? -13.708 -7.818 21.787 1.00 97.38 393 TYR A N 1
ATOM 2937 C CA . TYR A 1 393 ? -13.255 -7.342 23.086 1.00 97.38 393 TYR A CA 1
ATOM 2938 C C . TYR A 1 393 ? -14.297 -7.565 24.170 1.00 97.38 393 TYR A C 1
ATOM 2940 O O . TYR A 1 393 ? -15.498 -7.487 23.917 1.00 97.38 393 TYR A O 1
ATOM 2948 N N . HIS A 1 394 ? -13.848 -7.765 25.406 1.00 95.81 394 HIS A N 1
ATOM 2949 C CA . HIS A 1 394 ? -14.706 -7.836 26.583 1.00 95.81 394 HIS A CA 1
ATOM 2950 C C . HIS A 1 394 ? -14.402 -6.723 27.587 1.00 95.81 394 HIS A C 1
ATOM 2952 O O . HIS A 1 394 ? -13.258 -6.296 27.761 1.00 95.81 394 HIS A O 1
ATOM 2958 N N . PHE A 1 395 ? -15.434 -6.269 28.294 1.00 95.94 395 PHE A N 1
ATOM 2959 C CA . PHE A 1 395 ? -15.305 -5.333 29.409 1.00 95.94 395 PHE A CA 1
ATOM 2960 C C . PHE A 1 395 ? -16.400 -5.571 30.451 1.00 95.94 395 PHE A C 1
ATOM 2962 O O . PHE A 1 395 ? -17.426 -6.202 30.187 1.00 95.94 395 PHE A O 1
ATOM 2969 N N . ARG A 1 396 ? -16.192 -5.028 31.653 1.00 95.75 396 ARG A N 1
ATOM 2970 C CA . ARG A 1 396 ? -17.153 -5.097 32.756 1.00 95.75 396 ARG A CA 1
ATOM 2971 C C . ARG A 1 396 ? -17.510 -3.704 33.254 1.00 95.75 396 ARG A C 1
ATOM 2973 O O . ARG A 1 396 ? -16.641 -2.849 33.410 1.00 95.75 396 ARG A O 1
ATOM 2980 N N . THR A 1 397 ? -18.782 -3.489 33.575 1.00 96.31 397 THR A N 1
ATOM 2981 C CA . THR A 1 397 ? -19.286 -2.240 34.167 1.00 96.31 397 THR A CA 1
ATOM 2982 C C . THR A 1 397 ? -20.192 -2.519 35.371 1.00 96.31 397 THR A C 1
ATOM 2984 O O . THR A 1 397 ? -20.837 -3.562 35.453 1.00 96.31 397 THR A O 1
ATOM 2987 N N . ASN A 1 398 ? -20.259 -1.579 36.315 1.00 97.00 398 ASN A N 1
ATOM 2988 C CA . ASN A 1 398 ? -21.260 -1.510 37.386 1.00 97.00 398 ASN A CA 1
ATOM 2989 C C . ASN A 1 398 ? -22.557 -0.798 36.945 1.00 97.00 398 ASN A C 1
ATOM 2991 O O . ASN A 1 398 ? -23.449 -0.566 37.762 1.00 97.00 398 ASN A O 1
ATOM 2995 N N . GLY A 1 399 ? -22.665 -0.481 35.656 1.00 96.44 399 GLY A N 1
ATOM 2996 C CA . GLY A 1 399 ? -23.794 0.178 35.021 1.00 96.44 399 GLY A CA 1
ATOM 2997 C C . GLY A 1 399 ? -23.584 1.678 34.808 1.00 96.44 399 GLY A C 1
ATOM 2998 O O . GLY A 1 399 ? -22.744 2.315 35.445 1.00 96.44 399 GLY A O 1
ATOM 2999 N N . GLY A 1 400 ? -24.381 2.239 33.901 1.00 97.81 400 GLY A N 1
ATOM 3000 C CA . GLY A 1 400 ? -24.307 3.632 33.465 1.00 97.81 400 GLY A CA 1
ATOM 3001 C C . GLY A 1 400 ? -24.178 3.755 31.949 1.00 97.81 400 GLY A C 1
ATOM 3002 O O . GLY A 1 400 ? -24.319 2.772 31.221 1.00 97.81 400 GLY A O 1
ATOM 3003 N N . ASN A 1 401 ? -23.929 4.974 31.473 1.00 98.31 401 ASN A N 1
ATOM 3004 C CA . ASN A 1 401 ? -23.794 5.227 30.044 1.00 98.31 401 ASN A CA 1
ATOM 3005 C C . ASN A 1 401 ? -22.444 4.737 29.511 1.00 98.31 401 ASN A C 1
ATOM 3007 O O . ASN A 1 401 ? -21.399 4.980 30.115 1.00 98.31 401 ASN A O 1
ATOM 3011 N N . MET A 1 402 ? -22.475 4.111 28.345 1.00 98.12 402 MET A N 1
ATOM 3012 C CA . MET A 1 402 ? -21.313 3.789 27.538 1.00 98.12 402 MET A CA 1
ATOM 3013 C C . MET A 1 402 ? -21.418 4.538 26.215 1.00 98.12 402 MET A C 1
ATOM 3015 O O . MET A 1 402 ? -22.454 4.466 25.560 1.00 98.12 402 MET A O 1
ATOM 3019 N N . THR A 1 403 ? -20.325 5.174 25.806 1.00 98.50 403 THR A N 1
ATOM 3020 C CA . THR A 1 403 ? -20.140 5.699 24.455 1.00 98.50 403 THR A CA 1
ATOM 3021 C C . THR A 1 403 ? -18.835 5.154 23.901 1.00 98.50 403 THR A C 1
ATOM 3023 O O . THR A 1 403 ? -17.781 5.491 24.430 1.00 98.50 403 THR A O 1
ATOM 3026 N N . LEU A 1 404 ? -18.895 4.358 22.839 1.00 98.56 404 LEU A N 1
ATOM 3027 C CA . LEU A 1 404 ? -17.728 3.871 22.104 1.00 98.56 404 LEU A CA 1
ATOM 3028 C C . LEU A 1 404 ? -17.793 4.361 20.659 1.00 98.56 404 LEU A C 1
ATOM 3030 O O . LEU A 1 404 ? -18.837 4.250 20.016 1.00 98.56 404 LEU A O 1
ATOM 3034 N N . ASN A 1 405 ? -16.682 4.894 20.166 1.00 98.00 405 ASN A N 1
ATOM 3035 C CA . ASN A 1 405 ? -16.477 5.307 18.788 1.00 98.00 405 ASN A CA 1
ATOM 3036 C C . ASN A 1 405 ? -15.454 4.369 18.162 1.00 98.00 405 ASN A C 1
ATOM 3038 O O . ASN A 1 405 ? -14.342 4.247 18.665 1.00 98.00 405 ASN A O 1
ATOM 3042 N N . PHE A 1 406 ? -15.837 3.745 17.062 1.00 97.69 406 PHE A N 1
ATOM 3043 C CA . PHE A 1 406 ? -15.010 2.848 16.279 1.00 97.69 406 PHE A CA 1
ATOM 3044 C C . PHE A 1 406 ? -14.601 3.608 15.027 1.00 97.69 406 PHE A C 1
ATOM 3046 O O . PHE A 1 406 ? -15.453 3.981 14.214 1.00 97.69 406 PHE A O 1
ATOM 3053 N N . GLN A 1 407 ? -13.313 3.916 14.925 1.00 95.44 407 GLN A N 1
ATOM 3054 C CA . GLN A 1 407 ? -12.793 4.829 13.919 1.00 95.44 407 GLN A CA 1
ATOM 3055 C C . GLN A 1 407 ? -11.712 4.137 13.112 1.00 95.44 407 GLN A C 1
ATOM 3057 O O . GLN A 1 407 ? -10.752 3.639 13.691 1.00 95.44 407 GLN A O 1
ATOM 3062 N N . ARG A 1 408 ? -11.830 4.151 11.786 1.00 92.56 408 ARG A N 1
ATOM 3063 C CA . ARG A 1 408 ? -10.708 3.779 10.920 1.00 92.56 408 ARG A CA 1
ATOM 3064 C C . ARG A 1 408 ? -9.578 4.794 11.085 1.00 92.56 408 ARG A C 1
ATOM 3066 O O . ARG A 1 408 ? -9.848 5.974 11.346 1.00 92.56 408 ARG A O 1
ATOM 3073 N N . THR A 1 409 ? -8.338 4.362 10.903 1.00 88.56 409 THR A N 1
ATOM 3074 C CA . THR A 1 409 ? -7.182 5.263 10.948 1.00 88.56 409 THR A CA 1
ATOM 3075 C C . THR A 1 409 ? -7.315 6.374 9.905 1.00 88.56 409 THR A C 1
ATOM 3077 O O . THR A 1 409 ? -7.861 6.187 8.816 1.00 88.56 409 THR A O 1
ATOM 3080 N N . ALA A 1 410 ? -6.857 7.572 10.259 1.00 87.38 410 ALA A N 1
ATOM 3081 C CA . ALA A 1 410 ? -6.836 8.719 9.367 1.00 87.38 410 ALA A CA 1
ATOM 3082 C C . ALA A 1 410 ? -5.425 9.329 9.340 1.00 87.38 410 ALA A C 1
ATOM 3084 O O . ALA A 1 410 ? -4.852 9.538 10.411 1.00 87.38 410 ALA A O 1
ATOM 3085 N N . PRO A 1 411 ? -4.901 9.685 8.154 1.00 90.31 411 PRO A N 1
ATOM 3086 C CA . PRO A 1 411 ? -5.503 9.474 6.833 1.00 90.31 411 PRO A CA 1
ATOM 3087 C C . PRO A 1 411 ? -5.473 7.998 6.380 1.00 90.31 411 PRO A C 1
ATOM 3089 O O . PRO A 1 411 ? -4.867 7.162 7.033 1.00 90.31 411 PRO A O 1
ATOM 3092 N N . GLY A 1 412 ? -6.132 7.673 5.262 1.00 87.62 412 GLY A N 1
ATOM 3093 C CA . GLY A 1 412 ? -5.937 6.379 4.585 1.00 87.62 412 GLY A CA 1
ATOM 3094 C C . GLY A 1 412 ? -6.915 5.252 4.896 1.00 87.62 412 GLY A C 1
ATOM 3095 O O . GLY A 1 412 ? -7.058 4.377 4.049 1.00 87.62 412 GLY A O 1
ATOM 3096 N N . GLY A 1 413 ? -7.603 5.273 6.041 1.00 92.31 413 GLY A N 1
ATOM 3097 C CA . GLY A 1 413 ? -8.348 4.109 6.528 1.00 92.31 413 GLY A CA 1
ATOM 3098 C C . GLY A 1 413 ? -9.307 3.503 5.503 1.00 92.31 413 GLY A C 1
ATOM 3099 O O . GLY A 1 413 ? -10.180 4.186 4.958 1.00 92.31 413 GLY A O 1
ATOM 3100 N N . ALA A 1 414 ? -9.164 2.199 5.283 1.00 91.94 414 ALA A N 1
ATOM 3101 C CA . ALA A 1 414 ? -9.916 1.441 4.286 1.00 91.94 414 ALA A CA 1
ATOM 3102 C C . ALA A 1 414 ? -11.172 0.755 4.855 1.00 91.94 414 ALA A C 1
ATOM 3104 O O . ALA A 1 414 ? -12.071 0.380 4.096 1.00 91.94 414 ALA A O 1
ATOM 3105 N N . LEU A 1 415 ? -11.290 0.645 6.181 1.00 94.56 415 LEU A N 1
ATOM 3106 C CA . LEU A 1 415 ? -12.422 -0.013 6.831 1.00 94.56 415 LEU A CA 1
ATOM 3107 C C . LEU A 1 415 ? -13.753 0.711 6.592 1.00 94.56 415 LEU A C 1
ATOM 3109 O O . LEU A 1 415 ? -13.854 1.937 6.710 1.00 94.56 415 LEU A O 1
ATOM 3113 N N . ASN A 1 416 ? -14.779 -0.088 6.302 1.00 95.19 416 ASN A N 1
ATOM 3114 C CA . ASN A 1 416 ? -16.184 0.268 6.458 1.00 95.19 416 ASN A CA 1
ATOM 3115 C C . ASN A 1 416 ? -16.697 -0.481 7.691 1.00 95.19 416 ASN A C 1
ATOM 3117 O O . ASN A 1 416 ? -16.896 -1.692 7.632 1.00 95.19 416 ASN A O 1
ATOM 3121 N N . ILE A 1 417 ? -16.800 0.215 8.819 1.00 96.12 417 ILE A N 1
ATOM 3122 C CA . ILE A 1 417 ? -16.890 -0.423 10.132 1.00 96.12 417 ILE A CA 1
ATOM 3123 C C . ILE A 1 417 ? -18.324 -0.845 10.453 1.00 96.12 417 ILE A C 1
ATOM 3125 O O . ILE A 1 417 ? -19.238 -0.020 10.495 1.00 96.12 417 ILE A O 1
ATOM 3129 N N . GLU A 1 418 ? -18.487 -2.117 10.811 1.00 97.38 418 GLU A N 1
ATOM 3130 C CA . GLU A 1 418 ? -19.599 -2.582 11.634 1.00 97.38 418 GLU A CA 1
ATOM 3131 C C . GLU A 1 418 ? -19.114 -2.819 13.065 1.00 97.38 418 GLU A C 1
ATOM 3133 O O . GLU A 1 418 ? -18.151 -3.546 13.296 1.00 97.38 418 GLU A O 1
ATOM 3138 N N . ALA A 1 419 ? -19.808 -2.227 14.035 1.00 98.31 419 ALA A N 1
ATOM 3139 C CA . ALA A 1 419 ? -19.582 -2.462 15.452 1.00 98.31 419 ALA A CA 1
ATOM 3140 C C . ALA A 1 419 ? -20.820 -3.094 16.093 1.00 98.31 419 ALA A C 1
ATOM 3142 O O . ALA A 1 419 ? -21.946 -2.636 15.887 1.00 98.31 419 ALA A O 1
ATOM 3143 N N . VAL A 1 420 ? -20.629 -4.123 16.916 1.00 98.62 420 VAL A N 1
ATOM 3144 C CA . VAL A 1 420 ? -21.736 -4.833 17.572 1.00 98.62 420 VAL A CA 1
ATOM 3145 C C . VAL A 1 420 ? -21.464 -4.959 19.061 1.00 98.62 420 VAL A C 1
ATOM 3147 O O . VAL A 1 420 ? -20.392 -5.394 19.458 1.00 98.62 420 VAL A O 1
ATOM 3150 N N . LEU A 1 421 ? -22.438 -4.600 19.893 1.00 98.75 421 LEU A N 1
ATOM 3151 C CA . LEU A 1 421 ? -22.428 -4.829 21.335 1.00 98.75 421 LEU A CA 1
ATOM 3152 C C . LEU A 1 421 ? -23.263 -6.068 21.662 1.00 98.75 421 LEU A C 1
ATOM 3154 O O . LEU A 1 421 ? -24.414 -6.172 21.232 1.00 98.75 421 LEU A O 1
ATOM 3158 N N . TYR A 1 422 ? -22.725 -6.938 22.508 1.00 98.75 422 TYR A N 1
ATOM 3159 C CA . TYR A 1 422 ? -23.367 -8.151 23.001 1.00 98.75 422 TYR A CA 1
ATOM 3160 C C . TYR A 1 422 ? -23.448 -8.148 24.529 1.00 98.75 422 TYR A C 1
ATOM 3162 O O . TYR A 1 422 ? -22.599 -7.569 25.214 1.00 98.75 422 TYR A O 1
ATOM 3170 N N . ASP A 1 423 ? -24.453 -8.834 25.069 1.00 97.81 423 ASP A N 1
ATOM 3171 C CA . ASP A 1 423 ? -24.504 -9.174 26.491 1.00 97.81 423 ASP A CA 1
ATOM 3172 C C . ASP A 1 423 ? -23.576 -10.351 26.844 1.00 97.81 423 ASP A C 1
ATOM 3174 O O . ASP A 1 423 ? -22.918 -10.945 25.986 1.00 97.81 423 ASP A O 1
ATOM 3178 N N . SER A 1 424 ? -23.537 -10.720 28.127 1.00 95.88 424 SER A N 1
ATOM 3179 C CA . SER A 1 424 ? -22.705 -11.823 28.624 1.00 95.88 424 SER A CA 1
ATOM 3180 C C . SER A 1 424 ? -23.098 -13.212 28.102 1.00 95.88 424 SER A C 1
ATOM 3182 O O . SER A 1 424 ? -22.305 -14.145 28.216 1.00 95.88 424 SER A O 1
ATOM 3184 N N . ALA A 1 425 ? -24.302 -13.372 27.543 1.00 95.62 425 ALA A N 1
ATOM 3185 C CA . ALA A 1 425 ? -24.759 -14.606 26.908 1.00 95.62 425 ALA A CA 1
ATOM 3186 C C . ALA A 1 425 ? -24.481 -14.626 25.392 1.00 95.62 425 ALA A C 1
ATOM 3188 O O . ALA A 1 425 ? -24.757 -15.632 24.736 1.00 95.62 425 ALA A O 1
ATOM 3189 N N . GLY A 1 426 ? -23.940 -13.535 24.841 1.00 96.00 426 GLY A N 1
ATOM 3190 C CA . GLY A 1 426 ? -23.684 -13.362 23.417 1.00 96.00 426 GLY A CA 1
ATOM 3191 C C . GLY A 1 426 ? -24.905 -12.944 22.605 1.00 96.00 426 GLY A C 1
ATOM 3192 O O . GLY A 1 426 ? -24.883 -13.046 21.379 1.00 96.00 426 GLY A O 1
ATOM 3193 N N . ALA A 1 427 ? -25.974 -12.472 23.250 1.00 97.69 427 ALA A N 1
ATOM 3194 C CA . ALA A 1 427 ? -27.091 -11.877 22.533 1.00 97.69 427 ALA A CA 1
ATOM 3195 C C . ALA A 1 427 ? -26.724 -10.460 22.075 1.00 97.69 427 ALA A C 1
ATOM 3197 O O . ALA A 1 427 ? -26.214 -9.656 22.856 1.00 97.69 427 ALA A O 1
ATOM 3198 N N . VAL A 1 428 ? -27.011 -10.148 20.810 1.00 98.44 428 VAL A N 1
ATOM 3199 C CA . VAL A 1 428 ? -26.806 -8.809 20.243 1.00 98.44 428 VAL A CA 1
ATOM 3200 C C . VAL A 1 428 ? -27.726 -7.809 20.941 1.00 98.44 428 VAL A C 1
ATOM 3202 O O . VAL A 1 428 ? -28.946 -7.977 20.957 1.00 98.44 428 VAL A O 1
ATOM 3205 N N . LEU A 1 429 ? -27.131 -6.751 21.485 1.00 98.31 429 LEU A N 1
ATOM 3206 C CA . LEU A 1 429 ? -27.832 -5.621 22.088 1.00 98.31 429 LEU A CA 1
ATOM 3207 C C . LEU A 1 429 ? -27.943 -4.445 21.120 1.00 98.31 429 LEU A C 1
ATOM 3209 O O . LEU A 1 429 ? -28.999 -3.820 21.032 1.00 98.31 429 LEU A O 1
ATOM 3213 N N . VAL A 1 430 ? -26.853 -4.127 20.417 1.00 98.12 430 VAL A N 1
ATOM 3214 C CA . VAL A 1 430 ? -26.774 -3.007 19.470 1.00 98.12 430 VAL A CA 1
ATOM 3215 C C . VAL A 1 430 ? -25.884 -3.405 18.299 1.00 98.12 430 VAL A C 1
ATOM 3217 O O . VAL A 1 430 ? -24.813 -3.958 18.519 1.00 98.12 430 VAL A O 1
ATOM 3220 N N . THR A 1 431 ? -26.297 -3.062 17.082 1.00 97.69 431 THR A N 1
ATOM 3221 C CA . THR A 1 431 ? -25.460 -3.087 15.874 1.00 97.69 431 THR A CA 1
ATOM 3222 C C . THR A 1 431 ? -25.374 -1.662 15.339 1.00 97.69 431 THR A C 1
ATOM 3224 O O . THR A 1 431 ? -26.405 -1.002 15.205 1.00 97.69 431 THR A O 1
ATOM 3227 N N . ALA A 1 432 ? -24.164 -1.192 15.055 1.00 96.62 432 ALA A N 1
ATOM 3228 C CA . ALA A 1 432 ? -23.876 0.120 14.496 1.00 96.62 432 ALA A CA 1
ATOM 3229 C C . ALA A 1 432 ? -23.076 -0.050 13.199 1.00 96.62 432 ALA A C 1
ATOM 3231 O O . ALA A 1 432 ? -21.953 -0.543 13.213 1.00 96.62 432 ALA A O 1
ATOM 3232 N N . ASN A 1 433 ? -23.687 0.348 12.090 1.00 90.19 433 ASN A N 1
ATOM 3233 C CA . ASN A 1 433 ? -23.126 0.336 10.743 1.00 90.19 433 ASN A CA 1
ATOM 3234 C C . ASN A 1 433 ? -23.883 1.424 9.975 1.00 90.19 433 ASN A C 1
ATOM 3236 O O . ASN A 1 433 ? -25.026 1.226 9.553 1.00 90.19 433 ASN A O 1
ATOM 3240 N N . GLU A 1 434 ? -23.319 2.627 9.961 1.00 79.06 434 GLU A N 1
ATOM 3241 C CA . GLU A 1 434 ? -24.010 3.820 9.480 1.00 79.06 434 GLU A CA 1
ATOM 3242 C C . GLU A 1 434 ? -23.881 3.914 7.951 1.00 79.06 434 GLU A C 1
ATOM 3244 O O . GLU A 1 434 ? -22.767 4.023 7.441 1.00 79.06 434 GLU A O 1
ATOM 3249 N N . PRO A 1 435 ? -24.987 3.935 7.180 1.00 70.12 435 PRO A N 1
ATOM 3250 C CA . PRO A 1 435 ? -24.922 3.848 5.720 1.00 70.12 435 PRO A CA 1
ATOM 3251 C C . PRO A 1 435 ? -24.063 4.929 5.054 1.00 70.12 435 PRO A C 1
ATOM 3253 O O . PRO A 1 435 ? -23.479 4.673 4.012 1.00 70.12 435 PRO A O 1
ATOM 3256 N N . GLU A 1 436 ? -23.952 6.121 5.637 1.00 79.69 436 GLU A N 1
ATOM 3257 C CA . GLU A 1 436 ? -23.216 7.262 5.066 1.00 79.69 436 GLU A CA 1
ATOM 3258 C C . GLU A 1 436 ? -21.921 7.589 5.832 1.00 79.69 436 GLU A C 1
ATOM 3260 O O . GLU A 1 436 ? -21.290 8.617 5.578 1.00 79.69 436 GLU A O 1
ATOM 3265 N N . ASN A 1 437 ? -21.510 6.743 6.784 1.00 86.75 437 ASN A N 1
ATOM 3266 C CA . ASN A 1 437 ? -20.330 6.981 7.607 1.00 86.75 437 ASN A CA 1
ATOM 3267 C C . ASN A 1 437 ? -19.502 5.694 7.755 1.00 86.75 437 ASN A C 1
ATOM 3269 O O . ASN A 1 437 ? -19.996 4.726 8.319 1.00 86.75 437 ASN A O 1
ATOM 3273 N N . PRO A 1 438 ? -18.231 5.685 7.313 1.00 90.94 438 PRO A N 1
ATOM 3274 C CA . PRO A 1 438 ? -17.358 4.517 7.452 1.00 90.94 438 PRO A CA 1
ATOM 3275 C C . PRO A 1 438 ? -17.013 4.170 8.909 1.00 90.94 438 PRO A C 1
ATOM 3277 O O . PRO A 1 438 ? -16.479 3.096 9.163 1.00 90.94 438 PRO A O 1
ATOM 3280 N N . ASN A 1 439 ? -17.266 5.084 9.850 1.00 94.88 439 ASN A N 1
ATOM 3281 C CA . ASN A 1 439 ? -17.056 4.893 11.282 1.00 94.88 439 ASN A CA 1
ATOM 3282 C C . ASN A 1 439 ? -18.380 4.569 11.987 1.00 94.88 439 ASN A C 1
ATOM 3284 O O . ASN A 1 439 ? -19.447 5.007 11.553 1.00 94.88 439 ASN A O 1
ATOM 3288 N N . ALA A 1 440 ? -18.302 3.915 13.146 1.00 96.31 440 ALA A N 1
ATOM 3289 C CA . ALA A 1 440 ? -19.472 3.548 13.942 1.00 96.31 440 ALA A CA 1
ATOM 3290 C C . ALA A 1 440 ? -19.418 4.141 15.358 1.00 96.31 440 ALA A C 1
ATOM 3292 O O . ALA A 1 440 ? -18.351 4.287 15.954 1.00 96.31 440 ALA A O 1
ATOM 3293 N N . THR A 1 441 ? -20.584 4.444 15.933 1.00 97.56 441 THR A N 1
ATOM 3294 C CA . THR A 1 441 ? -20.705 4.868 17.335 1.00 97.56 441 THR A CA 1
ATOM 3295 C C . THR A 1 441 ? -21.797 4.064 18.026 1.00 97.56 441 THR A C 1
ATOM 3297 O O . THR A 1 441 ? -22.929 4.000 17.556 1.00 97.56 441 THR A O 1
ATOM 3300 N N . ILE A 1 442 ? -21.481 3.509 19.195 1.00 98.31 442 ILE A N 1
ATOM 3301 C CA . ILE A 1 442 ? -22.452 2.880 20.092 1.00 98.31 442 ILE A CA 1
ATOM 3302 C C . ILE A 1 442 ? -22.572 3.756 21.334 1.00 98.31 442 ILE A C 1
ATOM 3304 O O . ILE A 1 442 ? -21.608 3.918 22.077 1.00 98.31 442 ILE A O 1
ATOM 3308 N N . ASN A 1 443 ? -23.763 4.306 21.576 1.00 98.12 443 ASN A N 1
ATOM 3309 C CA . ASN A 1 443 ? -24.072 5.082 22.775 1.00 98.12 443 ASN A CA 1
ATOM 3310 C C . ASN A 1 443 ? -25.326 4.521 23.451 1.00 98.12 443 ASN A C 1
ATOM 3312 O O . ASN A 1 443 ? -26.425 4.624 22.906 1.00 98.12 443 ASN A O 1
ATOM 3316 N N . THR A 1 444 ? -25.167 3.895 24.617 1.00 98.25 444 THR A N 1
ATOM 3317 C CA . THR A 1 444 ? -26.272 3.237 25.323 1.00 98.25 444 THR A CA 1
ATOM 3318 C C . THR A 1 444 ? -26.028 3.133 26.828 1.00 98.25 444 THR A C 1
ATOM 3320 O O . THR A 1 444 ? -24.892 3.145 27.296 1.00 98.25 444 THR A O 1
ATOM 3323 N N . ASN A 1 445 ? -27.105 2.988 27.603 1.00 98.31 445 ASN A N 1
ATOM 3324 C CA . ASN A 1 445 ? -27.014 2.706 29.033 1.00 98.31 445 ASN A CA 1
ATOM 3325 C C . ASN A 1 445 ? -26.978 1.199 29.281 1.00 98.31 445 ASN A C 1
ATOM 3327 O O . ASN A 1 445 ? -27.847 0.465 28.815 1.00 98.31 445 ASN A O 1
ATOM 3331 N N . LEU A 1 446 ? -26.009 0.765 30.080 1.00 98.19 446 LEU A N 1
ATOM 3332 C CA . LEU A 1 446 ? -25.808 -0.628 30.450 1.00 98.19 446 LEU A CA 1
ATOM 3333 C C . LEU A 1 446 ? -26.143 -0.849 31.923 1.00 98.19 446 LEU A C 1
ATOM 3335 O O . LEU A 1 446 ? -25.921 0.016 32.774 1.00 98.19 446 LEU A O 1
ATOM 3339 N N . ALA A 1 447 ? -26.676 -2.029 32.232 1.00 98.19 447 ALA A N 1
ATOM 3340 C CA . ALA A 1 447 ? -26.753 -2.517 33.603 1.00 98.19 447 ALA A CA 1
ATOM 3341 C C . ALA A 1 447 ? -25.381 -3.045 34.052 1.00 98.19 447 ALA A C 1
ATOM 3343 O O . ALA A 1 447 ? -24.500 -3.281 33.225 1.00 98.19 447 ALA A O 1
ATOM 3344 N N . ALA A 1 448 ? -25.211 -3.276 35.355 1.00 97.62 448 ALA A N 1
ATOM 3345 C CA . ALA A 1 448 ? -24.010 -3.928 35.862 1.00 97.62 448 ALA A CA 1
ATOM 3346 C C . ALA A 1 448 ? -23.853 -5.333 35.252 1.00 97.62 448 ALA A C 1
ATOM 3348 O O . ALA A 1 448 ? -24.783 -6.137 35.323 1.00 97.62 448 ALA A O 1
ATOM 3349 N N . GLY A 1 449 ? -22.689 -5.638 34.683 1.00 96.75 449 GLY A N 1
ATOM 3350 C CA . GLY A 1 449 ? -22.458 -6.905 33.997 1.00 96.75 449 GLY A CA 1
ATOM 3351 C C . GLY A 1 449 ? -21.205 -6.918 33.131 1.00 96.75 449 GLY A C 1
ATOM 3352 O O . GLY A 1 449 ? -20.476 -5.925 33.049 1.00 96.75 449 GLY A O 1
ATOM 3353 N N . ASP A 1 450 ? -20.984 -8.074 32.513 1.00 96.50 450 ASP A N 1
ATOM 3354 C CA . ASP A 1 450 ? -19.959 -8.310 31.500 1.00 96.50 450 ASP A CA 1
ATOM 3355 C C . ASP A 1 450 ? -20.591 -8.160 30.115 1.00 96.50 450 ASP A C 1
ATOM 3357 O O . ASP A 1 450 ? -21.726 -8.593 29.894 1.00 96.50 450 ASP A O 1
ATOM 3361 N N . TYR A 1 451 ? -19.859 -7.535 29.204 1.00 98.12 451 TYR A N 1
ATOM 3362 C CA . TYR A 1 451 ? -20.299 -7.262 27.842 1.00 98.12 451 TYR A CA 1
ATOM 3363 C C . TYR A 1 451 ? -19.156 -7.524 26.875 1.00 98.12 451 TYR A C 1
ATOM 3365 O O . TYR A 1 451 ? -17.981 -7.497 27.256 1.00 98.12 451 TYR A O 1
ATOM 3373 N N . TYR A 1 452 ? -19.526 -7.724 25.617 1.00 98.50 452 TYR A N 1
ATOM 3374 C CA . TYR A 1 452 ? -18.585 -7.887 24.522 1.00 98.50 452 TYR A CA 1
ATOM 3375 C C . TYR A 1 452 ? -18.880 -6.864 23.439 1.00 98.50 452 TYR A C 1
ATOM 3377 O O . TYR A 1 452 ? -20.042 -6.556 23.185 1.00 98.50 452 TYR A O 1
ATOM 3385 N N . VAL A 1 453 ? -17.846 -6.358 22.783 1.00 98.50 453 VAL A N 1
ATOM 3386 C CA . VAL A 1 453 ? -17.981 -5.612 21.533 1.00 98.50 453 VAL A CA 1
ATOM 3387 C C . VAL A 1 453 ? -17.200 -6.319 20.447 1.00 98.50 453 VAL A C 1
ATOM 3389 O O . VAL A 1 453 ? -16.134 -6.855 20.731 1.00 98.50 453 VAL A O 1
ATOM 3392 N N . SER A 1 454 ? -17.728 -6.327 19.229 1.00 98.44 454 SER A N 1
ATOM 3393 C CA . SER A 1 454 ? -16.975 -6.736 18.049 1.00 98.44 454 SER A CA 1
ATOM 3394 C C . SER A 1 454 ? -16.860 -5.602 17.050 1.00 98.44 454 SER A C 1
ATOM 3396 O O . SER A 1 454 ? -17.764 -4.765 16.975 1.00 98.44 454 SER A O 1
ATOM 3398 N N . ILE A 1 455 ? -15.795 -5.631 16.262 1.00 97.88 455 ILE A N 1
ATOM 3399 C CA . ILE A 1 455 ? -15.585 -4.791 15.086 1.00 97.88 455 ILE A CA 1
ATOM 3400 C C . ILE A 1 455 ? -15.264 -5.675 13.880 1.00 97.88 455 ILE A C 1
ATOM 3402 O O . ILE A 1 455 ? -14.604 -6.697 14.019 1.00 97.88 455 ILE A O 1
ATOM 3406 N N . ASP A 1 456 ? -15.797 -5.301 12.722 1.00 97.25 456 ASP A N 1
ATOM 3407 C CA . ASP A 1 456 ? -15.621 -5.997 11.448 1.00 97.25 456 ASP A CA 1
ATOM 3408 C C . ASP A 1 456 ? -15.549 -4.967 10.306 1.00 97.25 456 ASP A C 1
ATOM 3410 O O . ASP A 1 456 ? -16.152 -3.886 10.389 1.00 97.25 456 ASP A O 1
ATOM 3414 N N . GLY A 1 457 ? -14.827 -5.301 9.241 1.00 95.94 457 GLY A N 1
ATOM 3415 C CA . GLY A 1 457 ? -14.788 -4.543 7.999 1.00 95.94 457 GLY A CA 1
ATOM 3416 C C . GLY A 1 457 ? -15.766 -5.125 6.984 1.00 95.94 457 GLY A C 1
ATOM 3417 O O . GLY A 1 457 ? -15.521 -6.167 6.387 1.00 95.94 457 GLY A O 1
ATOM 3418 N N . VAL A 1 458 ? -16.882 -4.438 6.740 1.00 95.25 458 VAL A N 1
ATOM 3419 C CA . VAL A 1 458 ? -18.010 -5.033 6.010 1.00 95.25 458 VAL A CA 1
ATOM 3420 C C . VAL A 1 458 ? -18.248 -4.432 4.631 1.00 95.25 458 VAL A C 1
ATOM 3422 O O . VAL A 1 458 ? -18.058 -3.240 4.381 1.00 95.25 458 VAL A O 1
ATOM 3425 N N . ALA A 1 459 ? -18.769 -5.270 3.737 1.00 93.75 459 ALA A N 1
ATOM 3426 C CA . ALA A 1 459 ? -19.158 -4.886 2.391 1.00 93.75 459 ALA A CA 1
ATOM 3427 C C . ALA A 1 459 ? -20.225 -3.785 2.388 1.00 93.75 459 ALA A C 1
ATOM 3429 O O . ALA A 1 459 ? -21.078 -3.687 3.276 1.00 93.75 459 ALA A O 1
ATOM 3430 N N . ARG A 1 460 ? -20.257 -3.034 1.292 1.00 89.56 460 ARG A N 1
ATOM 3431 C CA . ARG A 1 460 ? -21.345 -2.118 0.978 1.00 89.56 460 ARG A CA 1
ATOM 3432 C C . ARG A 1 460 ? -22.189 -2.690 -0.152 1.00 89.56 460 ARG A C 1
ATOM 3434 O O . ARG A 1 460 ? -21.686 -2.993 -1.227 1.00 89.56 460 ARG A O 1
ATOM 3441 N N . THR A 1 461 ? -23.494 -2.815 0.069 1.00 85.62 461 THR A N 1
ATOM 3442 C CA . THR A 1 461 ? -24.419 -3.344 -0.948 1.00 85.62 461 THR A CA 1
ATOM 3443 C C . THR A 1 461 ? -24.949 -2.245 -1.875 1.00 85.62 461 THR A C 1
ATOM 3445 O O . THR A 1 461 ? -25.016 -1.075 -1.503 1.00 85.62 461 THR A O 1
ATOM 3448 N N . GLY A 1 462 ? -25.361 -2.619 -3.090 1.00 83.56 462 GLY A N 1
ATOM 3449 C CA . GLY A 1 462 ? -25.981 -1.713 -4.065 1.00 83.56 462 GLY A CA 1
ATOM 3450 C C . GLY A 1 462 ? -25.160 -1.528 -5.342 1.00 83.56 462 GLY A C 1
ATOM 3451 O O . GLY A 1 462 ? -24.103 -2.123 -5.510 1.00 83.56 462 GLY A O 1
ATOM 3452 N N . ALA A 1 463 ? -25.666 -0.705 -6.267 1.00 78.75 463 ALA A N 1
ATOM 3453 C CA . ALA A 1 463 ? -25.059 -0.511 -7.592 1.00 78.75 463 ALA A CA 1
ATOM 3454 C C . ALA A 1 463 ? -23.691 0.201 -7.562 1.00 78.75 463 ALA A C 1
ATOM 3456 O O . ALA A 1 463 ? -22.908 0.041 -8.488 1.00 78.75 463 ALA A O 1
ATOM 3457 N N . ASN A 1 464 ? -23.428 0.969 -6.501 1.00 85.06 464 ASN A N 1
ATOM 3458 C CA . ASN A 1 464 ? -22.149 1.625 -6.209 1.00 85.06 464 ASN A CA 1
ATOM 3459 C C . ASN A 1 464 ? -21.504 1.019 -4.946 1.00 85.06 464 ASN A C 1
ATOM 3461 O O . ASN A 1 464 ? -20.866 1.729 -4.172 1.00 85.06 464 ASN A O 1
ATOM 3465 N N . GLY A 1 465 ? -21.823 -0.244 -4.661 1.00 88.81 465 GLY A N 1
ATOM 3466 C CA . GLY A 1 465 ? -21.269 -0.983 -3.540 1.00 88.81 465 GLY A CA 1
ATOM 3467 C C . GLY A 1 465 ? -19.908 -1.590 -3.872 1.00 88.81 465 GLY A C 1
ATOM 3468 O O . GLY A 1 465 ? -19.522 -1.688 -5.033 1.00 88.81 465 GLY A O 1
ATOM 3469 N N . PHE A 1 466 ? -19.223 -2.049 -2.835 1.00 92.44 466 PHE A N 1
ATOM 3470 C CA . PHE A 1 466 ? -17.947 -2.754 -2.909 1.00 92.44 466 PHE A CA 1
ATOM 3471 C C . PHE A 1 466 ? -17.981 -3.931 -1.933 1.00 92.44 466 PHE A C 1
ATOM 3473 O O . PHE A 1 466 ? -18.733 -3.910 -0.952 1.00 92.44 466 PHE A O 1
ATOM 3480 N N . SER A 1 467 ? -17.203 -4.975 -2.204 1.00 93.31 467 SER A N 1
ATOM 3481 C CA . SER A 1 467 ? -17.104 -6.111 -1.289 1.00 93.31 467 SER A CA 1
ATOM 3482 C C . SER A 1 467 ? -16.292 -5.772 -0.036 1.00 93.31 467 SER A C 1
ATOM 3484 O O . SER A 1 467 ? -15.536 -4.808 0.008 1.00 93.31 467 SER A O 1
ATOM 3486 N N . ASP A 1 468 ? -16.433 -6.609 0.987 1.00 94.12 468 ASP A N 1
ATOM 3487 C CA . ASP A 1 468 ? -15.629 -6.621 2.215 1.00 94.12 468 ASP A CA 1
ATOM 3488 C C . ASP A 1 468 ? -14.149 -6.949 1.958 1.00 94.12 468 ASP A C 1
ATOM 3490 O O . ASP A 1 468 ? -13.329 -6.807 2.854 1.00 94.12 468 ASP A O 1
ATOM 3494 N N . TYR A 1 469 ? -13.782 -7.372 0.741 1.00 95.62 469 TYR A N 1
ATOM 3495 C CA . TYR A 1 469 ? -12.420 -7.775 0.388 1.00 95.62 469 TYR A CA 1
ATOM 3496 C C . TYR A 1 469 ? -11.360 -6.737 0.780 1.00 95.62 469 TYR A C 1
ATOM 3498 O O . TYR A 1 469 ? -10.331 -7.098 1.340 1.00 95.62 469 TYR A O 1
ATOM 3506 N N . GLY A 1 470 ? -11.621 -5.462 0.482 1.00 93.25 470 GLY A N 1
ATOM 3507 C CA . GLY A 1 470 ? -10.716 -4.355 0.783 1.00 93.25 470 GLY A CA 1
ATOM 3508 C C . GLY A 1 470 ? -10.986 -3.674 2.122 1.00 93.25 470 GLY A C 1
ATOM 3509 O O . GLY A 1 470 ? -10.272 -2.743 2.486 1.00 93.25 470 GLY A O 1
ATOM 3510 N N . CYS A 1 471 ? -12.011 -4.106 2.860 1.00 95.38 471 CYS A N 1
ATOM 3511 C CA . CYS A 1 471 ? -12.369 -3.558 4.164 1.00 95.38 471 CYS A CA 1
ATOM 3512 C C . CYS A 1 471 ? -11.483 -4.160 5.255 1.00 95.38 471 CYS A C 1
ATOM 3514 O O . CYS A 1 471 ? -11.958 -4.828 6.161 1.00 95.38 471 CYS A O 1
ATOM 3516 N N . ILE A 1 472 ? -10.190 -3.900 5.155 1.00 95.44 472 ILE A N 1
ATOM 3517 C CA . ILE A 1 472 ? -9.153 -4.310 6.099 1.00 95.44 472 ILE A CA 1
ATOM 3518 C C . ILE A 1 472 ? -8.331 -3.076 6.468 1.00 95.44 472 ILE A C 1
ATOM 3520 O O . ILE A 1 472 ? -8.390 -2.065 5.764 1.00 95.44 472 ILE A O 1
ATOM 3524 N N . GLY A 1 473 ? -7.585 -3.134 7.564 1.00 94.19 473 GLY A N 1
ATOM 3525 C CA . GLY A 1 473 ? -6.688 -2.050 7.959 1.00 94.19 473 GLY A CA 1
ATOM 3526 C C . GLY A 1 473 ? -6.811 -1.644 9.418 1.00 94.19 473 GLY A C 1
ATOM 3527 O O . GLY A 1 473 ? -7.434 -2.335 10.223 1.00 94.19 473 GLY A O 1
ATOM 3528 N N . ALA A 1 474 ? -6.186 -0.524 9.772 1.00 93.06 474 ALA A N 1
ATOM 3529 C CA . ALA A 1 474 ? -6.084 -0.104 11.161 1.00 93.06 474 ALA A CA 1
ATOM 3530 C C . ALA A 1 474 ? -7.327 0.664 11.630 1.00 93.06 474 ALA A C 1
ATOM 3532 O O . ALA A 1 474 ? -7.959 1.428 10.889 1.00 93.06 474 ALA A O 1
ATOM 3533 N N . TYR A 1 475 ? -7.646 0.506 12.909 1.00 94.75 475 TYR A N 1
ATOM 3534 C CA . TYR A 1 475 ? -8.705 1.241 13.581 1.00 94.75 475 TYR A CA 1
ATOM 3535 C C . TYR A 1 475 ? -8.326 1.586 15.022 1.00 94.75 475 TYR A C 1
ATOM 3537 O O . TYR A 1 475 ? -7.358 1.081 15.588 1.00 94.75 475 TYR A O 1
ATOM 3545 N N . ASN A 1 476 ? -9.126 2.449 15.642 1.00 95.06 476 ASN A N 1
ATOM 3546 C CA . ASN A 1 476 ? -9.083 2.707 17.072 1.00 95.06 476 ASN A CA 1
ATOM 3547 C C . ASN A 1 476 ? -10.500 2.730 17.663 1.00 95.06 476 ASN A C 1
ATOM 3549 O O . ASN A 1 476 ? -11.416 3.335 17.094 1.00 95.06 476 ASN A O 1
ATOM 3553 N N . ILE A 1 477 ? -10.670 2.090 18.822 1.00 97.06 477 ILE A N 1
ATOM 3554 C CA . ILE A 1 477 ? -11.865 2.233 19.657 1.00 97.06 477 ILE A CA 1
ATOM 3555 C C . ILE A 1 477 ? -11.569 3.274 20.731 1.00 97.06 477 ILE A C 1
ATOM 3557 O O . ILE A 1 477 ? -10.733 3.059 21.607 1.00 97.06 477 ILE A O 1
ATOM 3561 N N . THR A 1 478 ? -12.300 4.384 20.705 1.00 97.62 478 THR A N 1
ATOM 3562 C CA . THR A 1 478 ? -12.196 5.445 21.713 1.00 97.62 478 THR A CA 1
ATOM 3563 C C . THR A 1 478 ? -13.524 5.671 22.420 1.00 97.62 478 THR A C 1
ATOM 3565 O O . THR A 1 478 ? -14.585 5.314 21.911 1.00 97.62 478 THR A O 1
ATOM 3568 N N . GLY A 1 479 ? -13.510 6.293 23.598 1.00 97.75 479 GLY A N 1
ATOM 3569 C CA . GLY A 1 479 ? -14.745 6.730 24.248 1.00 97.75 479 GLY A CA 1
ATOM 3570 C C . GLY A 1 479 ? -14.735 6.584 25.759 1.00 97.75 479 GLY A C 1
ATOM 3571 O O . GLY A 1 479 ? -13.700 6.759 26.399 1.00 97.75 479 GLY A O 1
ATOM 3572 N N . THR A 1 480 ? -15.908 6.328 26.341 1.00 97.81 480 THR A N 1
ATOM 3573 C CA . THR A 1 480 ? -16.084 6.196 27.789 1.00 97.81 480 THR A CA 1
ATOM 3574 C C . THR A 1 480 ? -17.045 5.071 28.169 1.00 97.81 480 THR A C 1
ATOM 3576 O O . THR A 1 480 ? -18.096 4.888 27.557 1.00 97.81 480 THR A O 1
ATOM 3579 N N . ILE A 1 481 ? -16.709 4.343 29.233 1.00 97.69 481 ILE A N 1
ATOM 3580 C CA . ILE A 1 481 ? -17.571 3.362 29.897 1.00 97.69 481 ILE A CA 1
ATOM 3581 C C . ILE A 1 481 ? -17.780 3.820 31.341 1.00 97.69 481 ILE A C 1
ATOM 3583 O O . ILE A 1 481 ? -16.868 3.762 32.171 1.00 97.69 481 ILE A O 1
ATOM 3587 N N . ALA A 1 482 ? -18.993 4.267 31.671 1.00 97.25 482 ALA A N 1
ATOM 3588 C CA . ALA A 1 482 ? -19.327 4.614 33.046 1.00 97.25 482 ALA A CA 1
ATOM 3589 C C . ALA A 1 482 ? -19.283 3.376 33.946 1.00 97.25 482 ALA A C 1
ATOM 3591 O O . ALA A 1 482 ? -19.654 2.272 33.543 1.00 97.25 482 ALA A O 1
ATOM 3592 N N . GLY A 1 483 ? -18.831 3.573 35.186 1.00 94.25 483 GLY A N 1
ATOM 3593 C CA . GLY A 1 483 ? -18.787 2.509 36.183 1.00 94.25 483 GLY A CA 1
ATOM 3594 C C . GLY A 1 483 ? -17.894 1.334 35.788 1.00 94.25 483 GLY A C 1
ATOM 3595 O O . GLY A 1 483 ? -18.146 0.235 36.281 1.00 94.25 483 GLY A O 1
ATOM 3596 N N . VAL A 1 484 ? -16.902 1.531 34.903 1.00 92.12 484 VAL A N 1
ATOM 3597 C CA . VAL A 1 484 ? -16.015 0.446 34.473 1.00 92.12 484 VAL A CA 1
ATOM 3598 C C . VAL A 1 484 ? -15.398 -0.242 35.687 1.00 92.12 484 VAL A C 1
ATOM 3600 O O . VAL A 1 484 ? -14.910 0.391 36.628 1.00 92.12 484 VAL A O 1
ATOM 3603 N N . VAL A 1 485 ? -15.430 -1.566 35.669 1.00 88.75 485 VAL A N 1
ATOM 3604 C CA . VAL A 1 485 ? -14.628 -2.373 36.574 1.00 88.75 485 VAL A CA 1
ATOM 3605 C C . VAL A 1 485 ? -13.325 -2.616 35.840 1.00 88.75 485 VAL A C 1
ATOM 3607 O O . VAL A 1 485 ? -13.272 -3.458 34.946 1.00 88.75 485 VAL A O 1
ATOM 3610 N N . ALA A 1 486 ? -12.300 -1.824 36.171 1.00 72.19 486 ALA A N 1
ATOM 3611 C CA . ALA A 1 486 ? -10.994 -1.947 35.536 1.00 72.19 486 ALA A CA 1
ATOM 3612 C C . ALA A 1 486 ? -10.543 -3.419 35.573 1.00 72.19 486 ALA A C 1
ATOM 3614 O O . ALA A 1 486 ? -10.656 -4.051 36.634 1.00 72.19 486 ALA A O 1
ATOM 3615 N N . PRO A 1 487 ? -10.058 -3.978 34.449 1.00 63.31 487 PRO A N 1
ATOM 3616 C CA . PRO A 1 487 ? -9.659 -5.375 34.405 1.00 63.31 487 PRO A CA 1
ATOM 3617 C C . PRO A 1 487 ? -8.595 -5.621 35.478 1.00 63.31 487 PRO A C 1
ATOM 3619 O O . PRO A 1 487 ? -7.537 -4.983 35.484 1.00 63.31 487 PRO A O 1
ATOM 3622 N N . GLN A 1 488 ? -8.877 -6.524 36.423 1.00 60.91 488 GLN A N 1
ATOM 3623 C CA . GLN A 1 488 ? -7.872 -6.961 37.388 1.00 60.91 488 GLN A CA 1
ATOM 3624 C C . GLN A 1 488 ? -6.832 -7.786 36.637 1.00 60.91 488 GLN A C 1
ATOM 3626 O O . GLN A 1 488 ? -6.999 -8.984 36.441 1.00 60.91 488 GLN A O 1
ATOM 3631 N N . ARG A 1 489 ? -5.750 -7.134 36.196 1.00 58.50 489 ARG A N 1
ATOM 3632 C CA . ARG A 1 489 ? -4.660 -7.810 35.472 1.00 58.50 489 ARG A CA 1
ATOM 3633 C C . ARG A 1 489 ? -3.901 -8.816 36.331 1.00 58.50 489 ARG A C 1
ATOM 3635 O O . ARG A 1 489 ? -3.191 -9.659 35.797 1.00 58.50 489 ARG A O 1
ATOM 3642 N N . PHE A 1 490 ? -4.045 -8.714 37.650 1.00 63.31 490 PHE A N 1
ATOM 3643 C CA . PHE A 1 490 ? -3.385 -9.569 38.623 1.00 63.31 490 PHE A CA 1
ATOM 3644 C C . PHE A 1 490 ? -4.324 -9.851 39.792 1.00 63.31 490 PHE A C 1
ATOM 3646 O O . PHE A 1 490 ? -5.021 -8.951 40.262 1.00 63.31 490 PHE A O 1
ATOM 3653 N N . ALA A 1 491 ? -4.276 -11.078 40.304 1.00 61.62 491 ALA A N 1
ATOM 3654 C CA . ALA A 1 491 ? -4.880 -11.459 41.572 1.00 61.62 491 ALA A CA 1
ATOM 3655 C C . ALA A 1 491 ? -3.779 -11.979 42.502 1.00 61.62 491 ALA A C 1
ATOM 3657 O O . ALA A 1 491 ? -2.942 -12.784 42.094 1.00 61.62 491 ALA A O 1
ATOM 3658 N N . VAL A 1 492 ? -3.773 -11.525 43.757 1.00 67.38 492 VAL A N 1
ATOM 3659 C CA . VAL A 1 492 ? -2.820 -11.984 44.777 1.00 67.38 492 VAL A CA 1
ATOM 3660 C C . VAL A 1 492 ? -3.601 -12.603 45.923 1.00 67.38 492 VAL A C 1
ATOM 3662 O O . VAL A 1 492 ? -4.403 -11.927 46.564 1.00 67.38 492 VAL A O 1
ATOM 3665 N N . ASN A 1 493 ? -3.361 -13.885 46.193 1.00 78.06 493 ASN A N 1
ATOM 3666 C CA . ASN A 1 493 ? -3.961 -14.553 47.342 1.00 78.06 493 ASN A CA 1
ATOM 3667 C C . ASN A 1 493 ? -3.355 -14.016 48.646 1.00 78.06 493 ASN A C 1
ATOM 3669 O O . ASN A 1 493 ? -2.147 -13.770 48.739 1.00 78.06 493 ASN A O 1
ATOM 3673 N N . GLU A 1 494 ? -4.180 -13.874 49.678 1.00 77.00 494 GLU A N 1
ATOM 3674 C CA . GLU A 1 494 ? -3.706 -13.520 51.015 1.00 77.00 494 GLU A CA 1
ATOM 3675 C C . GLU A 1 494 ? -2.709 -14.583 51.525 1.00 77.00 494 GLU A C 1
ATOM 3677 O O . GLU A 1 494 ? -2.956 -15.784 51.418 1.00 77.00 494 GLU A O 1
ATOM 3682 N N . GLY A 1 495 ? -1.549 -14.149 52.037 1.00 81.69 495 GLY A N 1
ATOM 3683 C CA . GLY A 1 495 ? -0.476 -15.043 52.503 1.00 81.69 495 GLY A CA 1
ATOM 3684 C C . GLY A 1 495 ? 0.542 -15.482 51.440 1.00 81.69 495 GLY A C 1
ATOM 3685 O O . GLY A 1 495 ? 1.391 -16.326 51.725 1.00 81.69 495 GLY A O 1
ATOM 3686 N N . THR A 1 496 ? 0.495 -14.913 50.232 1.00 84.50 496 THR A N 1
ATOM 3687 C CA . THR A 1 496 ? 1.490 -15.180 49.180 1.00 84.50 496 THR A CA 1
ATOM 3688 C C . THR A 1 496 ? 2.900 -14.749 49.624 1.00 84.50 496 THR A C 1
ATOM 3690 O O . THR A 1 496 ? 3.089 -13.647 50.142 1.00 84.50 496 THR A O 1
ATOM 3693 N N . ALA A 1 497 ? 3.904 -15.616 49.438 1.00 89.94 497 ALA A N 1
ATOM 3694 C CA . ALA A 1 497 ? 5.276 -15.365 49.884 1.00 89.94 497 ALA A CA 1
ATOM 3695 C C . ALA A 1 497 ? 5.921 -14.168 49.145 1.00 89.94 497 ALA A C 1
ATOM 3697 O O . ALA A 1 497 ? 5.665 -13.988 47.947 1.00 89.94 497 ALA A O 1
ATOM 3698 N N . PRO A 1 498 ? 6.799 -13.381 49.803 1.00 84.75 498 PRO A N 1
ATOM 3699 C CA . PRO A 1 498 ? 7.542 -12.309 49.142 1.00 84.75 498 PRO A CA 1
ATOM 3700 C C . PRO A 1 498 ? 8.316 -12.819 47.918 1.00 84.75 498 PRO A C 1
ATOM 3702 O O . PRO A 1 498 ? 9.023 -13.820 48.005 1.00 84.75 498 PRO A O 1
ATOM 3705 N N . GLY A 1 499 ? 8.188 -12.123 46.784 1.00 80.12 499 GLY A N 1
ATOM 3706 C CA . GLY A 1 499 ? 8.845 -12.491 45.522 1.00 80.12 499 GLY A CA 1
ATOM 3707 C C . GLY A 1 499 ? 8.062 -13.464 44.632 1.00 80.12 499 GLY A C 1
ATOM 3708 O O . GLY A 1 499 ? 8.574 -13.864 43.590 1.00 80.12 499 GLY A O 1
ATOM 3709 N N . SER A 1 500 ? 6.833 -13.837 45.001 1.00 84.44 500 SER A N 1
ATOM 3710 C CA . SER A 1 500 ? 5.973 -14.643 44.125 1.00 84.44 500 SER A CA 1
ATOM 3711 C C . SER A 1 500 ? 5.590 -13.860 42.868 1.00 84.44 500 SER A C 1
ATOM 3713 O O . SER A 1 500 ? 5.162 -12.709 42.956 1.00 84.44 500 SER A O 1
ATOM 3715 N N . VAL A 1 501 ? 5.710 -14.492 41.701 1.00 78.81 501 VAL A N 1
ATOM 3716 C CA . VAL A 1 501 ? 5.216 -13.935 40.437 1.00 78.81 501 VAL A CA 1
ATOM 3717 C C . VAL A 1 501 ? 3.689 -13.937 40.485 1.00 78.81 501 VAL A C 1
ATOM 3719 O O . VAL A 1 501 ? 3.069 -14.996 40.520 1.00 78.81 501 VAL A O 1
ATOM 3722 N N . VAL A 1 502 ? 3.087 -12.748 40.518 1.00 73.50 502 VAL A N 1
ATOM 3723 C CA . VAL A 1 502 ? 1.625 -12.547 40.599 1.00 73.50 502 VAL A CA 1
ATOM 3724 C C . VAL A 1 502 ? 0.949 -12.483 39.224 1.00 73.50 502 VAL A C 1
ATOM 3726 O O . VAL A 1 502 ? -0.260 -12.296 39.126 1.00 73.50 502 VAL A O 1
ATOM 3729 N N . GLY A 1 503 ? 1.745 -12.651 38.168 1.00 66.69 503 GLY A N 1
ATOM 3730 C CA . GLY A 1 503 ? 1.339 -12.722 36.771 1.00 66.69 503 GLY A CA 1
ATOM 3731 C C . GLY A 1 503 ? 2.423 -12.165 35.851 1.00 66.69 503 GLY A C 1
ATOM 3732 O O . GLY A 1 503 ? 3.387 -11.544 36.299 1.00 66.69 503 GLY A O 1
ATOM 3733 N N . THR A 1 504 ? 2.245 -12.380 34.554 1.00 62.94 504 THR A N 1
ATOM 3734 C CA . THR A 1 504 ? 3.010 -11.745 33.478 1.00 62.94 504 THR A CA 1
ATOM 3735 C C . THR A 1 504 ? 2.026 -10.964 32.624 1.00 62.94 504 THR A C 1
ATOM 3737 O O . THR A 1 504 ? 1.080 -11.554 32.107 1.00 62.94 504 THR A O 1
ATOM 3740 N N . THR A 1 505 ? 2.211 -9.653 32.481 1.00 58.19 505 THR A N 1
ATOM 3741 C CA . THR A 1 505 ? 1.449 -8.879 31.496 1.00 58.19 505 THR A CA 1
ATOM 3742 C C . THR A 1 505 ? 2.221 -8.842 30.200 1.00 58.19 505 THR A C 1
ATOM 3744 O O . THR A 1 505 ? 3.363 -8.382 30.183 1.00 58.19 505 THR A O 1
ATOM 3747 N N . THR A 1 506 ? 1.579 -9.241 29.114 1.00 59.16 506 THR A N 1
ATOM 3748 C CA . THR A 1 506 ? 1.978 -8.761 27.796 1.00 59.16 506 THR A CA 1
ATOM 3749 C C . THR A 1 506 ? 1.646 -7.270 27.739 1.00 59.16 506 THR A C 1
ATOM 3751 O O . THR A 1 506 ? 0.630 -6.837 28.298 1.00 59.16 506 THR A O 1
ATOM 3754 N N . ALA A 1 507 ? 2.519 -6.463 27.134 1.00 62.44 507 ALA A N 1
ATOM 3755 C CA . ALA A 1 507 ? 2.132 -5.103 26.778 1.00 62.44 507 ALA A CA 1
ATOM 3756 C C . ALA A 1 507 ? 0.884 -5.167 25.887 1.00 62.44 507 ALA A C 1
ATOM 3758 O O . ALA A 1 507 ? 0.655 -6.178 25.218 1.00 62.44 507 ALA A O 1
ATOM 3759 N N . TRP A 1 508 ? 0.080 -4.104 25.890 1.00 65.88 508 TRP A N 1
ATOM 3760 C CA . TRP A 1 508 ? -0.903 -3.955 24.824 1.00 65.88 508 TRP A CA 1
ATOM 3761 C C . TRP A 1 508 ? -0.172 -4.056 23.492 1.00 65.88 508 TRP A C 1
ATOM 3763 O O . TRP A 1 508 ? 0.923 -3.498 23.358 1.00 65.88 508 TRP A O 1
ATOM 3773 N N . LYS A 1 509 ? -0.740 -4.812 22.556 1.00 65.25 509 LYS A N 1
ATOM 3774 C CA . LYS A 1 509 ? -0.231 -4.845 21.196 1.00 65.25 509 LYS A CA 1
ATOM 3775 C C . LYS A 1 509 ? -0.559 -3.481 20.595 1.00 65.25 509 LYS A C 1
ATOM 3777 O O . LYS A 1 509 ? -1.632 -3.289 20.057 1.00 65.25 509 LYS A O 1
ATOM 3782 N N . ASP A 1 510 ? 0.304 -2.490 20.777 1.00 63.19 510 ASP A N 1
ATOM 3783 C CA . ASP A 1 510 ? 0.191 -1.272 19.984 1.00 63.19 510 ASP A CA 1
ATOM 3784 C C . ASP A 1 510 ? 0.747 -1.646 18.611 1.00 63.19 510 ASP A C 1
ATOM 3786 O O . ASP A 1 510 ? 1.959 -1.661 18.382 1.00 63.19 510 ASP A O 1
ATOM 3790 N N . HIS A 1 511 ? -0.151 -2.041 17.711 1.00 60.22 511 HIS A N 1
ATOM 3791 C CA . HIS A 1 511 ? 0.167 -2.077 16.296 1.00 60.22 511 HIS A CA 1
ATOM 3792 C C . HIS A 1 511 ? 0.416 -0.620 15.957 1.00 60.22 511 HIS A C 1
ATOM 3794 O O . HIS A 1 511 ? -0.488 0.192 16.134 1.00 60.22 511 HIS A O 1
ATOM 3800 N N . ALA A 1 512 ? 1.658 -0.272 15.614 1.00 48.62 512 ALA A N 1
ATOM 3801 C CA . ALA A 1 512 ? 2.093 1.083 15.295 1.00 48.62 512 ALA A CA 1
ATOM 3802 C C . ALA A 1 512 ? 1.371 1.597 14.036 1.00 48.62 512 ALA A C 1
ATOM 3804 O O . ALA A 1 512 ? 1.983 1.811 12.992 1.00 48.62 512 ALA A O 1
ATOM 3805 N N . GLY A 1 513 ? 0.048 1.754 14.124 1.00 46.41 513 GLY A N 1
ATOM 3806 C CA . GLY A 1 513 ? -0.769 2.449 13.159 1.00 46.41 513 GLY A CA 1
ATOM 3807 C C . GLY A 1 513 ? -0.137 3.808 12.949 1.00 46.41 513 GLY A C 1
ATOM 3808 O O . GLY A 1 513 ? 0.450 4.381 13.871 1.00 46.41 513 GLY A O 1
ATOM 3809 N N . ALA A 1 514 ? -0.174 4.277 11.714 1.00 45.59 514 ALA A N 1
ATOM 3810 C CA . ALA A 1 514 ? 0.517 5.479 11.305 1.00 45.59 514 ALA A CA 1
ATOM 3811 C C . ALA A 1 514 ? -0.117 6.725 11.968 1.00 45.59 514 ALA A C 1
ATOM 3813 O O . ALA A 1 514 ? -0.879 7.453 11.341 1.00 45.59 514 ALA A O 1
ATOM 3814 N N . THR A 1 515 ? 0.154 6.966 13.256 1.00 38.81 515 THR A N 1
ATOM 3815 C CA . THR A 1 515 ? -0.399 8.075 14.060 1.00 38.81 515 THR A CA 1
ATOM 3816 C C . THR A 1 515 ? 0.541 9.269 14.144 1.00 38.81 515 THR A C 1
ATOM 3818 O O . THR A 1 515 ? 1.759 9.097 14.381 1.00 38.81 515 THR A O 1
#

Sequence (515 aa):
MPPSAASEFVKAEQPTLVFQGEDLDSWVHGLAARTQGGADAPVDVTMPDGKKFRLAVKPDASGNGIMGEVLSPSPGNFTFATRPDTGAVSFGVLVAKDGSYAYHTERRDDDKVALVETTLSKVVCATDEGTGLPLPPGQTPQEIPIPEDHPDTSINIPDSQNGIIPLQSLPGAPAVVYLDFDGESGPHNGWGDFEAEHSGLNNTQIKEIWQWVAEAFVTFSINVTTDVSVFDAATFKQRCIITPTKNAIGTAGGIAYINSFDSGGATPCWALNYTGEAAGMVITHEVGHTLGLGHDGFNADDYYGGHGSGAESWGPFMGTAYGRSFKHWSPGDYTGATNTQNDLAVIDNWAQISIRADDVGNNIASAEALRVFSDGTVDNPQIIESRTDRDFYHFRTNGGNMTLNFQRTAPGGALNIEAVLYDSAGAVLVTANEPENPNATINTNLAAGDYYVSIDGVARTGANGFSDYGCIGAYNITGTIAGVVAPQRFAVNEGTAPGSVVGTTTAWKDHAGAT

Foldseek 3Di:
DPDDPDDDDDPFPDWAFFDKFPRVLCVFVVVAVVCPPDDQQWDWDATSVRDIWTWRKDQFPVNQWIWGWTPPPATFIKIFGAQPVPSATQWIWTAHQQQPWIWIWDADPPRMITITTHGPLQWKQADSRRAHAAAAPPDDQDPQAQPPDAPDPVDPDDVVLVQADKDKLAPPQQAEEEEAQQWDADDAGRQGHDTFHHLSDHNVQVLQLLLQQSFQCLQKSYIYINDVVSLVPHQQYAYEYEGQDCSRPPNHQWMATALLSSSSHRHYTYGYSDTHPSSSLRSNQRVLRNLRDGAFAFQPGRADCFDDDACLTEDESSHNVPPGNAYFHACQPAPRTPDRDLSQVSNCPDVSMHRDDAPADQDPVGAAAFDADPQFKGKAKDWFSFQSGKHKHKFWFQKDKWKKKKFADPPNGNAQKWKFKAFPVRHTDDIFRDLRHSIGMDIDIDHGHMMMMMIHRAWDDDNSTDGSGGNIGMIIMTTGDHRTPPPPQFDDDPPDDPPDDRDDDDDRPPSSNSD

Radius of gyration: 25.64 Å; chains: 1; bounding box: 66×58×86 Å